Protein AF-0000000083150453 (afdb_homodimer)

Structure (mmCIF, N/CA/C/O backbone):
data_AF-0000000083150453-model_v1
#
loop_
_entity.id
_entity.type
_entity.pdbx_description
1 polymer 'Phage baseplate assembly protein V'
#
loop_
_atom_site.group_PDB
_atom_site.id
_atom_site.type_symbol
_atom_site.label_atom_id
_atom_site.label_alt_id
_atom_site.label_comp_id
_atom_site.label_asym_id
_atom_site.label_entity_id
_atom_site.label_seq_id
_atom_site.pdbx_PDB_ins_code
_atom_site.Cartn_x
_atom_site.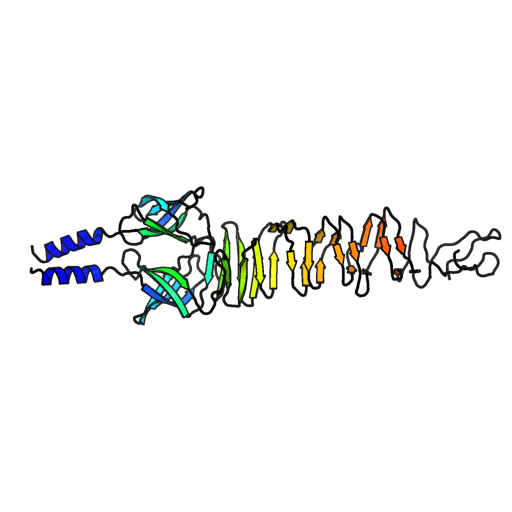Cartn_y
_atom_site.Cartn_z
_atom_site.occupancy
_atom_site.B_iso_or_equiv
_atom_site.auth_seq_id
_atom_site.auth_comp_id
_atom_site.auth_asym_id
_atom_site.auth_atom_id
_atom_site.pdbx_PDB_model_num
ATOM 1 N N . MET A 1 1 ? -0.482 62.062 33.062 1 69.31 1 MET A N 1
ATOM 2 C CA . MET A 1 1 ? -0.164 61.375 31.812 1 69.31 1 MET A CA 1
ATOM 3 C C . MET A 1 1 ? -1.249 61.625 30.766 1 69.31 1 MET A C 1
ATOM 5 O O . MET A 1 1 ? -2.439 61.531 31.062 1 69.31 1 MET A O 1
ATOM 9 N N . ASP A 1 2 ? -1.013 62.281 29.578 1 85.25 2 ASP A N 1
ATOM 10 C CA . ASP A 1 2 ? -2.021 62.562 28.547 1 85.25 2 ASP A CA 1
ATOM 11 C C . ASP A 1 2 ? -2.299 61.312 27.719 1 85.25 2 ASP A C 1
ATOM 13 O O . ASP A 1 2 ? -1.709 60.25 27.969 1 85.25 2 ASP A O 1
ATOM 17 N N . ALA A 1 3 ? -3.342 61.469 27.047 1 85.44 3 ALA A N 1
ATOM 18 C CA . ALA A 1 3 ? -3.846 60.344 26.281 1 85.44 3 ALA A CA 1
ATOM 19 C C . ALA A 1 3 ? -2.754 59.75 25.391 1 85.44 3 ALA A C 1
ATOM 21 O O . ALA A 1 3 ? -2.645 58.531 25.266 1 85.44 3 ALA A O 1
ATOM 22 N N . LYS A 1 4 ? -1.884 60.594 24.766 1 89.94 4 LYS A N 1
ATOM 23 C CA . LYS A 1 4 ? -0.818 60.156 23.875 1 89.94 4 LYS A CA 1
ATOM 24 C C . LYS A 1 4 ? 0.23 59.344 24.625 1 89.94 4 LYS A C 1
ATOM 26 O O . LYS A 1 4 ? 0.733 58.344 24.109 1 89.94 4 LYS A O 1
ATOM 31 N N . GLN A 1 5 ? 0.544 59.75 25.781 1 88.5 5 GLN A N 1
ATOM 32 C CA . GLN A 1 5 ? 1.517 59.062 26.609 1 88.5 5 GLN A CA 1
ATOM 33 C C . GLN A 1 5 ? 0.978 57.688 27.047 1 88.5 5 GLN A C 1
ATOM 35 O O . GLN A 1 5 ? 1.71 56.688 27.062 1 88.5 5 GLN A O 1
ATOM 40 N N . VAL A 1 6 ? -0.309 57.688 27.438 1 88.88 6 VAL A N 1
ATOM 41 C CA . VAL A 1 6 ? -0.94 56.438 27.859 1 88.88 6 VAL A CA 1
ATOM 42 C C . VAL A 1 6 ? -0.957 55.438 26.688 1 88.88 6 VAL A C 1
ATOM 44 O O . VAL A 1 6 ? -0.563 54.281 26.844 1 88.88 6 VAL A O 1
ATOM 47 N N . ASP A 1 7 ? -1.362 55.906 25.5 1 89 7 ASP A N 1
ATOM 48 C CA . ASP A 1 7 ? -1.404 55.062 24.312 1 89 7 ASP A CA 1
ATOM 49 C C . ASP A 1 7 ? -0.018 54.531 23.984 1 89 7 ASP A C 1
ATOM 51 O O . ASP A 1 7 ? 0.12 53.344 23.609 1 89 7 ASP A O 1
ATOM 55 N N . GLY A 1 8 ? 0.992 55.344 24.125 1 89.12 8 GLY A N 1
ATOM 56 C CA . GLY A 1 8 ? 2.359 54.906 23.875 1 89.12 8 GLY A CA 1
ATOM 57 C C . GLY A 1 8 ? 2.809 53.812 24.812 1 89.12 8 GLY A C 1
ATOM 58 O O . GLY A 1 8 ? 3.457 52.844 24.375 1 89.12 8 GLY A O 1
ATOM 59 N N . ARG A 1 9 ? 2.432 53.875 26.078 1 86.94 9 ARG A N 1
ATOM 60 C CA . ARG A 1 9 ? 2.783 52.844 27.047 1 86.94 9 ARG A CA 1
ATOM 61 C C . ARG A 1 9 ? 2.055 51.531 26.75 1 86.94 9 ARG A C 1
ATOM 63 O O . ARG A 1 9 ? 2.629 50.469 26.891 1 86.94 9 ARG A O 1
ATOM 70 N N . ILE A 1 10 ? 0.809 51.625 26.375 1 86.69 10 ILE A N 1
ATOM 71 C CA . ILE A 1 10 ? 0.03 50.438 26.047 1 86.69 10 ILE A CA 1
ATOM 72 C C . ILE A 1 10 ? 0.626 49.75 24.828 1 86.69 10 ILE A C 1
ATOM 74 O O . ILE A 1 10 ? 0.816 48.531 24.812 1 86.69 10 ILE A O 1
ATOM 78 N N . LYS A 1 11 ? 0.971 50.562 23.797 1 84.81 11 LYS A N 1
ATOM 79 C CA . LYS A 1 11 ? 1.566 50 22.594 1 84.81 11 LYS A CA 1
ATOM 80 C C . LYS A 1 11 ? 2.869 49.281 22.906 1 84.81 11 LYS A C 1
ATOM 82 O O . LYS A 1 11 ? 3.137 48.219 22.344 1 84.81 11 LYS A O 1
ATOM 87 N N . ARG A 1 12 ? 3.57 49.844 23.75 1 83.38 12 ARG A N 1
ATOM 88 C CA . ARG A 1 12 ? 4.84 49.25 24.141 1 83.38 12 ARG A CA 1
ATOM 89 C C . ARG A 1 12 ? 4.613 47.906 24.859 1 83.38 12 ARG A C 1
ATOM 91 O O . ARG A 1 12 ? 5.324 46.938 24.609 1 83.38 12 ARG A O 1
ATOM 98 N N . MET A 1 13 ? 3.584 47.844 25.734 1 82 13 MET A N 1
ATOM 99 C CA . MET A 1 13 ? 3.303 46.594 26.484 1 82 13 MET A CA 1
ATOM 100 C C . MET A 1 13 ? 2.77 45.531 25.547 1 82 13 MET A C 1
ATOM 102 O O . MET A 1 13 ? 3.156 44.344 25.656 1 82 13 MET A O 1
ATOM 106 N N . LEU A 1 14 ? 1.92 45.969 24.625 1 79.25 14 LEU A N 1
ATOM 107 C CA . LEU A 1 14 ? 1.338 45 23.703 1 79.25 14 LEU A CA 1
ATOM 108 C C . LEU A 1 14 ? 2.377 44.531 22.703 1 79.25 14 LEU A C 1
ATOM 110 O O . LEU A 1 14 ? 2.322 43.375 22.234 1 79.25 14 LEU A O 1
ATOM 114 N N . GLY A 1 15 ? 3.271 45.469 22.391 1 75.25 15 GLY A N 1
ATOM 115 C CA . GLY A 1 15 ? 4.367 45.094 21.516 1 75.25 15 GLY A CA 1
ATOM 116 C C . GLY A 1 15 ? 5.262 44 22.078 1 75.25 15 GLY A C 1
ATOM 117 O O . GLY A 1 15 ? 6 43.344 21.344 1 75.25 15 GLY A O 1
ATOM 118 N N . GLY A 1 16 ? 5.113 43.812 23.406 1 73.75 16 GLY A N 1
ATOM 119 C CA . GLY A 1 16 ? 5.895 42.781 24.078 1 73.75 16 GLY A CA 1
ATOM 120 C C . GLY A 1 16 ? 5.297 41.375 23.938 1 73.75 16 GLY A C 1
ATOM 121 O O . GLY A 1 16 ? 5.965 40.375 24.219 1 73.75 16 GLY A O 1
ATOM 122 N N . ILE A 1 17 ? 4.016 41.375 23.453 1 78.06 17 ILE A N 1
ATOM 123 C CA . ILE A 1 17 ? 3.391 40.062 23.234 1 78.06 17 ILE A CA 1
ATOM 124 C C . ILE A 1 17 ? 3.674 39.594 21.812 1 78.06 17 ILE A C 1
ATOM 126 O O . ILE A 1 17 ? 3.137 40.156 20.859 1 78.06 17 ILE A O 1
ATOM 130 N N . ARG A 1 18 ? 4.547 38.656 21.75 1 78.56 18 ARG A N 1
ATOM 131 C CA . ARG A 1 18 ? 4.922 38.156 20.438 1 78.56 18 ARG A CA 1
ATOM 132 C C . ARG A 1 18 ? 3.807 37.312 19.828 1 78.56 18 ARG A C 1
ATOM 134 O O . ARG A 1 18 ? 3.254 36.406 20.5 1 78.56 18 ARG A O 1
ATOM 141 N N . GLN A 1 19 ? 3.471 37.625 18.641 1 84.19 19 GLN A N 1
ATOM 142 C CA . GLN A 1 19 ? 2.434 36.906 17.906 1 84.19 19 GLN A CA 1
ATOM 143 C C . GLN A 1 19 ? 3.033 35.781 17.062 1 84.19 19 GLN A C 1
ATOM 145 O O . GLN A 1 19 ? 4.246 35.719 16.844 1 84.19 19 GLN A O 1
ATOM 150 N N . ALA A 1 20 ? 2.139 34.875 16.672 1 88.38 20 ALA A N 1
ATOM 151 C CA . ALA A 1 20 ? 2.566 33.844 15.742 1 88.38 20 ALA A CA 1
ATOM 152 C C . ALA A 1 20 ? 3.176 34.438 14.484 1 88.38 20 ALA A C 1
ATOM 154 O O . ALA A 1 20 ? 2.732 35.5 14.016 1 88.38 20 ALA A O 1
ATOM 155 N N . PHE A 1 21 ? 4.219 33.812 14.008 1 87 21 PHE A N 1
ATOM 156 C CA . PHE A 1 21 ? 4.883 34.344 12.828 1 87 21 PHE A CA 1
ATOM 157 C C . PHE A 1 21 ? 5.363 33.219 11.914 1 87 21 PHE A C 1
ATOM 159 O O . PHE A 1 21 ? 5.434 32.062 12.328 1 87 21 PHE A O 1
ATOM 166 N N . ARG A 1 22 ? 5.711 33.625 10.727 1 89.44 22 ARG A N 1
ATOM 167 C CA . ARG A 1 22 ? 6.234 32.719 9.727 1 89.44 22 ARG A CA 1
ATOM 168 C C . ARG A 1 22 ? 7.758 32.688 9.734 1 89.44 22 ARG A C 1
ATOM 170 O O . ARG A 1 22 ? 8.391 33.75 9.938 1 89.44 22 ARG A O 1
ATOM 177 N N . GLY A 1 23 ? 8.273 31.562 9.555 1 91.38 23 GLY A N 1
ATOM 178 C CA . GLY A 1 23 ? 9.711 31.406 9.359 1 91.38 23 GLY A CA 1
ATOM 179 C C . GLY A 1 23 ? 10.062 30.328 8.359 1 91.38 23 GLY A C 1
ATOM 180 O O . GLY A 1 23 ? 9.188 29.812 7.66 1 91.38 23 GLY A O 1
ATOM 181 N N . LYS A 1 24 ? 11.375 30.172 8.25 1 94.81 24 LYS A N 1
ATOM 182 C CA . LYS A 1 24 ? 11.906 29.094 7.418 1 94.81 24 LYS A CA 1
ATOM 183 C C . LYS A 1 24 ? 12.797 28.156 8.234 1 94.81 24 LYS A C 1
ATOM 185 O O . LYS A 1 24 ? 13.578 28.609 9.07 1 94.81 24 LYS A O 1
ATOM 190 N N . ILE A 1 25 ? 12.594 26.906 7.922 1 95.88 25 ILE A N 1
ATOM 191 C CA . ILE A 1 25 ? 13.445 25.922 8.578 1 95.88 25 ILE A CA 1
ATOM 192 C C . ILE A 1 25 ? 14.859 25.984 8 1 95.88 25 ILE A C 1
ATOM 194 O O . ILE A 1 25 ? 15.055 25.828 6.793 1 95.88 25 ILE A O 1
ATOM 198 N N . ALA A 1 26 ? 15.797 26.219 8.82 1 95.12 26 ALA A N 1
ATOM 199 C CA . ALA A 1 26 ? 17.188 26.188 8.391 1 95.12 26 ALA A CA 1
ATOM 200 C C . ALA A 1 26 ? 17.797 24.797 8.562 1 95.12 26 ALA A C 1
ATOM 202 O O . ALA A 1 26 ? 18.484 24.297 7.676 1 95.12 26 ALA A O 1
ATOM 203 N N . ARG A 1 27 ? 17.531 24.266 9.727 1 94.44 27 ARG A N 1
ATOM 204 C CA . ARG A 1 27 ? 18.031 22.938 10.047 1 94.44 27 ARG A CA 1
ATOM 205 C C . ARG A 1 27 ? 17.109 22.25 11.062 1 94.44 27 ARG A C 1
ATOM 207 O O . ARG A 1 27 ? 16.5 22.906 11.898 1 94.44 27 ARG A O 1
ATOM 214 N N . THR A 1 28 ? 17.016 20.953 10.914 1 94.44 28 THR A N 1
ATOM 215 C CA . THR A 1 28 ? 16.234 20.156 11.852 1 94.44 28 THR A CA 1
ATOM 216 C C . THR A 1 28 ? 17.109 19.109 12.539 1 94.44 28 THR A C 1
ATOM 218 O O . THR A 1 28 ? 17.922 18.469 11.891 1 94.44 28 THR A O 1
ATOM 221 N N . ASP A 1 29 ? 17.031 19.078 13.797 1 95.25 29 ASP A N 1
ATOM 222 C CA . ASP A 1 29 ? 17.609 18 14.578 1 95.25 29 ASP A CA 1
ATOM 223 C C . ASP A 1 29 ? 16.562 16.938 14.93 1 95.25 29 ASP A C 1
ATOM 225 O O . ASP A 1 29 ? 15.727 17.156 15.812 1 95.25 29 ASP A O 1
ATOM 229 N N . ALA A 1 30 ? 16.703 15.828 14.328 1 94.31 30 ALA A N 1
ATOM 230 C CA . ALA A 1 30 ? 15.68 14.797 14.477 1 94.31 30 ALA A CA 1
ATOM 231 C C . ALA A 1 30 ? 16.156 13.68 15.406 1 94.31 30 ALA A C 1
ATOM 233 O O . ALA A 1 30 ? 15.57 12.594 15.43 1 94.31 30 ALA A O 1
ATOM 234 N N . ALA A 1 31 ? 17.156 13.875 16.094 1 95.19 31 ALA A N 1
ATOM 235 C CA . ALA A 1 31 ? 17.75 12.812 16.906 1 95.19 31 ALA A CA 1
ATOM 236 C C . ALA A 1 31 ? 16.984 12.617 18.203 1 95.19 31 ALA A C 1
ATOM 238 O O . ALA A 1 31 ? 16.906 11.5 18.719 1 95.19 31 ALA A O 1
ATOM 239 N N . ALA A 1 32 ? 16.312 13.578 18.719 1 91.88 32 ALA A N 1
ATOM 240 C CA . ALA A 1 32 ? 15.656 13.523 20.016 1 91.88 32 ALA A CA 1
ATOM 241 C C . ALA A 1 32 ? 14.195 13.117 19.875 1 91.88 32 ALA A C 1
ATOM 243 O O . ALA A 1 32 ? 13.648 13.109 18.781 1 91.88 32 ALA A O 1
ATOM 244 N N . GLY A 1 33 ? 13.594 12.773 21 1 92.81 33 GLY A N 1
ATOM 245 C CA . GLY A 1 33 ? 12.188 12.422 21.047 1 92.81 33 GLY A CA 1
ATOM 246 C C . GLY A 1 33 ? 11.281 13.531 20.547 1 92.81 33 GLY A C 1
ATOM 247 O O . GLY A 1 33 ? 10.227 13.266 19.953 1 92.81 33 GLY A O 1
ATOM 248 N N . VAL A 1 34 ? 11.648 14.672 20.875 1 93.69 34 VAL A N 1
ATOM 249 C CA . VAL A 1 34 ? 11.008 15.836 20.281 1 93.69 34 VAL A CA 1
ATOM 250 C C . VAL A 1 34 ? 11.977 16.531 19.328 1 93.69 34 VAL A C 1
ATOM 252 O O . VAL A 1 34 ? 13.047 16.969 19.734 1 93.69 34 VAL A O 1
ATOM 255 N N . GLN A 1 35 ? 11.539 16.625 18.094 1 94.56 35 GLN A N 1
ATOM 256 C CA . GLN A 1 35 ? 12.375 17.25 17.078 1 94.56 35 GLN A CA 1
ATOM 257 C C . GLN A 1 35 ? 12.547 18.75 17.359 1 94.56 35 GLN A C 1
ATOM 259 O O . GLN A 1 35 ? 11.602 19.406 17.797 1 94.56 35 GLN A O 1
ATOM 264 N N . ARG A 1 36 ? 13.797 19.203 17.078 1 95.31 36 ARG A N 1
ATOM 265 C CA . ARG A 1 36 ? 14.062 20.625 17.219 1 95.31 36 ARG A CA 1
ATOM 266 C C . ARG A 1 36 ? 14.516 21.219 15.883 1 95.31 36 ARG A C 1
ATOM 268 O O . ARG A 1 36 ? 15.148 20.547 15.078 1 95.31 36 ARG A O 1
ATOM 275 N N . ALA A 1 37 ? 14.164 22.484 15.656 1 94.31 37 ALA A N 1
ATOM 276 C CA . ALA A 1 37 ? 14.5 23.125 14.391 1 94.31 37 ALA A CA 1
ATOM 277 C C . ALA A 1 37 ? 15.102 24.516 14.617 1 94.31 37 ALA A C 1
ATOM 279 O O . ALA A 1 37 ? 14.688 25.234 15.523 1 94.31 37 ALA A O 1
ATOM 280 N N . GLN A 1 38 ? 16.141 24.766 13.859 1 94.25 38 GLN A N 1
ATOM 281 C CA . GLN A 1 38 ? 16.609 26.141 13.711 1 94.25 38 GLN A CA 1
ATOM 282 C C . GLN A 1 38 ? 15.773 26.906 12.688 1 94.25 38 GLN A C 1
ATOM 284 O O . GLN A 1 38 ? 15.594 26.438 11.555 1 94.25 38 GLN A O 1
ATOM 289 N N . ILE A 1 39 ? 15.266 28.062 13.117 1 93.38 39 ILE A N 1
ATOM 290 C CA . ILE A 1 39 ? 14.32 28.797 12.281 1 93.38 39 ILE A CA 1
ATOM 291 C C . ILE A 1 39 ? 14.922 30.156 11.906 1 93.38 39 ILE A C 1
ATOM 293 O O . ILE A 1 39 ? 15.516 30.844 12.742 1 93.38 39 ILE A O 1
ATOM 297 N N . GLU A 1 40 ? 14.797 30.438 10.617 1 91.06 40 GLU A N 1
ATOM 298 C CA . GLU A 1 40 ? 15.07 31.797 10.156 1 91.06 40 GLU A CA 1
ATOM 299 C C . GLU A 1 40 ? 13.781 32.594 10.008 1 91.06 40 GLU A C 1
ATOM 301 O O . GLU A 1 40 ? 12.914 32.25 9.211 1 91.06 40 GLU A O 1
ATOM 306 N N . GLY A 1 41 ? 13.711 33.594 10.836 1 80.06 41 GLY A N 1
ATOM 307 C CA . GLY A 1 41 ? 12.523 34.438 10.789 1 80.06 41 GLY A CA 1
ATOM 308 C C . GLY A 1 41 ? 12.562 35.469 9.672 1 80.06 41 GLY A C 1
ATOM 309 O O . GLY A 1 41 ? 13.57 35.594 8.969 1 80.06 41 GLY A O 1
ATOM 310 N N . LEU A 1 42 ? 11.445 36.125 9.422 1 69.75 42 LEU A N 1
ATOM 311 C CA . LEU A 1 42 ? 11.305 37.094 8.344 1 69.75 42 LEU A CA 1
ATOM 312 C C . LEU A 1 42 ? 12.219 38.312 8.562 1 69.75 42 LEU A C 1
ATOM 314 O O . LEU A 1 42 ? 12.688 38.938 7.605 1 69.75 42 LEU A O 1
ATOM 318 N N . ASP A 1 43 ? 12.469 38.625 9.781 1 68.69 43 ASP A N 1
ATOM 319 C CA . ASP A 1 43 ? 13.297 39.781 10.023 1 68.69 43 ASP A CA 1
ATOM 320 C C . ASP A 1 43 ? 14.773 39.406 10.117 1 68.69 43 ASP A C 1
ATOM 322 O O . ASP A 1 43 ? 15.602 40.219 10.555 1 68.69 43 ASP A O 1
ATOM 326 N N . GLY A 1 44 ? 15.008 38.219 9.703 1 73.25 44 GLY A N 1
ATOM 327 C CA . GLY A 1 44 ? 16.391 37.781 9.727 1 73.25 44 GLY A CA 1
ATOM 328 C C . GLY A 1 44 ? 16.797 37.188 11.062 1 73.25 44 GLY A C 1
ATOM 329 O O . GLY A 1 44 ? 17.953 36.781 11.227 1 73.25 44 GLY A O 1
ATOM 330 N N . GLU A 1 45 ? 15.836 37.25 11.945 1 78.06 45 GLU A N 1
ATOM 331 C CA . GLU A 1 45 ? 16.141 36.625 13.234 1 78.06 45 GLU A CA 1
ATOM 332 C C . GLU A 1 45 ? 16.25 35.125 13.117 1 78.06 45 GLU A C 1
ATOM 334 O O . GLU A 1 45 ? 15.461 34.5 12.398 1 78.06 45 GLU A O 1
ATOM 339 N N . THR A 1 46 ? 17.375 34.688 13.711 1 84.56 46 THR A N 1
ATOM 340 C CA . THR A 1 46 ? 17.516 33.25 13.797 1 84.56 46 THR A CA 1
ATOM 341 C C . THR A 1 46 ? 17.156 32.75 15.195 1 84.56 46 THR A C 1
ATOM 343 O O . THR A 1 46 ? 17.656 33.25 16.188 1 84.56 46 THR A O 1
ATOM 346 N N . VAL A 1 47 ? 16.172 31.922 15.242 1 82.44 47 VAL A N 1
ATOM 347 C CA . VAL A 1 47 ? 15.812 31.297 16.5 1 82.44 47 VAL A CA 1
ATOM 348 C C . VAL A 1 47 ? 16.312 29.844 16.531 1 82.44 47 VAL A C 1
ATOM 350 O O . VAL A 1 47 ? 16.031 29.062 15.625 1 82.44 47 VAL A O 1
ATOM 353 N N . GLN A 1 48 ? 17 29.703 17.734 1 83.56 48 GLN A N 1
ATOM 354 C CA . GLN A 1 48 ? 17.656 28.391 17.781 1 83.56 48 GLN A CA 1
ATOM 355 C C . GLN A 1 48 ? 16.797 27.359 18.484 1 83.56 48 GLN A C 1
ATOM 357 O O . GLN A 1 48 ? 16.141 27.688 19.484 1 83.56 48 GLN A O 1
ATOM 362 N N . ALA A 1 49 ? 16.656 26.141 17.906 1 87.31 49 ALA A N 1
ATOM 363 C CA . ALA A 1 49 ? 16.281 24.891 18.547 1 87.31 49 ALA A CA 1
ATOM 364 C C . ALA A 1 49 ? 14.852 24.938 19.078 1 87.31 49 ALA A C 1
ATOM 366 O O . ALA A 1 49 ? 14.586 24.578 20.219 1 87.31 49 ALA A O 1
ATOM 367 N N . LEU A 1 50 ? 13.922 25.438 18.281 1 92.44 50 LEU A N 1
ATOM 368 C CA . LEU A 1 50 ? 12.516 25.359 18.688 1 92.44 50 LEU A CA 1
ATOM 369 C C . LEU A 1 50 ? 11.984 23.938 18.547 1 92.44 50 LEU A C 1
ATOM 371 O O . LEU A 1 50 ? 12.328 23.234 17.594 1 92.44 50 LEU A O 1
ATOM 375 N N . GLU A 1 51 ? 11.18 23.609 19.562 1 93.94 51 GLU A N 1
ATOM 376 C CA . GLU A 1 51 ? 10.531 22.312 19.469 1 93.94 51 GLU A CA 1
ATOM 377 C C . GLU A 1 51 ? 9.531 22.281 18.312 1 93.94 51 GLU A C 1
ATOM 379 O O . GLU A 1 51 ? 8.781 23.234 18.109 1 93.94 51 GLU A O 1
ATOM 384 N N . HIS A 1 52 ? 9.641 21.281 17.547 1 94.5 52 HIS A N 1
ATOM 385 C CA . HIS A 1 52 ? 8.633 20.984 16.516 1 94.5 52 HIS A CA 1
ATOM 386 C C . HIS A 1 52 ? 7.516 20.125 17.078 1 94.5 52 HIS A C 1
ATOM 388 O O . HIS A 1 52 ? 7.691 18.906 17.25 1 94.5 52 HIS A O 1
ATOM 394 N N . ALA A 1 53 ? 6.359 20.734 17.344 1 92.88 53 ALA A N 1
ATOM 395 C CA . ALA A 1 53 ? 5.223 20.047 17.953 1 92.88 53 ALA A CA 1
ATOM 396 C C . ALA A 1 53 ? 4.41 19.297 16.891 1 92.88 53 ALA A C 1
ATOM 398 O O . ALA A 1 53 ? 3.51 19.875 16.281 1 92.88 53 ALA A O 1
ATOM 399 N N . GLU A 1 54 ? 4.703 18.062 16.781 1 92.56 54 GLU A N 1
ATOM 400 C CA . GLU A 1 54 ? 3.996 17.219 15.82 1 92.56 54 GLU A CA 1
ATOM 401 C C . GLU A 1 54 ? 2.9 16.406 16.484 1 92.56 54 GLU A C 1
ATOM 403 O O . GLU A 1 54 ? 2.996 16.078 17.672 1 92.56 54 GLU A O 1
ATOM 408 N N . GLN A 1 55 ? 1.865 16.109 15.758 1 91.75 55 GLN A N 1
ATOM 409 C CA . GLN A 1 55 ? 0.76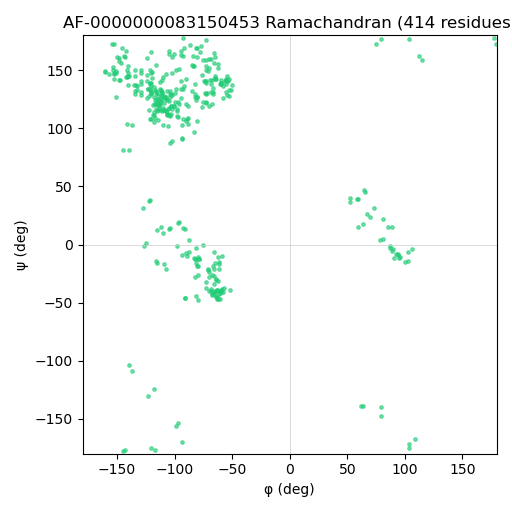9 15.312 16.297 1 91.75 55 GLN A CA 1
ATOM 410 C C . GLN A 1 55 ? 1.21 13.875 16.547 1 91.75 55 GLN A C 1
ATOM 412 O O . GLN A 1 55 ? 1.959 13.305 15.75 1 91.75 55 GLN A O 1
ATOM 417 N N . PHE A 1 56 ? 0.729 13.375 17.734 1 93.56 56 PHE A N 1
ATOM 418 C CA . PHE A 1 56 ? 0.948 11.953 17.953 1 93.56 56 PHE A CA 1
ATOM 419 C C . PHE A 1 56 ? 0.477 11.133 16.766 1 93.56 56 PHE A C 1
ATOM 421 O O . PHE A 1 56 ? -0.61 11.367 16.234 1 93.56 56 PHE A O 1
ATOM 428 N N . GLY A 1 57 ? 1.387 10.188 16.344 1 95 57 GLY A N 1
ATOM 429 C CA . GLY A 1 57 ? 1.027 9.297 15.25 1 95 57 GLY A CA 1
ATOM 430 C C . GLY A 1 57 ? 1.659 9.688 13.93 1 95 57 GLY A C 1
ATOM 431 O O . GLY A 1 57 ? 1.642 8.914 12.969 1 95 57 GLY A O 1
ATOM 432 N N . PHE A 1 58 ? 2.172 10.859 13.883 1 95.94 58 PHE A N 1
ATOM 433 C CA . PHE A 1 58 ? 2.811 11.305 12.648 1 95.94 58 PHE A CA 1
ATOM 434 C C . PHE A 1 58 ? 4.07 12.102 12.953 1 95.94 58 PHE A C 1
ATOM 436 O O . PHE A 1 58 ? 4.082 12.938 13.859 1 95.94 58 PHE A O 1
ATOM 443 N N . THR A 1 59 ? 5.133 11.836 12.195 1 96.75 59 THR A N 1
ATOM 444 C CA . THR A 1 59 ? 6.363 12.617 12.266 1 96.75 59 THR A CA 1
ATOM 445 C C . THR A 1 59 ? 7.043 12.688 10.906 1 96.75 59 THR A C 1
ATOM 447 O O . THR A 1 59 ? 6.957 11.75 10.109 1 96.75 59 THR A O 1
ATOM 450 N N . ALA A 1 60 ? 7.613 13.922 10.617 1 96.62 60 ALA A N 1
ATOM 451 C CA . ALA A 1 60 ? 8.383 14.125 9.391 1 96.62 60 ALA A CA 1
ATOM 452 C C . ALA A 1 60 ? 9.602 15.008 9.656 1 96.62 60 ALA A C 1
ATOM 454 O O . ALA A 1 60 ? 9.641 15.75 10.633 1 96.62 60 ALA A O 1
ATOM 455 N N . HIS A 1 61 ? 10.633 14.844 8.852 1 97.62 61 HIS A N 1
ATOM 456 C CA . HIS A 1 61 ? 11.82 15.695 8.859 1 97.62 61 HIS A CA 1
ATOM 457 C C . HIS A 1 61 ? 11.812 16.672 7.68 1 97.62 61 HIS A C 1
ATOM 459 O O . HIS A 1 61 ? 12.344 16.359 6.613 1 97.62 61 HIS A O 1
ATOM 465 N N . PRO A 1 62 ? 11.203 17.812 7.848 1 96.81 62 PRO A N 1
ATOM 466 C CA . PRO A 1 62 ? 11.078 18.75 6.73 1 96.81 62 PRO A CA 1
ATOM 467 C C . PRO A 1 62 ? 12.438 19.188 6.18 1 96.81 62 PRO A C 1
ATOM 469 O O . PRO A 1 62 ? 13.375 19.422 6.949 1 96.81 62 PRO A O 1
ATOM 472 N N . PRO A 1 63 ? 12.57 19.281 4.871 1 96.88 63 PRO A N 1
ATOM 473 C CA . PRO A 1 63 ? 13.812 19.781 4.277 1 96.88 63 PRO A CA 1
ATOM 474 C C . PRO A 1 63 ? 14.117 21.219 4.672 1 96.88 63 PRO A C 1
ATOM 476 O O . PRO A 1 63 ? 13.195 21.984 4.969 1 96.88 63 PRO A O 1
ATOM 479 N N . ALA A 1 64 ? 15.352 21.547 4.617 1 96.19 64 ALA A N 1
ATOM 480 C CA . ALA A 1 64 ? 15.75 22.938 4.785 1 96.19 64 ALA A CA 1
ATOM 481 C C . ALA A 1 64 ? 15.039 23.828 3.775 1 96.19 64 ALA A C 1
ATOM 483 O O . ALA A 1 64 ? 14.836 23.438 2.621 1 96.19 64 ALA A O 1
ATOM 484 N N . GLY A 1 65 ? 14.664 24.969 4.246 1 95.25 65 GLY A N 1
ATOM 485 C CA . GLY A 1 65 ? 13.961 25.906 3.383 1 95.25 65 GLY A CA 1
ATOM 486 C C . GLY A 1 65 ? 12.453 25.797 3.49 1 95.25 65 GLY A C 1
ATOM 487 O O . GLY A 1 65 ? 11.727 26.625 2.936 1 95.25 65 GLY A O 1
ATOM 488 N N . SER A 1 66 ? 12 24.797 4.195 1 96.62 66 SER A N 1
ATOM 489 C CA . SER A 1 66 ? 10.555 24.656 4.391 1 96.62 66 SER A CA 1
ATOM 490 C C . SER A 1 66 ? 10 25.828 5.195 1 96.62 66 SER A C 1
ATOM 492 O O . SER A 1 66 ? 10.633 26.297 6.141 1 96.62 66 SER A O 1
ATOM 494 N N . ASP A 1 67 ? 8.812 26.234 4.816 1 95 67 ASP A N 1
ATOM 495 C CA . ASP A 1 67 ? 8.094 27.219 5.617 1 95 67 ASP A CA 1
ATOM 496 C C . ASP A 1 67 ? 7.609 26.609 6.93 1 95 67 ASP A C 1
ATOM 498 O O . ASP A 1 67 ? 7.387 25.391 7.016 1 95 67 ASP A O 1
ATOM 502 N N . CYS A 1 68 ? 7.555 27.5 7.957 1 94.88 68 CYS A N 1
ATOM 503 C CA . CYS A 1 68 ? 7 27.031 9.219 1 94.88 68 CYS A CA 1
ATOM 504 C C . CYS A 1 68 ? 6.25 28.141 9.938 1 94.88 68 CYS A C 1
ATOM 506 O O . CYS A 1 68 ? 6.426 29.312 9.625 1 94.88 68 CYS A O 1
ATOM 508 N N . ILE A 1 69 ? 5.305 27.688 10.805 1 92.94 69 ILE A N 1
ATOM 509 C CA . ILE A 1 69 ? 4.574 28.594 11.688 1 92.94 69 ILE A CA 1
ATOM 510 C C . ILE A 1 69 ? 5.055 28.422 13.125 1 92.94 69 ILE A C 1
ATOM 512 O O . ILE A 1 69 ? 5.043 27.297 13.664 1 92.94 69 ILE A O 1
ATOM 516 N N . VAL A 1 70 ? 5.465 29.594 13.688 1 91.25 70 VAL A N 1
ATOM 517 C CA . VAL A 1 70 ? 5.957 29.578 15.062 1 91.25 70 VAL A CA 1
ATOM 518 C C . VAL A 1 70 ? 4.938 30.234 15.984 1 91.25 70 VAL A C 1
ATOM 520 O O . VAL A 1 70 ? 4.457 31.344 15.695 1 91.25 70 VAL A O 1
ATOM 523 N N . LEU A 1 71 ? 4.586 29.516 17 1 89.62 71 LEU A N 1
ATOM 524 C CA . LEU A 1 71 ? 3.727 30.047 18.062 1 89.62 71 LEU A CA 1
ATOM 525 C C . LEU A 1 71 ? 4.539 30.375 19.312 1 89.62 71 LEU A C 1
ATOM 527 O O . LEU A 1 71 ? 5.094 29.484 19.938 1 89.62 71 LEU A O 1
ATOM 531 N N . PRO A 1 72 ? 4.633 31.688 19.547 1 86.44 72 PRO A N 1
ATOM 532 C CA . PRO A 1 72 ? 5.297 32.031 20.797 1 86.44 72 PRO A CA 1
ATOM 533 C C . PRO A 1 72 ? 4.496 31.625 22.031 1 86.44 72 PRO A C 1
ATOM 535 O O . PRO A 1 72 ? 3.314 31.953 22.141 1 86.44 72 PRO A O 1
ATOM 538 N N . LEU A 1 73 ? 5.086 30.812 22.844 1 82.12 73 LEU A N 1
ATOM 539 C CA . LEU A 1 73 ? 4.418 30.422 24.094 1 82.12 73 LEU A CA 1
ATOM 540 C C . LEU A 1 73 ? 4.664 31.453 25.188 1 82.12 73 LEU A C 1
ATOM 542 O O . LEU A 1 73 ? 5.797 31.891 25.391 1 82.12 73 LEU A O 1
ATOM 546 N N . GLY A 1 74 ? 3.646 31.875 25.875 1 75.81 74 GLY A N 1
ATOM 547 C CA . GLY A 1 74 ? 3.756 32.906 26.906 1 75.81 74 GLY A CA 1
ATOM 548 C C . GLY A 1 74 ? 4.184 34.25 26.375 1 75.81 74 GLY A C 1
ATOM 549 O O . GLY A 1 74 ? 4.699 35.094 27.109 1 75.81 74 GLY A O 1
ATOM 550 N N . GLY A 1 75 ? 4.035 34.406 25.031 1 69.75 75 GLY A N 1
ATOM 551 C CA . GLY A 1 75 ? 4.348 35.688 24.406 1 69.75 75 GLY A CA 1
ATOM 552 C C . GLY A 1 75 ? 5.836 35.906 24.219 1 69.75 75 GLY A C 1
ATOM 553 O O . GLY A 1 75 ? 6.27 37.031 23.922 1 69.75 75 GLY A O 1
ATOM 554 N N . GLN A 1 76 ? 6.629 34.875 24.562 1 68.69 76 GLN A N 1
ATOM 555 C CA . GLN A 1 76 ? 8.078 35 24.422 1 68.69 76 GLN A CA 1
ATOM 556 C C . GLN A 1 76 ? 8.586 34.094 23.297 1 68.69 76 GLN A C 1
ATOM 558 O O . GLN A 1 76 ? 8.234 32.906 23.234 1 68.69 76 GLN A O 1
ATOM 563 N N . THR A 1 77 ? 9.383 34.75 22.438 1 61.81 77 THR A N 1
ATOM 564 C CA . THR A 1 77 ? 9.883 34.031 21.25 1 61.81 77 THR A CA 1
ATOM 565 C C . THR A 1 77 ? 10.773 32.875 21.656 1 61.81 77 THR A C 1
ATOM 567 O O . THR A 1 77 ? 10.742 31.812 21.031 1 61.81 77 THR A O 1
ATOM 570 N N . SER A 1 78 ? 11.562 33.188 22.703 1 66.75 78 SER A N 1
ATOM 571 C CA . SER A 1 78 ? 12.578 32.219 23.047 1 66.75 78 SER A CA 1
ATOM 572 C C . SER A 1 78 ? 11.945 30.891 23.469 1 66.75 78 SER A C 1
ATOM 574 O O . SER A 1 78 ? 12.602 29.844 23.438 1 66.75 78 SER A O 1
ATOM 576 N N . HIS A 1 79 ? 10.648 31 23.641 1 78.25 79 HIS A N 1
ATOM 577 C CA . HIS A 1 79 ? 9.953 29.781 24.047 1 78.25 79 HIS A CA 1
ATOM 578 C C . HIS A 1 79 ? 8.859 29.406 23.047 1 78.25 79 HIS A C 1
ATOM 580 O O . HIS A 1 79 ? 7.816 28.875 23.422 1 78.25 79 HIS A O 1
ATOM 586 N N . GLY A 1 80 ? 9.156 29.625 21.781 1 87.44 80 GLY A N 1
ATOM 587 C CA . GLY A 1 80 ? 8.156 29.312 20.781 1 87.44 80 GLY A CA 1
ATOM 588 C C . GLY A 1 80 ? 8.156 27.859 20.359 1 87.44 80 GLY A C 1
ATOM 589 O O . GLY A 1 80 ? 9.07 27.109 20.703 1 87.44 80 GLY A O 1
ATOM 590 N N . ILE A 1 81 ? 7.117 27.406 19.766 1 92.5 81 ILE A N 1
ATOM 591 C CA . ILE A 1 81 ? 6.996 26.062 19.203 1 92.5 81 ILE A CA 1
ATOM 592 C C . ILE A 1 81 ? 6.617 26.156 17.734 1 92.5 81 ILE A C 1
ATOM 594 O O . ILE A 1 81 ? 5.855 27.031 17.328 1 92.5 81 ILE A O 1
ATOM 598 N N . VAL A 1 82 ? 7.246 25.25 16.953 1 93.81 82 VAL A N 1
ATOM 599 C CA . VAL A 1 82 ? 6.836 25.109 15.562 1 93.81 82 VAL A CA 1
ATOM 600 C C . VAL A 1 82 ? 5.59 24.219 15.484 1 93.81 82 VAL A C 1
ATOM 602 O O . VAL A 1 82 ? 5.621 23.062 15.891 1 93.81 82 VAL A O 1
ATOM 605 N N . VAL A 1 83 ? 4.523 24.719 14.875 1 93 83 VAL A N 1
ATOM 606 C CA . VAL A 1 83 ? 3.27 23.984 14.914 1 93 83 VAL A CA 1
ATOM 607 C C . VAL A 1 83 ? 2.982 23.375 13.539 1 93 83 VAL A C 1
ATOM 609 O O . VAL A 1 83 ? 2.188 22.438 13.422 1 93 83 VAL A O 1
ATOM 612 N N . ASN A 1 84 ? 3.586 23.922 12.547 1 94.19 84 ASN A N 1
ATOM 613 C CA . ASN A 1 84 ? 3.416 23.375 11.195 1 94.19 84 ASN A CA 1
ATOM 614 C C . ASN A 1 84 ? 4.652 23.625 10.336 1 94.19 84 ASN A C 1
ATOM 616 O O . ASN A 1 84 ? 5.348 24.625 10.516 1 94.19 84 ASN A O 1
ATOM 620 N N . THR A 1 85 ? 4.902 22.719 9.469 1 94.81 85 THR A N 1
ATOM 621 C CA . THR A 1 85 ? 5.93 22.844 8.445 1 94.81 85 THR A CA 1
ATOM 622 C C . THR A 1 85 ? 5.355 22.531 7.062 1 94.81 85 THR A C 1
ATOM 624 O O . THR A 1 85 ? 4.621 21.562 6.895 1 94.81 85 THR A O 1
ATOM 627 N N . CYS A 1 86 ? 5.602 23.453 6.16 1 94.06 86 CYS A N 1
ATOM 628 C CA . CYS A 1 86 ? 5.051 23.328 4.812 1 94.06 86 CYS A CA 1
ATOM 629 C C . CYS A 1 86 ? 6.137 23.5 3.762 1 94.06 86 CYS A C 1
ATOM 631 O O . CYS A 1 86 ? 7 24.375 3.898 1 94.06 86 CYS A O 1
ATOM 633 N N . ASN A 1 87 ? 6.102 22.703 2.777 1 96.38 87 ASN A N 1
ATOM 634 C CA . ASN A 1 87 ? 6.988 22.875 1.631 1 96.38 87 ASN A CA 1
ATOM 635 C C . ASN A 1 87 ? 6.246 22.656 0.313 1 96.38 87 ASN A C 1
ATOM 637 O O . ASN A 1 87 ? 5.988 21.516 -0.081 1 96.38 87 ASN A O 1
ATOM 641 N N . GLY A 1 88 ? 5.957 23.766 -0.292 1 95.81 88 GLY A N 1
ATOM 642 C CA . GLY A 1 88 ? 5.121 23.75 -1.482 1 95.81 88 GLY A CA 1
ATOM 643 C C . GLY A 1 88 ? 5.781 23.062 -2.664 1 95.81 88 GLY A C 1
ATOM 644 O O . GLY A 1 88 ? 5.105 22.688 -3.623 1 95.81 88 GLY A O 1
ATOM 645 N N . ALA A 1 89 ? 7.078 22.891 -2.67 1 96.25 89 ALA A N 1
ATOM 646 C CA . ALA A 1 89 ? 7.801 22.25 -3.764 1 96.25 89 ALA A CA 1
ATOM 647 C C . ALA A 1 89 ? 7.523 20.75 -3.797 1 96.25 89 ALA A C 1
ATOM 649 O O . ALA A 1 89 ? 7.68 20.109 -4.836 1 96.25 89 ALA A O 1
ATOM 650 N N . TYR A 1 90 ? 7.09 20.219 -2.639 1 97 90 TYR A N 1
ATOM 651 C CA . TYR A 1 90 ? 6.992 18.766 -2.549 1 97 90 TYR A CA 1
ATOM 652 C C . TYR A 1 90 ? 5.547 18.328 -2.34 1 97 90 TYR A C 1
ATOM 654 O O . TYR A 1 90 ? 5.219 17.156 -2.5 1 97 90 TYR A O 1
ATOM 662 N N . ARG A 1 91 ? 4.66 19.234 -1.992 1 96.75 91 ARG A N 1
ATOM 663 C CA . ARG A 1 91 ? 3.279 18.875 -1.692 1 96.75 91 ARG A CA 1
ATOM 664 C C . ARG A 1 91 ? 2.613 18.219 -2.9 1 96.75 91 ARG A C 1
ATOM 666 O O . ARG A 1 91 ? 2.789 18.672 -4.031 1 96.75 91 ARG A O 1
ATOM 673 N N . ILE A 1 92 ? 1.817 17.25 -2.648 1 97.19 92 ILE A N 1
ATOM 674 C CA . ILE A 1 92 ? 0.982 16.672 -3.697 1 97.19 92 ILE A CA 1
ATOM 675 C C . ILE A 1 92 ? -0.187 17.594 -3.998 1 97.19 92 ILE A C 1
ATOM 677 O O . ILE A 1 92 ? -1.043 17.828 -3.141 1 97.19 92 ILE A O 1
ATOM 681 N N . THR A 1 93 ? -0.241 18.062 -5.227 1 97 93 THR A N 1
ATOM 682 C CA . THR A 1 93 ? -1.254 19.047 -5.594 1 97 93 THR A CA 1
ATOM 683 C C . THR A 1 93 ? -2.414 18.375 -6.328 1 97 93 THR A C 1
ATOM 685 O O . THR A 1 93 ? -2.336 17.203 -6.684 1 97 93 THR A O 1
ATOM 688 N N . ASN A 1 94 ? -3.455 19.094 -6.391 1 97.56 94 ASN A N 1
ATOM 689 C CA . ASN A 1 94 ? -4.629 18.75 -7.184 1 97.56 94 ASN A CA 1
ATOM 690 C C . ASN A 1 94 ? -5.336 17.5 -6.633 1 97.56 94 ASN A C 1
ATOM 692 O O . ASN A 1 94 ? -5.895 16.719 -7.391 1 97.56 94 ASN A O 1
ATOM 696 N N . LEU A 1 95 ? -5.164 17.266 -5.336 1 98 95 LEU A N 1
ATOM 697 C CA . LEU A 1 95 ? -6.059 16.312 -4.699 1 98 95 LEU A CA 1
ATOM 698 C C . LEU A 1 95 ? -7.516 16.75 -4.855 1 98 95 LEU A C 1
ATOM 700 O O . LEU A 1 95 ? -7.836 17.922 -4.719 1 98 95 LEU A O 1
ATOM 704 N N . GLN A 1 96 ? -8.328 15.836 -5.168 1 98.06 96 GLN A N 1
ATOM 705 C CA . GLN A 1 96 ? -9.758 16.141 -5.184 1 98.06 96 GLN A CA 1
ATOM 706 C C . GLN A 1 96 ? -10.305 16.281 -3.764 1 98.06 96 GLN A C 1
ATOM 708 O O . GLN A 1 96 ? -9.688 15.805 -2.805 1 98.06 96 GLN A O 1
ATOM 713 N N . GLU A 1 97 ? -11.43 16.969 -3.674 1 97.94 97 GLU A N 1
ATOM 714 C CA . GLU A 1 97 ? -12.055 17.156 -2.369 1 97.94 97 GLU A CA 1
ATOM 715 C C . GLU A 1 97 ? -12.266 15.828 -1.654 1 97.94 97 GLU A C 1
ATOM 717 O O . GLU A 1 97 ? -12.812 14.883 -2.23 1 97.94 97 GLU A O 1
ATOM 722 N N . GLY A 1 98 ? -11.773 15.734 -0.373 1 98.19 98 GLY A N 1
ATOM 723 C CA . GLY A 1 98 ? -11.953 14.531 0.432 1 98.19 98 GLY A CA 1
ATOM 724 C C . GLY A 1 98 ? -10.773 13.578 0.349 1 98.19 98 GLY A C 1
ATOM 725 O O . GLY A 1 98 ? -10.703 12.602 1.101 1 98.19 98 GLY A O 1
ATOM 726 N N . GLU A 1 99 ? -9.867 13.797 -0.562 1 98.62 99 GLU A N 1
ATOM 727 C CA . GLU A 1 99 ? -8.711 12.914 -0.701 1 98.62 99 GLU A CA 1
ATOM 728 C C . GLU A 1 99 ? -7.605 13.289 0.285 1 98.62 99 GLU A C 1
ATOM 730 O O . GLU A 1 99 ? -7.547 14.43 0.754 1 98.62 99 GLU A O 1
ATOM 735 N N . THR A 1 100 ? -6.77 12.328 0.651 1 98.38 100 THR A N 1
ATOM 736 C CA . THR A 1 100 ? -5.656 12.453 1.585 1 98.38 100 THR A CA 1
ATOM 737 C C . THR A 1 100 ? -4.402 11.781 1.028 1 98.38 100 THR A C 1
ATOM 739 O O . THR A 1 100 ? -4.496 10.766 0.336 1 98.38 100 THR A O 1
ATOM 742 N N . ALA A 1 101 ? -3.238 12.391 1.348 1 98.62 101 ALA A N 1
ATOM 743 C CA . ALA A 1 101 ? -1.995 11.773 0.89 1 98.62 101 ALA A CA 1
ATOM 744 C C . ALA A 1 101 ? -0.903 11.891 1.95 1 98.62 101 ALA A C 1
ATOM 746 O O . ALA A 1 101 ? -0.84 12.875 2.682 1 98.62 101 ALA A O 1
ATOM 747 N N . VAL A 1 102 ? -0.098 10.883 2.049 1 98.62 102 VAL A N 1
ATOM 748 C CA . VAL A 1 102 ? 1.181 10.875 2.752 1 98.62 102 VAL A CA 1
ATOM 749 C C . VAL A 1 102 ? 2.322 10.758 1.746 1 98.62 102 VAL A C 1
ATOM 751 O O . VAL A 1 102 ? 2.258 9.953 0.815 1 98.62 102 VAL A O 1
ATOM 754 N N . TYR A 1 103 ? 3.359 11.617 1.863 1 98.5 103 TYR A N 1
ATOM 755 C CA . TYR A 1 103 ? 4.379 11.688 0.824 1 98.5 103 TYR A CA 1
ATOM 756 C C . TYR A 1 103 ? 5.73 12.086 1.412 1 98.5 103 TYR A C 1
ATOM 758 O O . TYR A 1 103 ? 5.809 12.523 2.562 1 98.5 103 TYR A O 1
ATOM 766 N N . ASN A 1 104 ? 6.82 11.844 0.698 1 98.44 104 ASN A N 1
ATOM 767 C CA . ASN A 1 104 ? 8.133 12.383 1.062 1 98.44 104 ASN A CA 1
ATOM 768 C C . ASN A 1 104 ? 8.703 13.266 -0.039 1 98.44 104 ASN A C 1
ATOM 770 O O . ASN A 1 104 ? 8.008 13.578 -1.012 1 98.44 104 ASN A O 1
ATOM 774 N N . ALA A 1 105 ? 9.875 13.688 0.172 1 98.06 105 ALA A N 1
ATOM 775 C CA . ALA A 1 105 ? 10.453 14.688 -0.727 1 98.06 105 ALA A CA 1
ATOM 776 C C . ALA A 1 105 ? 10.961 14.039 -2.01 1 98.06 105 ALA A C 1
ATOM 778 O O . ALA A 1 105 ? 11.266 14.727 -2.982 1 98.06 105 ALA A O 1
ATOM 779 N N . ASP A 1 106 ? 11.031 12.688 -2.053 1 98.06 106 ASP A N 1
ATOM 780 C CA . ASP A 1 106 ? 11.586 11.992 -3.207 1 98.06 106 ASP A CA 1
ATOM 781 C C . ASP A 1 106 ? 10.477 11.508 -4.141 1 98.06 106 ASP A C 1
ATOM 783 O O . ASP A 1 106 ? 10.75 10.828 -5.133 1 98.06 106 ASP A O 1
ATOM 787 N N . GLY A 1 107 ? 9.211 11.773 -3.734 1 97.69 107 GLY A N 1
ATOM 788 C CA . GLY A 1 107 ? 8.109 11.469 -4.637 1 97.69 107 GLY A CA 1
ATOM 789 C C . GLY A 1 107 ? 7.367 10.203 -4.266 1 97.69 107 GLY A C 1
ATOM 790 O O . GLY A 1 107 ? 6.371 9.852 -4.902 1 97.69 107 GLY A O 1
ATOM 791 N N . ALA A 1 108 ? 7.875 9.445 -3.242 1 98.75 108 ALA A N 1
ATOM 792 C CA . ALA A 1 108 ? 7.082 8.328 -2.742 1 98.75 108 ALA A CA 1
ATOM 793 C C . ALA A 1 108 ? 5.789 8.82 -2.094 1 98.75 108 ALA A C 1
ATOM 795 O O . ALA A 1 108 ? 5.789 9.828 -1.382 1 98.75 108 ALA A O 1
ATOM 796 N N . LYS A 1 109 ? 4.668 8.07 -2.291 1 98.88 109 LYS A N 1
ATOM 797 C CA . LYS A 1 109 ? 3.402 8.578 -1.765 1 98.88 109 LYS A CA 1
ATOM 798 C C . LYS A 1 109 ? 2.373 7.457 -1.635 1 98.88 109 LYS A C 1
ATOM 800 O O . LYS A 1 109 ? 2.436 6.461 -2.361 1 98.88 109 LYS A O 1
ATOM 805 N N . ILE A 1 110 ? 1.554 7.57 -0.723 1 98.94 110 ILE A N 1
ATOM 806 C CA . ILE A 1 110 ? 0.288 6.859 -0.563 1 98.94 110 ILE A CA 1
ATOM 807 C C . ILE A 1 110 ? -0.873 7.848 -0.677 1 98.94 110 ILE A C 1
ATOM 809 O O . ILE A 1 110 ? -0.935 8.828 0.065 1 98.94 110 ILE A O 1
ATOM 813 N N . VAL A 1 111 ? -1.727 7.633 -1.626 1 98.94 111 VAL A N 1
ATOM 814 C CA . VAL A 1 111 ? -2.852 8.539 -1.835 1 98.94 111 VAL A CA 1
ATOM 815 C C . VAL A 1 111 ? -4.164 7.777 -1.648 1 98.94 111 VAL A C 1
ATOM 817 O O . VAL A 1 111 ? -4.383 6.738 -2.271 1 98.94 111 VAL A O 1
ATOM 820 N N . LEU A 1 112 ? -4.988 8.18 -0.727 1 98.94 112 LEU A N 1
ATOM 821 C CA . LEU A 1 112 ? -6.359 7.715 -0.573 1 98.94 112 LEU A CA 1
ATOM 822 C C . LEU A 1 112 ? -7.316 8.562 -1.407 1 98.94 112 LEU A C 1
ATOM 824 O O . LEU A 1 112 ? -7.598 9.711 -1.064 1 98.94 112 LEU A O 1
ATOM 828 N N . LYS A 1 113 ? -7.797 7.984 -2.408 1 98.69 113 LYS A N 1
ATOM 829 C CA . LYS A 1 113 ? -8.523 8.695 -3.459 1 98.69 113 LYS A CA 1
ATOM 830 C C . LYS A 1 113 ? -10.031 8.453 -3.346 1 98.69 113 LYS A C 1
ATOM 832 O O . LYS A 1 113 ? -10.469 7.547 -2.631 1 98.69 113 LYS A O 1
ATOM 837 N N . LYS A 1 114 ? -10.703 9.297 -4.086 1 98.25 114 LYS A N 1
ATOM 838 C CA . LYS A 1 114 ? -12.133 9.094 -4.262 1 98.25 114 LYS A CA 1
ATOM 839 C C . LYS A 1 114 ? -12.43 7.688 -4.789 1 98.25 114 LYS A C 1
ATOM 841 O O . LYS A 1 114 ? -11.641 7.133 -5.562 1 98.25 114 LYS A O 1
ATOM 846 N N . GLY A 1 115 ? -13.586 7.082 -4.336 1 98.38 115 GLY A N 1
ATOM 847 C CA . GLY A 1 115 ? -13.969 5.754 -4.777 1 98.38 115 GLY A CA 1
ATOM 848 C C . GLY A 1 115 ? -13.328 4.645 -3.959 1 98.38 115 GLY A C 1
ATOM 849 O O . GLY A 1 115 ? -13.258 3.498 -4.406 1 98.38 115 GLY A O 1
ATOM 850 N N . ARG A 1 116 ? -12.789 4.973 -2.812 1 98.56 116 ARG A N 1
ATOM 851 C CA . ARG A 1 116 ? -12.125 4.039 -1.907 1 98.56 116 ARG A CA 1
ATOM 852 C C . ARG A 1 116 ? -10.953 3.352 -2.598 1 98.56 116 ARG A C 1
ATOM 854 O O . ARG A 1 116 ? -10.766 2.141 -2.453 1 98.56 116 ARG A O 1
ATOM 861 N N . ILE A 1 117 ? -10.25 4.121 -3.387 1 98.88 117 ILE A N 1
ATOM 862 C CA . ILE A 1 117 ? -9.039 3.641 -4.047 1 98.88 117 ILE A CA 1
ATOM 863 C C . ILE A 1 117 ? -7.812 4.098 -3.268 1 98.88 117 ILE A C 1
ATOM 865 O O . ILE A 1 117 ? -7.746 5.242 -2.814 1 98.88 117 ILE A O 1
ATOM 869 N N . ILE A 1 118 ? -6.867 3.262 -3.014 1 98.94 118 ILE A N 1
ATOM 870 C CA . ILE A 1 118 ? -5.582 3.621 -2.426 1 98.94 118 ILE A CA 1
ATOM 871 C C . ILE A 1 118 ? -4.457 3.316 -3.414 1 98.94 118 ILE A C 1
ATOM 873 O O . ILE A 1 118 ? -4.355 2.195 -3.92 1 98.94 118 ILE A O 1
ATOM 877 N N . ASP A 1 119 ? -3.656 4.316 -3.732 1 98.88 119 ASP A N 1
ATOM 878 C CA . ASP A 1 119 ? -2.479 4.184 -4.586 1 98.88 119 ASP A CA 1
ATOM 879 C C . ASP A 1 119 ? -1.193 4.258 -3.762 1 98.88 119 ASP A C 1
ATOM 881 O O . ASP A 1 119 ? -0.974 5.223 -3.027 1 98.88 119 ASP A O 1
ATOM 885 N N . ILE A 1 120 ? -0.406 3.264 -3.906 1 98.88 120 ILE A N 1
ATOM 886 C CA . ILE A 1 120 ? 0.958 3.281 -3.391 1 98.88 120 ILE A CA 1
ATOM 887 C C . ILE A 1 120 ? 1.946 3.4 -4.547 1 98.88 120 ILE A C 1
ATOM 889 O O . ILE A 1 120 ? 1.986 2.539 -5.43 1 98.88 120 ILE A O 1
ATOM 893 N N . ASP A 1 121 ? 2.678 4.465 -4.641 1 98.88 121 ASP A N 1
ATOM 894 C CA . ASP A 1 121 ? 3.648 4.766 -5.688 1 98.88 121 ASP A CA 1
ATOM 895 C C . ASP A 1 121 ? 5.043 4.973 -5.102 1 98.88 121 ASP A C 1
ATOM 897 O O . ASP A 1 121 ? 5.293 5.965 -4.414 1 98.88 121 ASP A O 1
ATOM 901 N N . CYS A 1 122 ? 5.961 4.027 -5.309 1 98.88 122 CYS A N 1
ATOM 902 C CA . CYS A 1 122 ? 7.328 4.051 -4.793 1 98.88 122 CYS A CA 1
ATOM 903 C C . CYS A 1 122 ? 8.266 3.252 -5.691 1 98.88 122 CYS A C 1
ATOM 905 O O . CYS A 1 122 ? 7.836 2.693 -6.703 1 98.88 122 CYS A O 1
ATOM 907 N N . GLN A 1 123 ? 9.578 3.354 -5.387 1 98.81 123 GLN A N 1
ATOM 908 C CA . GLN A 1 123 ? 10.539 2.557 -6.145 1 98.81 123 GLN A CA 1
ATOM 909 C C . GLN A 1 123 ? 10.57 1.114 -5.648 1 98.81 123 GLN A C 1
ATOM 911 O O . GLN A 1 123 ? 10.539 0.177 -6.449 1 98.81 123 GLN A O 1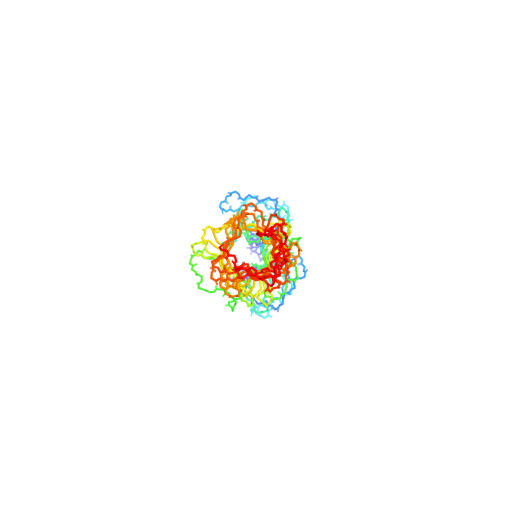
ATOM 916 N N . VAL A 1 124 ? 10.648 0.899 -4.34 1 98.88 124 VAL A N 1
ATOM 917 C CA . VAL A 1 124 ? 10.656 -0.409 -3.695 1 98.88 124 VAL A CA 1
ATOM 918 C C . VAL A 1 124 ? 9.68 -0.416 -2.523 1 98.88 124 VAL A C 1
ATOM 920 O O . VAL A 1 124 ? 9.641 0.531 -1.732 1 98.88 124 VAL A O 1
ATOM 923 N N . LEU A 1 125 ? 8.82 -1.465 -2.418 1 98.88 125 LEU A N 1
ATOM 924 C CA . LEU A 1 125 ? 7.941 -1.665 -1.269 1 98.88 125 LEU A CA 1
ATOM 925 C C . LEU A 1 125 ? 8.375 -2.883 -0.46 1 98.88 125 LEU A C 1
ATOM 927 O O . LEU A 1 125 ? 8.406 -4 -0.981 1 98.88 125 LEU A O 1
ATOM 931 N N . ASN A 1 126 ? 8.812 -2.672 0.772 1 98.88 126 ASN A N 1
ATOM 932 C CA . ASN A 1 126 ? 9.164 -3.75 1.692 1 98.88 126 ASN A CA 1
ATOM 933 C C . ASN A 1 126 ? 8.086 -3.951 2.754 1 98.88 126 ASN A C 1
ATOM 935 O O . ASN A 1 126 ? 7.688 -3 3.43 1 98.88 126 ASN A O 1
ATOM 939 N N . ILE A 1 127 ? 7.598 -5.172 2.896 1 98.75 127 ILE A N 1
ATOM 940 C CA . ILE A 1 127 ? 6.637 -5.551 3.93 1 98.75 127 ILE A CA 1
ATOM 941 C C . ILE A 1 127 ? 7.25 -6.613 4.836 1 98.75 127 ILE A C 1
ATOM 943 O O . ILE A 1 127 ? 7.609 -7.699 4.379 1 98.75 127 ILE A O 1
ATOM 947 N N . LYS A 1 128 ? 7.449 -6.262 6.047 1 98.81 128 LYS A N 1
ATOM 948 C CA . LYS A 1 128 ? 7.84 -7.227 7.074 1 98.81 128 LYS A CA 1
ATOM 949 C C . LYS A 1 128 ? 6.68 -7.52 8.023 1 98.81 128 LYS A C 1
ATOM 951 O O . LYS A 1 128 ? 6.227 -6.633 8.75 1 98.81 128 LYS A O 1
ATOM 956 N N . ALA A 1 129 ? 6.176 -8.727 7.938 1 98.69 129 ALA A N 1
ATOM 957 C CA . ALA A 1 129 ? 5.008 -9.133 8.711 1 98.69 129 ALA A CA 1
ATOM 958 C C . ALA A 1 129 ? 5.164 -10.555 9.242 1 98.69 129 ALA A C 1
ATOM 960 O O . ALA A 1 129 ? 4.57 -11.492 8.711 1 98.69 129 ALA A O 1
ATOM 961 N N . PRO A 1 130 ? 5.867 -10.648 10.312 1 98.56 130 PRO A N 1
ATOM 962 C CA . PRO A 1 130 ? 6.137 -11.984 10.844 1 98.56 130 PRO A CA 1
ATOM 963 C C . PRO A 1 130 ? 4.863 -12.727 11.242 1 98.56 130 PRO A C 1
ATOM 965 O O . PRO A 1 130 ? 4.887 -13.945 11.438 1 98.56 130 PRO A O 1
ATOM 968 N N . GLY A 1 131 ? 3.705 -12.016 11.375 1 98.38 131 GLY A N 1
ATOM 969 C CA . GLY A 1 131 ? 2.432 -12.648 11.672 1 98.38 131 GLY A CA 1
ATOM 970 C C . GLY A 1 131 ? 1.674 -13.078 10.43 1 98.38 131 GLY A C 1
ATOM 971 O O . GLY A 1 131 ? 0.639 -13.742 10.523 1 98.38 131 GLY A O 1
ATOM 972 N N . GLY A 1 132 ? 2.121 -12.664 9.234 1 98.69 132 GLY A N 1
ATOM 973 C CA . GLY A 1 132 ? 1.492 -13.039 7.98 1 98.69 132 GLY A CA 1
ATOM 974 C C . GLY A 1 132 ? 0.824 -11.875 7.273 1 98.69 132 GLY A C 1
ATOM 975 O O . GLY A 1 132 ? 0.623 -10.812 7.867 1 98.69 132 GLY A O 1
ATOM 976 N N . VAL A 1 133 ? 0.558 -11.984 6.062 1 98.81 133 VAL A N 1
ATOM 977 C CA . VAL A 1 133 ? -0.2 -11.055 5.234 1 98.81 133 VAL A CA 1
ATOM 978 C C . VAL A 1 133 ? -1.493 -11.719 4.762 1 98.81 133 VAL A C 1
ATOM 980 O O . VAL A 1 133 ? -1.461 -12.781 4.145 1 98.81 133 VAL A O 1
ATOM 983 N N . ASN A 1 134 ? -2.607 -11.172 5.066 1 98.81 134 ASN A N 1
ATOM 984 C CA . ASN A 1 134 ? -3.922 -11.664 4.668 1 98.81 134 ASN A CA 1
ATOM 985 C C . ASN A 1 134 ? -4.609 -10.711 3.699 1 98.81 134 ASN A C 1
ATOM 987 O O . ASN A 1 134 ? -4.82 -9.539 4.023 1 98.81 134 ASN A O 1
ATOM 991 N N . ILE A 1 135 ? -4.898 -11.219 2.555 1 98.69 135 ILE A N 1
ATOM 992 C CA . ILE A 1 135 ? -5.527 -10.406 1.521 1 98.69 135 ILE A CA 1
ATOM 993 C C . ILE A 1 135 ? -6.934 -10.922 1.237 1 98.69 135 ILE A C 1
ATOM 995 O O . ILE A 1 135 ? -7.102 -12.016 0.68 1 98.69 135 ILE A O 1
ATOM 999 N N . ASP A 1 136 ? -7.941 -10.188 1.682 1 98.75 136 ASP A N 1
ATOM 1000 C CA . ASP A 1 136 ? -9.336 -10.469 1.356 1 98.75 136 ASP A CA 1
ATOM 1001 C C . ASP A 1 136 ? -9.781 -9.672 0.128 1 98.75 136 ASP A C 1
ATOM 1003 O O . ASP A 1 136 ? -10.172 -8.508 0.24 1 98.75 136 ASP A O 1
ATOM 1007 N N . ALA A 1 137 ? -9.625 -10.25 -0.993 1 98.44 137 ALA A N 1
ATOM 1008 C CA . ALA A 1 137 ? -9.922 -9.633 -2.285 1 98.44 137 ALA A CA 1
ATOM 1009 C C . ALA A 1 137 ? -10.266 -10.695 -3.326 1 98.44 137 ALA A C 1
ATOM 1011 O O . ALA A 1 137 ? -9.789 -11.828 -3.25 1 98.44 137 ALA A O 1
ATOM 1012 N N . PRO A 1 138 ? -11.055 -10.352 -4.312 1 98.25 138 PRO A N 1
ATOM 1013 C CA . PRO A 1 138 ? -11.406 -11.336 -5.344 1 98.25 138 PRO A CA 1
ATOM 1014 C C . PRO A 1 138 ? -10.227 -11.68 -6.258 1 98.25 138 PRO A C 1
ATOM 1016 O O . PRO A 1 138 ? -10.25 -12.703 -6.941 1 98.25 138 PRO A O 1
ATOM 1019 N N . ASN A 1 139 ? -9.234 -10.719 -6.258 1 97.69 139 ASN A N 1
ATOM 1020 C CA . ASN A 1 139 ? -8.078 -10.969 -7.121 1 97.69 139 ASN A CA 1
ATOM 1021 C C . ASN A 1 139 ? -6.852 -10.203 -6.648 1 97.69 139 ASN A C 1
ATOM 1023 O O . ASN A 1 139 ? -6.973 -9.125 -6.066 1 97.69 139 ASN A O 1
ATOM 1027 N N . VAL A 1 140 ? -5.688 -10.727 -6.812 1 98.19 140 VAL A N 1
ATOM 1028 C CA . VAL A 1 140 ? -4.371 -10.094 -6.785 1 98.19 140 VAL A CA 1
ATOM 1029 C C . VAL A 1 140 ? -3.697 -10.25 -8.148 1 98.19 140 VAL A C 1
ATOM 1031 O O . VAL A 1 140 ? -3.35 -11.359 -8.555 1 98.19 140 VAL A O 1
ATOM 1034 N N . ASP A 1 141 ? -3.562 -9.117 -8.82 1 98.44 141 ASP A N 1
ATOM 1035 C CA . ASP A 1 141 ? -3.012 -9.117 -10.18 1 98.44 141 ASP A CA 1
ATOM 1036 C C . ASP A 1 141 ? -1.616 -8.5 -10.203 1 98.44 141 ASP A C 1
ATOM 1038 O O . ASP A 1 141 ? -1.447 -7.316 -9.883 1 98.44 141 ASP A O 1
ATOM 1042 N N . CYS A 1 142 ? -0.681 -9.312 -10.547 1 98 142 CYS A N 1
ATOM 1043 C CA . CYS A 1 142 ? 0.695 -8.852 -10.688 1 98 142 CYS A CA 1
ATOM 1044 C C . CYS A 1 142 ? 1.071 -8.695 -12.156 1 98 142 CYS A C 1
ATOM 1046 O O . CYS A 1 142 ? 0.862 -9.609 -12.961 1 98 142 CYS A O 1
ATOM 1048 N N . THR A 1 143 ? 1.66 -7.562 -12.5 1 97.75 143 THR A N 1
ATOM 1049 C CA . THR A 1 143 ? 1.905 -7.238 -13.906 1 97.75 143 THR A CA 1
ATOM 1050 C C . THR A 1 143 ? 3.123 -7.992 -14.43 1 97.75 143 THR A C 1
ATOM 1052 O O . THR A 1 143 ? 3.365 -8.031 -15.633 1 97.75 143 THR A O 1
ATOM 1055 N N . ALA A 1 144 ? 3.898 -8.578 -13.539 1 97.06 144 ALA A N 1
ATOM 1056 C CA . ALA A 1 144 ? 5.059 -9.344 -13.992 1 97.06 144 ALA A CA 1
ATOM 1057 C C . ALA A 1 144 ? 5.191 -10.648 -13.219 1 97.06 144 ALA A C 1
ATOM 1059 O O . ALA A 1 144 ? 4.32 -11.516 -13.297 1 97.06 144 ALA A O 1
ATOM 1060 N N . GLU A 1 145 ? 6.242 -10.797 -12.289 1 97.31 145 GLU A N 1
ATOM 1061 C CA . GLU A 1 145 ? 6.547 -12.102 -11.711 1 97.31 145 GLU A CA 1
ATOM 1062 C C . GLU A 1 145 ? 6.121 -12.164 -10.242 1 97.31 145 GLU A C 1
ATOM 1064 O O . GLU A 1 145 ? 6.184 -11.164 -9.531 1 97.31 145 GLU A O 1
ATOM 1069 N N . VAL A 1 146 ? 5.703 -13.328 -9.812 1 98 146 VAL A N 1
ATOM 1070 C CA . VAL A 1 146 ? 5.543 -13.672 -8.406 1 98 146 VAL A CA 1
ATOM 1071 C C . VAL A 1 146 ? 6.484 -14.82 -8.039 1 98 146 VAL A C 1
ATOM 1073 O O . VAL A 1 146 ? 6.457 -15.875 -8.672 1 98 146 VAL A O 1
ATOM 1076 N N . THR A 1 147 ? 7.324 -14.5 -7.09 1 98.38 147 THR A N 1
ATOM 1077 C CA . THR A 1 147 ? 8.258 -15.516 -6.621 1 98.38 147 THR A CA 1
ATOM 1078 C C . THR A 1 147 ? 8.094 -15.75 -5.121 1 98.38 147 THR A C 1
ATOM 1080 O O . THR A 1 147 ? 8.094 -14.797 -4.336 1 98.38 147 THR A O 1
ATOM 1083 N N . ALA A 1 148 ? 7.91 -17.047 -4.727 1 98.19 148 ALA A N 1
ATOM 1084 C CA . ALA A 1 148 ? 7.945 -17.438 -3.322 1 98.19 148 ALA A CA 1
ATOM 1085 C C . ALA A 1 148 ? 9.18 -18.281 -3.02 1 98.19 148 ALA A C 1
ATOM 1087 O O . ALA A 1 148 ? 9.461 -19.266 -3.715 1 98.19 148 ALA A O 1
ATOM 1088 N N . ALA A 1 149 ? 9.883 -17.797 -1.976 1 97.94 149 ALA A N 1
ATOM 1089 C CA . ALA A 1 149 ? 11.008 -18.609 -1.527 1 97.94 149 ALA A CA 1
ATOM 1090 C C . ALA A 1 149 ? 10.523 -19.938 -0.958 1 97.94 149 ALA A C 1
ATOM 1092 O O . ALA A 1 149 ? 11.211 -20.953 -1.069 1 97.94 149 ALA A O 1
ATOM 1093 N N . GLY A 1 150 ? 9.328 -19.938 -0.453 1 97.5 150 GLY A N 1
ATOM 1094 C CA . GLY A 1 150 ? 8.703 -21.141 0.065 1 97.5 150 GLY A CA 1
ATOM 1095 C C . GLY A 1 150 ? 7.746 -21.797 -0.919 1 97.5 150 GLY A C 1
ATOM 1096 O O . GLY A 1 150 ? 7.941 -21.703 -2.133 1 97.5 150 GLY A O 1
ATOM 1097 N N . GLN A 1 151 ? 6.773 -22.594 -0.411 1 97.75 151 GLN A N 1
ATOM 1098 C CA . GLN A 1 151 ? 5.816 -23.344 -1.215 1 97.75 151 GLN A CA 1
ATOM 1099 C C . GLN A 1 151 ? 4.652 -22.453 -1.655 1 97.75 151 GLN A C 1
ATOM 1101 O O . GLN A 1 151 ? 4.156 -21.641 -0.876 1 97.75 151 GLN A O 1
ATOM 1106 N N . ILE A 1 152 ? 4.227 -22.562 -2.865 1 97.75 152 ILE A N 1
ATOM 1107 C CA . ILE A 1 152 ? 2.982 -21.984 -3.355 1 97.75 152 ILE A CA 1
ATOM 1108 C C . ILE A 1 152 ? 1.863 -23.016 -3.273 1 97.75 152 ILE A C 1
ATOM 1110 O O . ILE A 1 152 ? 2.006 -24.141 -3.775 1 97.75 152 ILE A O 1
ATOM 1114 N N . ASN A 1 153 ? 0.797 -22.625 -2.619 1 97.62 153 ASN A N 1
ATOM 1115 C CA . ASN A 1 153 ? -0.353 -23.5 -2.465 1 97.62 153 ASN A CA 1
ATOM 1116 C C . ASN A 1 153 ? -1.559 -23 -3.252 1 97.62 153 ASN A C 1
ATOM 1118 O O . ASN A 1 153 ? -1.974 -21.844 -3.09 1 97.62 153 ASN A O 1
ATOM 1122 N N . GLY A 1 154 ? -2.07 -23.828 -4.129 1 97.06 154 GLY A N 1
ATOM 1123 C CA . GLY A 1 154 ? -3.32 -23.547 -4.82 1 97.06 154 GLY A CA 1
ATOM 1124 C C . GLY A 1 154 ? -4.457 -24.453 -4.375 1 97.06 154 GLY A C 1
ATOM 1125 O O .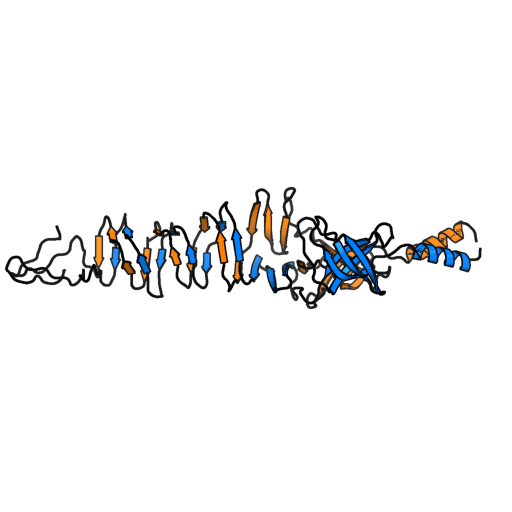 GLY A 1 154 ? -4.625 -25.547 -4.898 1 97.06 154 GLY A O 1
ATOM 1126 N N . ASN A 1 155 ? -5.309 -23.859 -3.547 1 96.81 155 ASN A N 1
ATOM 1127 C CA . ASN A 1 155 ? -6.355 -24.672 -2.936 1 96.81 155 ASN A CA 1
ATOM 1128 C C . ASN A 1 155 ? -7.621 -24.688 -3.789 1 96.81 155 ASN A C 1
ATOM 1130 O O . ASN A 1 155 ? -8.547 -25.469 -3.521 1 96.81 155 ASN A O 1
ATOM 1134 N N . GLY A 1 156 ? -7.598 -23.859 -4.812 1 95.69 156 GLY A N 1
ATOM 1135 C CA . GLY A 1 156 ? -8.68 -23.844 -5.781 1 95.69 156 GLY A CA 1
ATOM 1136 C C . GLY A 1 156 ? -8.25 -24.266 -7.172 1 95.69 156 GLY A C 1
ATOM 1137 O O . GLY A 1 156 ? -8.969 -24.047 -8.148 1 95.69 156 GLY A O 1
ATOM 1138 N N . GLY A 1 157 ? -7.062 -24.828 -7.285 1 96.62 157 GLY A N 1
ATOM 1139 C CA . GLY A 1 157 ? -6.516 -25.219 -8.57 1 96.62 157 GLY A CA 1
ATOM 1140 C C . GLY A 1 157 ? -5.457 -24.281 -9.094 1 96.62 157 GLY A C 1
ATOM 1141 O O . GLY A 1 157 ? -5.012 -23.375 -8.375 1 96.62 157 GLY A O 1
ATOM 1142 N N . MET A 1 158 ? -4.973 -24.531 -10.328 1 96.25 158 MET A N 1
ATOM 1143 C CA . MET A 1 158 ? -3.961 -23.703 -10.984 1 96.25 158 MET A CA 1
ATOM 1144 C C . MET A 1 158 ? -4.117 -23.75 -12.5 1 96.25 158 MET A C 1
ATOM 1146 O O . MET A 1 158 ? -4.332 -24.828 -13.07 1 96.25 158 MET A O 1
ATOM 1150 N N . ALA A 1 159 ? -4.195 -22.578 -13.023 1 95.94 159 ALA A N 1
ATOM 1151 C CA . ALA A 1 159 ? -4.215 -22.453 -14.477 1 95.94 159 ALA A CA 1
ATOM 1152 C C . ALA A 1 159 ? -2.969 -21.734 -14.984 1 95.94 159 ALA A C 1
ATOM 1154 O O . ALA A 1 159 ? -2.67 -20.625 -14.547 1 95.94 159 ALA A O 1
ATOM 1155 N N . ILE A 1 160 ? -2.203 -22.422 -15.844 1 95.88 160 ILE A N 1
ATOM 1156 C CA . ILE A 1 160 ? -0.974 -21.859 -16.391 1 95.88 160 ILE A CA 1
ATOM 1157 C C . ILE A 1 160 ? -1.095 -21.734 -17.906 1 95.88 160 ILE A C 1
ATOM 1159 O O . ILE A 1 160 ? -1.48 -22.688 -18.594 1 95.88 160 ILE A O 1
ATOM 1163 N N . LYS A 1 161 ? -0.845 -20.578 -18.328 1 95.12 161 LYS A N 1
ATOM 1164 C CA . LYS A 1 161 ? -0.821 -20.375 -19.781 1 95.12 161 LYS A CA 1
ATOM 1165 C C . LYS A 1 161 ? 0.25 -19.359 -20.172 1 95.12 161 LYS A C 1
ATOM 1167 O O . LYS A 1 161 ? 0.744 -18.609 -19.328 1 95.12 161 LYS A O 1
ATOM 1172 N N . GLY A 1 162 ? 0.544 -19.438 -21.438 1 89.06 162 GLY A N 1
ATOM 1173 C CA . GLY A 1 162 ? 1.465 -18.453 -21.984 1 89.06 162 GLY A CA 1
ATOM 1174 C C . GLY A 1 162 ? 2.918 -18.766 -21.672 1 89.06 162 GLY A C 1
ATOM 1175 O O . GLY A 1 162 ? 3.225 -19.781 -21.062 1 89.06 162 GLY A O 1
ATOM 1176 N N . GLY A 1 163 ? 3.77 -17.906 -22.234 1 88.81 163 GLY A N 1
ATOM 1177 C CA . GLY A 1 163 ? 5.195 -18.094 -22.031 1 88.81 163 GLY A CA 1
ATOM 1178 C C . GLY A 1 163 ? 5.719 -19.406 -22.578 1 88.81 163 GLY A C 1
ATOM 1179 O O . GLY A 1 163 ? 5.328 -19.828 -23.672 1 88.81 163 GLY A O 1
ATOM 1180 N N . ASN A 1 164 ? 6.656 -20.047 -21.75 1 87.69 164 ASN A N 1
ATOM 1181 C CA . ASN A 1 164 ? 7.273 -21.312 -22.156 1 87.69 164 ASN A CA 1
ATOM 1182 C C . ASN A 1 164 ? 6.559 -22.516 -21.531 1 87.69 164 ASN A C 1
ATOM 1184 O O . ASN A 1 164 ? 7.117 -23.609 -21.469 1 87.69 164 ASN A O 1
ATOM 1188 N N . GLY A 1 165 ? 5.234 -22.172 -21.062 1 93.75 165 GLY A N 1
ATOM 1189 C CA . GLY A 1 165 ? 4.535 -23.234 -20.344 1 93.75 165 GLY A CA 1
ATOM 1190 C C . GLY A 1 165 ? 4.988 -23.375 -18.906 1 93.75 165 GLY A C 1
ATOM 1191 O O . GLY A 1 165 ? 5.254 -22.375 -18.234 1 93.75 165 GLY A O 1
ATOM 1192 N N . ALA A 1 166 ? 4.953 -24.625 -18.391 1 95.94 166 ALA A N 1
ATOM 1193 C CA . ALA A 1 166 ? 5.34 -24.906 -17 1 95.94 166 ALA A CA 1
ATOM 1194 C C . ALA A 1 166 ? 6.613 -25.734 -16.953 1 95.94 166 ALA A C 1
ATOM 1196 O O . ALA A 1 166 ? 6.789 -26.672 -17.75 1 95.94 166 ALA A O 1
ATOM 1197 N N . THR A 1 167 ? 7.496 -25.328 -16.125 1 96.31 167 THR A N 1
ATOM 1198 C CA . THR A 1 167 ? 8.734 -26.078 -15.93 1 96.31 167 THR A CA 1
ATOM 1199 C C . THR A 1 167 ? 8.875 -26.516 -14.477 1 96.31 167 THR A C 1
ATOM 1201 O O . THR A 1 167 ? 8.656 -25.719 -13.555 1 96.31 167 THR A O 1
ATOM 1204 N N . PHE A 1 168 ? 9.195 -27.781 -14.219 1 95.94 168 PHE A N 1
ATOM 1205 C CA . PHE A 1 168 ? 9.406 -28.344 -12.891 1 95.94 168 PHE A CA 1
ATOM 1206 C C . PHE A 1 168 ? 10.82 -28.906 -12.75 1 95.94 168 PHE A C 1
ATOM 1208 O O . PHE A 1 168 ? 11.312 -29.562 -13.656 1 95.94 168 PHE A O 1
ATOM 1215 N N . SER A 1 169 ? 11.445 -28.531 -11.719 1 96.31 169 SER A N 1
ATOM 1216 C CA . SER A 1 169 ? 12.648 -29.234 -11.289 1 96.31 169 SER A CA 1
ATOM 1217 C C . SER A 1 169 ? 12.375 -30.109 -10.07 1 96.31 169 SER A C 1
ATOM 1219 O O . SER A 1 169 ? 11.969 -29.609 -9.023 1 96.31 169 SER A O 1
ATOM 1221 N N . GLY A 1 170 ? 12.562 -31.406 -10.289 1 96 170 GLY A N 1
ATOM 1222 C CA . GLY A 1 170 ? 12.25 -32.375 -9.242 1 96 170 GLY A CA 1
ATOM 1223 C C . GLY A 1 170 ? 11.023 -33.188 -9.555 1 96 170 GLY A C 1
ATOM 1224 O O . GLY A 1 170 ? 10.562 -33.219 -10.695 1 96 170 GLY A O 1
ATOM 1225 N N . ASP A 1 171 ? 10.484 -33.938 -8.555 1 96.56 171 ASP A N 1
ATOM 1226 C CA . ASP A 1 171 ? 9.375 -34.875 -8.719 1 96.56 171 ASP A CA 1
ATOM 1227 C C . ASP A 1 171 ? 8.055 -34.125 -8.867 1 96.56 171 ASP A C 1
ATOM 1229 O O . ASP A 1 171 ? 7.859 -33.062 -8.25 1 96.56 171 ASP A O 1
ATOM 1233 N N . VAL A 1 172 ? 7.164 -34.531 -9.703 1 96.62 172 VAL A N 1
ATOM 1234 C CA . VAL A 1 172 ? 5.758 -34.156 -9.758 1 96.62 172 VAL A CA 1
ATOM 1235 C C . VAL A 1 172 ? 4.891 -35.344 -9.32 1 96.62 172 VAL A C 1
ATOM 1237 O O . VAL A 1 172 ? 4.922 -36.406 -9.945 1 96.62 172 VAL A O 1
ATOM 1240 N N . ARG A 1 173 ? 4.223 -35.156 -8.266 1 97.5 173 ARG A N 1
ATOM 1241 C CA . ARG A 1 173 ? 3.352 -36.188 -7.723 1 97.5 173 ARG A CA 1
ATOM 1242 C C . ARG A 1 173 ? 1.886 -35.781 -7.812 1 97.5 173 ARG A C 1
ATOM 1244 O O . ARG A 1 173 ? 1.503 -34.719 -7.316 1 97.5 173 ARG A O 1
ATOM 1251 N N . GLN A 1 174 ? 1.162 -36.688 -8.438 1 96.62 174 GLN A N 1
ATOM 1252 C CA . GLN A 1 174 ? -0.269 -36.438 -8.594 1 96.62 174 GLN A CA 1
ATOM 1253 C C . GLN A 1 174 ? -1.085 -37.562 -7.934 1 96.62 174 GLN A C 1
ATOM 1255 O O . GLN A 1 174 ? -0.777 -38.719 -8.102 1 96.62 174 GLN A O 1
ATOM 1260 N N . THR A 1 175 ? -2.035 -37.156 -7.219 1 96.25 175 THR A N 1
ATOM 1261 C CA . THR A 1 175 ? -2.973 -38.094 -6.645 1 96.25 175 THR A CA 1
ATOM 1262 C C . THR A 1 175 ? -4.414 -37.688 -6.938 1 96.25 175 THR A C 1
ATOM 1264 O O . THR A 1 175 ? -4.711 -36.5 -7.07 1 96.25 175 THR A O 1
ATOM 1267 N N . GLY A 1 176 ? -5.246 -38.625 -7.086 1 93.31 176 GLY A N 1
ATOM 1268 C CA . GLY A 1 176 ? -6.676 -38.375 -7.164 1 93.31 176 GLY A CA 1
ATOM 1269 C C . GLY A 1 176 ? -7.125 -37.938 -8.547 1 93.31 176 GLY A C 1
ATOM 1270 O O . GLY A 1 176 ? -8.148 -37.25 -8.68 1 93.31 176 GLY A O 1
ATOM 1271 N N . GLY A 1 177 ? -6.312 -38.281 -9.57 1 93.31 177 GLY A N 1
ATOM 1272 C CA . GLY A 1 177 ? -6.727 -37.906 -10.914 1 93.31 177 GLY A CA 1
ATOM 1273 C C . GLY A 1 177 ? -5.727 -38.312 -11.984 1 93.31 177 GLY A C 1
ATOM 1274 O O . GLY A 1 177 ? -4.621 -38.75 -11.664 1 93.31 177 GLY A O 1
ATOM 1275 N N . ASP A 1 178 ? -6.152 -38.125 -13.273 1 96.06 178 ASP A N 1
ATOM 1276 C CA . ASP A 1 178 ? -5.328 -38.5 -14.422 1 96.06 178 ASP A CA 1
ATOM 1277 C C . ASP A 1 178 ? -4.551 -37.312 -14.945 1 96.06 178 ASP A C 1
ATOM 1279 O O . ASP A 1 178 ? -4.941 -36.156 -14.711 1 96.06 178 ASP A O 1
ATOM 1283 N N . TYR A 1 179 ? -3.412 -37.562 -15.516 1 96.94 179 TYR A N 1
ATOM 1284 C CA . TYR A 1 179 ? -2.803 -36.562 -16.406 1 96.94 179 TYR A CA 1
ATOM 1285 C C . TYR A 1 179 ? -3.273 -36.781 -17.844 1 96.94 179 TYR A C 1
ATOM 1287 O O . TYR A 1 179 ? -3.193 -37.875 -18.375 1 96.94 179 TYR A O 1
ATOM 1295 N N . THR A 1 180 ? -3.9 -35.75 -18.375 1 97.31 180 THR A N 1
ATOM 1296 C CA . THR A 1 180 ? -4.383 -35.812 -19.75 1 97.31 180 THR A CA 1
ATOM 1297 C C . THR A 1 180 ? -3.77 -34.719 -20.609 1 97.31 180 THR A C 1
ATOM 1299 O O . THR A 1 180 ? -3.664 -33.562 -20.188 1 97.31 180 THR A O 1
ATOM 1302 N N . THR A 1 181 ? -3.338 -35.031 -21.859 1 97.31 181 THR A N 1
ATOM 1303 C CA . THR A 1 181 ? -2.857 -34.062 -22.844 1 97.31 181 THR A CA 1
ATOM 1304 C C . THR A 1 181 ? -3.369 -34.406 -24.234 1 97.31 181 THR A C 1
ATOM 1306 O O . THR A 1 181 ? -3.572 -35.562 -24.562 1 97.31 181 THR A O 1
ATOM 1309 N N . ASP A 1 182 ? -3.631 -33.375 -24.953 1 96.81 182 ASP A N 1
ATOM 1310 C CA . ASP A 1 182 ? -4.121 -33.562 -26.312 1 96.81 182 ASP A CA 1
ATOM 1311 C C . ASP A 1 182 ? -2.967 -33.844 -27.281 1 96.81 182 ASP A C 1
ATOM 1313 O O . ASP A 1 182 ? -3.184 -34.031 -28.484 1 96.81 182 ASP A O 1
ATOM 1317 N N . GLN A 1 183 ? -1.762 -33.812 -26.734 1 96.56 183 GLN A N 1
ATOM 1318 C CA . GLN A 1 183 ? -0.599 -34.094 -27.562 1 96.56 183 GLN A CA 1
ATOM 1319 C C . GLN A 1 183 ? 0.141 -35.344 -27.047 1 96.56 183 GLN A C 1
ATOM 1321 O O . GLN A 1 183 ? -0.436 -36.406 -26.953 1 96.56 183 GLN A O 1
ATOM 1326 N N . ASP A 1 184 ? 1.468 -35.25 -26.734 1 97.62 184 ASP A N 1
ATOM 1327 C CA . ASP A 1 184 ? 2.252 -36.406 -26.391 1 97.62 184 ASP A CA 1
ATOM 1328 C C . ASP A 1 184 ? 2.867 -36.281 -25 1 97.62 184 ASP A C 1
ATOM 1330 O O . ASP A 1 184 ? 2.918 -35.188 -24.438 1 97.62 184 ASP A O 1
ATOM 1334 N N . VAL A 1 185 ? 3.062 -37.375 -24.359 1 97.69 185 VAL A N 1
ATOM 1335 C CA . VAL A 1 185 ? 3.953 -37.469 -23.203 1 97.69 185 VAL A CA 1
ATOM 1336 C C . VAL A 1 185 ? 5.262 -38.125 -23.625 1 97.69 185 VAL A C 1
ATOM 1338 O O . VAL A 1 185 ? 5.25 -39.25 -24.156 1 97.69 185 VAL A O 1
ATOM 1341 N N . VAL A 1 186 ? 6.363 -37.406 -23.484 1 97.44 186 VAL A N 1
ATOM 1342 C CA . VAL A 1 186 ? 7.68 -37.938 -23.844 1 97.44 186 VAL A CA 1
ATOM 1343 C C . VAL A 1 186 ? 8.539 -38.062 -22.594 1 97.44 186 VAL A C 1
ATOM 1345 O O . VAL A 1 186 ? 8.805 -37.062 -21.906 1 97.44 186 VAL A O 1
ATOM 1348 N N . ALA A 1 187 ? 8.898 -39.281 -22.234 1 96 187 ALA A N 1
ATOM 1349 C CA . ALA A 1 187 ? 9.773 -39.562 -21.094 1 96 187 ALA A CA 1
ATOM 1350 C C . ALA A 1 187 ? 11.117 -40.125 -21.562 1 96 187 ALA A C 1
ATOM 1352 O O . ALA A 1 187 ? 11.172 -41.188 -22.172 1 96 187 ALA A O 1
ATOM 1353 N N . SER A 1 188 ? 12.18 -39.344 -21.297 1 96 188 SER A N 1
ATOM 1354 C CA . SER A 1 188 ? 13.531 -39.719 -21.672 1 96 188 SER A CA 1
ATOM 1355 C C . SER A 1 188 ? 13.609 -40.094 -23.156 1 96 188 SER A C 1
ATOM 1357 O O . SER A 1 188 ? 14.141 -41.125 -23.516 1 96 188 SER A O 1
ATOM 1359 N N . GLY A 1 189 ? 12.914 -39.344 -23.953 1 95.19 189 GLY A N 1
ATOM 1360 C CA . GLY A 1 189 ? 12.977 -39.5 -25.391 1 95.19 189 GLY A CA 1
ATOM 1361 C C . GLY A 1 189 ? 11.977 -40.5 -25.922 1 95.19 189 GLY A C 1
ATOM 1362 O O . GLY A 1 189 ? 11.852 -40.688 -27.141 1 95.19 189 GLY A O 1
ATOM 1363 N N . LYS A 1 190 ? 11.219 -41.219 -25.078 1 95.88 190 LYS A N 1
ATOM 1364 C CA . LYS A 1 190 ? 10.234 -42.219 -25.516 1 95.88 190 LYS A CA 1
ATOM 1365 C C . LYS A 1 190 ? 8.828 -41.625 -25.547 1 95.88 190 LYS A C 1
ATOM 1367 O O . LYS A 1 190 ? 8.352 -41.094 -24.547 1 95.88 190 LYS A O 1
ATOM 1372 N N . SER A 1 191 ? 8.227 -41.688 -26.719 1 97.56 191 SER A N 1
ATOM 1373 C CA . SER A 1 191 ? 6.891 -41.125 -26.938 1 97.56 191 SER A CA 1
ATOM 1374 C C . SER A 1 191 ? 5.816 -42.125 -26.469 1 97.56 191 SER A C 1
ATOM 1376 O O . SER A 1 191 ? 5.828 -43.281 -26.844 1 97.56 191 SER A O 1
ATOM 1378 N N . LEU A 1 192 ? 4.906 -41.562 -25.656 1 96.94 192 LEU A N 1
ATOM 1379 C CA . LEU A 1 192 ? 3.793 -42.406 -25.234 1 96.94 192 LEU A CA 1
ATOM 1380 C C . LEU A 1 192 ? 2.922 -42.781 -26.438 1 96.94 192 LEU A C 1
ATOM 1382 O O . LEU A 1 192 ? 2.539 -43.969 -26.578 1 96.94 192 LEU A O 1
ATOM 1386 N N . THR A 1 193 ? 2.629 -41.875 -27.312 1 95.38 193 THR A N 1
ATOM 1387 C CA . THR A 1 193 ? 1.689 -42.094 -28.406 1 95.38 193 THR A CA 1
ATOM 1388 C C . THR A 1 193 ? 2.357 -42.844 -29.547 1 95.38 193 THR A C 1
ATOM 1390 O O . THR A 1 193 ? 1.68 -43.438 -30.375 1 95.38 193 THR A O 1
ATOM 1393 N N . GLY A 1 194 ? 3.693 -42.812 -29.516 1 95.62 194 GLY A N 1
ATOM 1394 C CA . GLY A 1 194 ? 4.324 -43.281 -30.734 1 95.62 194 GLY A CA 1
ATOM 1395 C C . GLY A 1 194 ? 5.348 -44.375 -30.5 1 95.62 194 GLY A C 1
ATOM 1396 O O . GLY A 1 194 ? 5.918 -44.906 -31.453 1 95.62 194 GLY A O 1
ATOM 1397 N N . HIS A 1 195 ? 5.598 -44.781 -29.312 1 95.88 195 HIS A N 1
ATOM 1398 C CA . HIS A 1 195 ? 6.66 -45.75 -29.031 1 95.88 195 HIS A CA 1
ATOM 1399 C C . HIS A 1 195 ? 6.301 -47.125 -29.547 1 95.88 195 HIS A C 1
ATOM 1401 O O . HIS A 1 195 ? 5.125 -47.438 -29.781 1 95.88 195 HIS A O 1
ATOM 1407 N N . LYS A 1 196 ? 7.418 -47.969 -29.906 1 94.19 196 LYS A N 1
ATOM 1408 C CA . LYS A 1 196 ? 7.301 -49.375 -30.328 1 94.19 196 LYS A CA 1
ATOM 1409 C C . LYS A 1 196 ? 8.141 -50.281 -29.453 1 94.19 196 LYS A C 1
ATOM 1411 O O . LYS A 1 196 ? 8.906 -49.812 -28.609 1 94.19 196 LYS A O 1
ATOM 1416 N N . HIS A 1 197 ? 7.781 -51.594 -29.484 1 93.19 197 HIS A N 1
ATOM 1417 C CA . HIS A 1 197 ? 8.531 -52.594 -28.719 1 93.19 197 HIS A CA 1
ATOM 1418 C C . HIS A 1 197 ? 9.133 -53.656 -29.656 1 93.19 197 HIS A C 1
ATOM 1420 O O . HIS A 1 197 ? 8.586 -53.938 -30.719 1 93.19 197 HIS A O 1
ATOM 1426 N N . PRO A 1 198 ? 10.367 -54.094 -29.281 1 90.06 198 PRO A N 1
ATOM 1427 C CA . PRO A 1 198 ? 10.711 -55.375 -29.906 1 90.06 198 PRO A CA 1
ATOM 1428 C C . PRO A 1 198 ? 9.648 -56.438 -29.703 1 90.06 198 PRO A C 1
ATOM 1430 O O . PRO A 1 198 ? 9.156 -56.625 -28.578 1 90.06 198 PRO A O 1
ATOM 1433 N N . GLY A 1 199 ? 9.297 -57.125 -30.844 1 86.12 199 GLY A N 1
ATOM 1434 C CA . GLY A 1 199 ? 8.289 -58.188 -30.734 1 86.12 199 GLY A CA 1
ATOM 1435 C C . GLY A 1 199 ? 8.859 -59.5 -30.297 1 86.12 199 GLY A C 1
ATOM 1436 O O . GLY A 1 199 ? 10.07 -59.719 -30.328 1 86.12 199 GLY A O 1
ATOM 1437 N N . ASP A 1 200 ? 7.988 -60.281 -29.672 1 84.88 200 ASP A N 1
ATOM 1438 C CA . ASP A 1 200 ? 8.398 -61.562 -29.188 1 84.88 200 ASP A CA 1
ATOM 1439 C C . ASP A 1 200 ? 8.758 -62.5 -30.328 1 84.88 200 ASP A C 1
ATOM 1441 O O . ASP A 1 200 ? 9.297 -63.594 -30.109 1 84.88 200 ASP A O 1
ATOM 1445 N N . SER A 1 201 ? 8.547 -62.125 -31.578 1 87.38 201 SER A N 1
ATOM 1446 C CA . SER A 1 201 ? 8.844 -62.938 -32.75 1 87.38 201 SER A CA 1
ATOM 1447 C C . SER A 1 201 ? 9.992 -62.344 -33.562 1 87.38 201 SER A C 1
ATOM 1449 O O . SER A 1 201 ? 10.203 -62.719 -34.719 1 87.38 201 SER A O 1
ATOM 1451 N N . GLY A 1 202 ? 10.672 -61.469 -32.969 1 87.81 202 GLY A N 1
ATOM 1452 C CA . GLY A 1 202 ? 11.852 -60.906 -33.625 1 87.81 202 GLY A CA 1
ATOM 1453 C C . GLY A 1 202 ? 11.562 -59.656 -34.406 1 87.81 202 GLY A C 1
ATOM 1454 O O . GLY A 1 202 ? 12.492 -58.969 -34.875 1 87.81 202 GLY A O 1
ATOM 1455 N N . GLY A 1 203 ? 10.242 -59.281 -34.562 1 91.5 203 GLY A N 1
ATOM 1456 C CA . GLY A 1 203 ? 9.859 -58.062 -35.25 1 91.5 203 GLY A CA 1
ATOM 1457 C C . GLY A 1 203 ? 9.672 -56.906 -34.281 1 91.5 203 GLY A C 1
ATOM 1458 O O . GLY A 1 203 ? 10.32 -56.844 -33.219 1 91.5 203 GLY A O 1
ATOM 1459 N N . THR A 1 204 ? 9.117 -55.812 -34.844 1 92.31 204 THR A N 1
ATOM 1460 C CA . THR A 1 204 ? 8.797 -54.625 -34.094 1 92.31 204 THR A CA 1
ATOM 1461 C C . THR A 1 204 ? 7.289 -54.438 -34 1 92.31 204 THR A C 1
ATOM 1463 O O . THR A 1 204 ? 6.578 -54.625 -35 1 92.31 204 THR A O 1
ATOM 1466 N N . THR A 1 205 ? 6.777 -54.156 -32.75 1 91.56 205 THR A N 1
ATOM 1467 C CA . THR A 1 205 ? 5.352 -53.875 -32.594 1 91.56 205 THR A CA 1
ATOM 1468 C C . THR A 1 205 ? 4.977 -52.594 -33.312 1 91.56 205 THR A C 1
ATOM 1470 O O . THR A 1 205 ? 5.848 -51.812 -33.719 1 91.56 205 THR A O 1
ATOM 1473 N N . GLY A 1 206 ? 3.68 -52.375 -33.594 1 91.62 206 GLY A N 1
ATOM 1474 C CA . GLY A 1 206 ? 3.193 -51.062 -34 1 91.62 206 GLY A CA 1
ATOM 1475 C C . GLY A 1 206 ? 3.143 -50.062 -32.875 1 91.62 206 GLY A C 1
ATOM 1476 O O . GLY A 1 206 ? 3.428 -50.406 -31.719 1 91.62 206 GLY A O 1
ATOM 1477 N N . ALA A 1 207 ? 2.777 -48.781 -33.188 1 93.12 207 ALA A N 1
ATOM 1478 C CA . ALA A 1 207 ? 2.557 -47.75 -32.188 1 93.12 207 ALA A CA 1
ATOM 1479 C C . ALA A 1 207 ? 1.313 -48.062 -31.359 1 93.12 207 ALA A C 1
ATOM 1481 O O . ALA A 1 207 ? 0.477 -48.875 -31.766 1 93.12 207 ALA A O 1
ATOM 1482 N N . PRO A 1 208 ? 1.205 -47.438 -30.125 1 92.12 208 PRO A N 1
ATOM 1483 C CA . PRO A 1 208 ? 0.03 -47.656 -29.281 1 92.12 208 PRO A CA 1
ATOM 1484 C C . PRO A 1 208 ? -1.283 -47.375 -30.016 1 92.12 208 PRO A C 1
ATOM 1486 O O . PRO A 1 208 ? -1.364 -46.469 -30.828 1 92.12 208 PRO A O 1
ATOM 1489 N N . LEU A 1 209 ? -2.26 -48.25 -29.719 1 90.06 209 LEU A N 1
ATOM 1490 C CA . LEU A 1 209 ? -3.609 -48.094 -30.25 1 90.06 209 LEU A CA 1
ATOM 1491 C C . LEU A 1 209 ? -4.438 -47.188 -29.344 1 90.06 209 LEU A C 1
ATOM 1493 O O . LEU A 1 209 ? -4.262 -47.188 -28.125 1 90.06 209 LEU A O 1
ATOM 1497 N N . MET B 1 1 ? -6.469 61.875 32.844 1 75.06 1 MET B N 1
ATOM 1498 C CA . MET B 1 1 ? -7.094 60.625 32.375 1 75.06 1 MET B CA 1
ATOM 1499 C C . MET B 1 1 ? -7.363 59.688 33.562 1 75.06 1 MET B C 1
ATOM 1501 O O . MET B 1 1 ? -6.492 59.5 34.406 1 7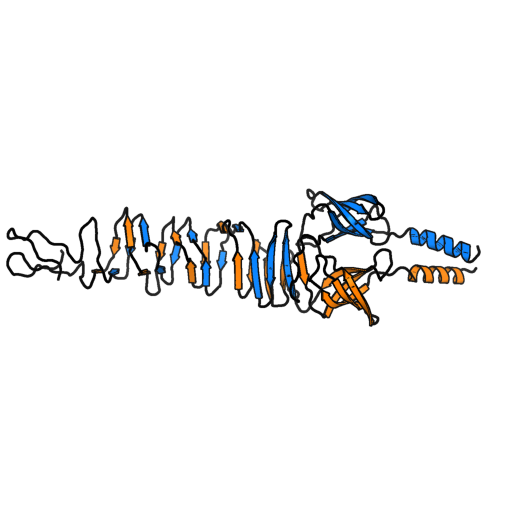5.06 1 MET B O 1
ATOM 1505 N N . ASP B 1 2 ? -8.578 59.312 33.812 1 84.88 2 ASP B N 1
ATOM 1506 C CA . ASP B 1 2 ? -8.891 58.438 34.938 1 84.88 2 ASP B CA 1
ATOM 1507 C C . ASP B 1 2 ? -8.75 56.969 34.562 1 84.88 2 ASP B C 1
ATOM 1509 O O . ASP B 1 2 ? -8.438 56.656 33.438 1 84.88 2 ASP B O 1
ATOM 1513 N N . ALA B 1 3 ? -8.867 56.281 35.625 1 86.44 3 ALA B N 1
ATOM 1514 C CA . ALA B 1 3 ? -8.633 54.875 35.5 1 86.44 3 ALA B CA 1
ATOM 1515 C C . ALA B 1 3 ? -9.57 54.25 34.438 1 86.44 3 ALA B C 1
ATOM 1517 O O . ALA B 1 3 ? -9.164 53.375 33.656 1 86.44 3 ALA B O 1
ATOM 1518 N N . LYS B 1 4 ? -10.742 54.75 34.438 1 90.44 4 LYS B N 1
ATOM 1519 C CA . LYS B 1 4 ? -11.742 54.219 33.531 1 90.44 4 LYS B CA 1
ATOM 1520 C C . LYS B 1 4 ? -11.375 54.531 32.062 1 90.44 4 LYS B C 1
ATOM 1522 O O . LYS B 1 4 ? -11.555 53.719 31.188 1 90.44 4 LYS B O 1
ATOM 1527 N N . GLN B 1 5 ? -10.914 55.75 31.828 1 89.19 5 GLN B N 1
ATOM 1528 C CA . GLN B 1 5 ? -10.469 56.156 30.5 1 89.19 5 GLN B CA 1
ATOM 1529 C C . GLN B 1 5 ? -9.266 55.344 30.047 1 89.19 5 GLN B C 1
ATOM 1531 O O . GLN B 1 5 ? -9.18 54.938 28.891 1 89.19 5 GLN B O 1
ATOM 1536 N N . VAL B 1 6 ? -8.344 55.094 30.984 1 89.12 6 VAL B N 1
ATOM 1537 C CA . VAL B 1 6 ? -7.168 54.281 30.672 1 89.12 6 VAL B CA 1
ATOM 1538 C C . VAL B 1 6 ? -7.59 52.875 30.312 1 89.12 6 VAL B C 1
ATOM 1540 O O . VAL B 1 6 ? -7.121 52.312 29.328 1 89.12 6 VAL B O 1
ATOM 1543 N N . ASP B 1 7 ? -8.477 52.281 31.109 1 90.12 7 ASP B N 1
ATOM 1544 C CA . ASP B 1 7 ? -8.969 50.938 30.844 1 90.12 7 ASP B CA 1
ATOM 1545 C C . ASP B 1 7 ? -9.625 50.844 29.469 1 90.12 7 ASP B C 1
ATOM 1547 O O . ASP B 1 7 ? -9.469 49.844 28.766 1 90.12 7 ASP B O 1
ATOM 1551 N N . GLY B 1 8 ? -10.383 51.875 29.141 1 89.69 8 GLY B N 1
ATOM 1552 C CA . GLY B 1 8 ? -11.008 51.906 27.828 1 89.69 8 GLY B CA 1
ATOM 1553 C C . GLY B 1 8 ? -10.008 51.875 26.688 1 89.69 8 GLY B C 1
ATOM 1554 O O . GLY B 1 8 ? -10.219 51.188 25.688 1 89.69 8 GLY B O 1
ATOM 1555 N N . ARG B 1 9 ? -8.922 52.594 26.812 1 89 9 ARG B N 1
ATOM 1556 C CA . ARG B 1 9 ? -7.875 52.625 25.797 1 89 9 ARG B CA 1
ATOM 1557 C C . ARG B 1 9 ? -7.152 51.281 25.719 1 89 9 ARG B C 1
ATOM 1559 O O . ARG B 1 9 ? -6.801 50.812 24.625 1 89 9 ARG B O 1
ATOM 1566 N N . ILE B 1 10 ? -6.922 50.625 26.828 1 87.56 10 ILE B N 1
ATOM 1567 C CA . ILE B 1 10 ? -6.301 49.312 26.859 1 87.56 10 ILE B CA 1
ATOM 1568 C C . ILE B 1 10 ? -7.191 48.281 26.141 1 87.56 10 ILE B C 1
ATOM 1570 O O . ILE B 1 10 ? -6.719 47.531 25.281 1 87.56 10 ILE B O 1
ATOM 1574 N N . LYS B 1 11 ? -8.445 48.344 26.438 1 87.56 11 LYS B N 1
ATOM 1575 C CA . LYS B 1 11 ? -9.398 47.438 25.828 1 87.56 11 LYS B CA 1
ATOM 1576 C C . LYS B 1 11 ? -9.438 47.594 24.312 1 87.56 11 LYS B C 1
ATOM 1578 O O . LYS B 1 11 ? -9.5 46.625 23.562 1 87.56 11 LYS B O 1
ATOM 1583 N N . ARG B 1 12 ? -9.391 48.812 23.906 1 85.25 12 ARG B N 1
ATOM 1584 C CA . ARG B 1 12 ? -9.43 49.094 22.484 1 85.25 12 ARG B CA 1
ATOM 1585 C C . ARG B 1 12 ? -8.195 48.562 21.766 1 85.25 12 ARG B C 1
ATOM 1587 O O . ARG B 1 12 ? -8.305 47.969 20.703 1 85.25 12 ARG B O 1
ATOM 1594 N N . MET B 1 13 ? -7.023 48.719 22.344 1 82.31 13 MET B N 1
ATOM 1595 C CA . MET B 1 13 ? -5.785 48.281 21.703 1 82.31 13 MET B CA 1
ATOM 1596 C C . MET B 1 13 ? -5.672 46.75 21.719 1 82.31 13 MET B C 1
ATOM 1598 O O . MET B 1 13 ? -5.195 46.156 20.766 1 82.31 13 MET B O 1
ATOM 1602 N N . LEU B 1 14 ? -6.113 46.156 22.797 1 81.06 14 LEU B N 1
ATOM 1603 C CA . LEU B 1 14 ? -6.125 44.688 22.859 1 81.06 14 LEU B CA 1
ATOM 1604 C C . LEU B 1 14 ? -7.109 44.125 21.844 1 81.06 14 LEU B C 1
ATOM 1606 O O . LEU B 1 14 ? -6.871 43.031 21.297 1 81.06 14 LEU B O 1
ATOM 1610 N N . GLY B 1 15 ? -8.141 44.875 21.672 1 76.31 15 GLY B N 1
ATOM 1611 C CA . GLY B 1 15 ? -9.133 44.469 20.688 1 76.31 15 GLY B CA 1
ATOM 1612 C C . GLY B 1 15 ? -8.609 44.469 19.266 1 76.31 15 GLY B C 1
ATOM 1613 O O . GLY B 1 15 ? -9.188 43.812 18.391 1 76.31 15 GLY B O 1
ATOM 1614 N N . GLY B 1 16 ? -7.457 45.156 19.094 1 75.56 16 GLY B N 1
ATOM 1615 C CA . GLY B 1 16 ? -6.84 45.219 17.781 1 75.56 16 GLY B CA 1
ATOM 1616 C C . GLY B 1 16 ? -5.984 44 17.469 1 75.56 16 GLY B C 1
ATOM 1617 O O . GLY B 1 16 ? -5.617 43.781 16.312 1 75.56 16 GLY B O 1
ATOM 1618 N N . ILE B 1 17 ? -5.734 43.188 18.5 1 79.06 17 ILE B N 1
ATOM 1619 C CA . ILE B 1 17 ? -4.973 41.969 18.297 1 79.06 17 ILE B CA 1
ATOM 1620 C C . ILE B 1 17 ? -5.93 40.812 18.031 1 79.06 17 ILE B C 1
ATOM 1622 O O . ILE B 1 17 ? -6.641 40.375 18.922 1 79.06 17 ILE B O 1
ATOM 1626 N N . ARG B 1 18 ? -5.93 40.406 16.812 1 78.25 18 ARG B N 1
ATOM 1627 C CA . ARG B 1 18 ? -6.84 39.344 16.438 1 78.25 18 ARG B CA 1
ATOM 1628 C C . ARG B 1 18 ? -6.355 38 16.984 1 78.25 18 ARG B C 1
ATOM 1630 O O . ARG B 1 18 ? -5.184 37.656 16.828 1 78.25 18 ARG B O 1
ATOM 1637 N N . GLN B 1 19 ? -7.25 37.312 17.625 1 83.12 19 GLN B N 1
ATOM 1638 C CA . GLN B 1 19 ? -6.945 36 18.188 1 83.12 19 GLN B CA 1
ATOM 1639 C C . GLN B 1 19 ? -7.336 34.875 17.234 1 83.12 19 GLN B C 1
ATOM 1641 O O . GLN B 1 19 ? -8.055 35.125 16.25 1 83.12 19 GLN B O 1
ATOM 1646 N N . ALA B 1 20 ? -6.777 33.781 17.547 1 88.06 20 ALA B N 1
ATOM 1647 C CA . ALA B 1 20 ? -7.18 32.594 16.797 1 88.06 20 ALA B CA 1
ATOM 1648 C C . ALA B 1 20 ? -8.688 32.375 16.859 1 88.06 20 ALA B C 1
ATOM 1650 O O . ALA B 1 20 ? -9.312 32.656 17.891 1 88.06 20 ALA B O 1
ATOM 1651 N N . PHE B 1 21 ? -9.289 31.922 15.758 1 88.31 21 PHE B N 1
ATOM 1652 C CA . PHE B 1 21 ? -10.734 31.719 15.75 1 88.31 21 PHE B CA 1
ATOM 1653 C C . PHE B 1 21 ? -11.109 30.484 14.938 1 88.31 21 PHE B C 1
ATOM 1655 O O . PHE B 1 21 ? -10.297 29.969 14.172 1 88.31 21 PHE B O 1
ATOM 1662 N N . ARG B 1 22 ? -12.297 30.031 15.188 1 91.44 22 ARG B N 1
ATOM 1663 C CA . ARG B 1 22 ? -12.859 28.906 14.453 1 91.44 22 ARG B CA 1
ATOM 1664 C C . ARG B 1 22 ? -13.617 29.375 13.219 1 91.44 22 ARG B C 1
ATOM 1666 O O . ARG B 1 22 ? -14.25 30.438 13.234 1 91.44 22 ARG B O 1
ATOM 1673 N N . GLY B 1 23 ? -13.508 28.625 12.148 1 93.5 23 GLY B N 1
ATOM 1674 C CA . GLY B 1 23 ? -14.297 28.844 10.953 1 93.5 23 GLY B CA 1
ATOM 1675 C C . GLY B 1 23 ? -14.68 27.562 10.25 1 93.5 23 GLY B C 1
ATOM 1676 O O . GLY B 1 23 ? -14.516 26.469 10.805 1 93.5 23 GLY B O 1
ATOM 1677 N N . LYS B 1 24 ? -15.359 27.797 9.117 1 95.75 24 LYS B N 1
ATOM 1678 C CA . LYS B 1 24 ? -15.711 26.672 8.25 1 95.75 24 LYS B CA 1
ATOM 1679 C C . LYS B 1 24 ? -15.109 26.844 6.859 1 95.75 24 LYS B C 1
ATOM 1681 O O . LYS B 1 24 ? -15.102 27.953 6.312 1 95.75 24 LYS B O 1
ATOM 1686 N N . ILE B 1 25 ? -14.625 25.703 6.363 1 96.5 25 ILE B N 1
ATOM 1687 C CA . ILE B 1 25 ? -14.094 25.719 5.004 1 96.5 25 ILE B CA 1
ATOM 1688 C C . ILE B 1 25 ? -15.25 25.828 4.004 1 96.5 25 ILE B C 1
ATOM 1690 O O . ILE B 1 25 ? -16.141 24.984 3.986 1 96.5 25 ILE B O 1
ATOM 1694 N N . ALA B 1 26 ? -15.188 26.844 3.211 1 95.62 26 ALA B N 1
ATOM 1695 C CA . ALA B 1 26 ? -16.172 26.969 2.135 1 95.62 26 ALA B CA 1
ATOM 1696 C C . ALA B 1 26 ? -15.672 26.312 0.854 1 95.62 26 ALA B C 1
ATOM 1698 O O . ALA B 1 26 ? -16.422 25.609 0.174 1 95.62 26 ALA B O 1
ATOM 1699 N N . ARG B 1 27 ? -14.492 26.609 0.582 1 95.12 27 ARG B N 1
ATOM 1700 C CA . ARG B 1 27 ? -13.852 26.047 -0.604 1 95.12 27 ARG B CA 1
ATOM 1701 C C . ARG B 1 27 ? -12.344 25.953 -0.423 1 95.12 27 ARG B C 1
ATOM 1703 O O . ARG B 1 27 ? -11.742 26.797 0.266 1 95.12 27 ARG B O 1
ATOM 1710 N N . THR B 1 28 ? -11.789 24.938 -1.04 1 95.69 28 THR B N 1
ATOM 1711 C CA . THR B 1 28 ? -10.336 24.766 -1.022 1 95.69 28 THR B CA 1
ATOM 1712 C C . THR B 1 28 ? -9.781 24.766 -2.441 1 95.69 28 THR B C 1
ATOM 1714 O O . THR B 1 28 ? -10.344 24.125 -3.336 1 95.69 28 THR B O 1
ATOM 1717 N N . ASP B 1 29 ? -8.781 25.531 -2.65 1 96.25 29 ASP B N 1
ATOM 1718 C CA . ASP B 1 29 ? -7.98 25.453 -3.869 1 96.25 29 ASP B CA 1
ATOM 1719 C C . ASP B 1 29 ? -6.715 24.625 -3.648 1 96.25 29 ASP B C 1
ATOM 1721 O O . ASP B 1 29 ? -5.777 25.078 -2.99 1 96.25 29 ASP B O 1
ATOM 1725 N N . ALA B 1 30 ? -6.684 23.484 -4.258 1 95.88 30 ALA B N 1
ATOM 1726 C CA . ALA B 1 30 ? -5.602 22.531 -4.004 1 95.88 30 ALA B CA 1
ATOM 1727 C C . ALA B 1 30 ? -4.602 22.531 -5.156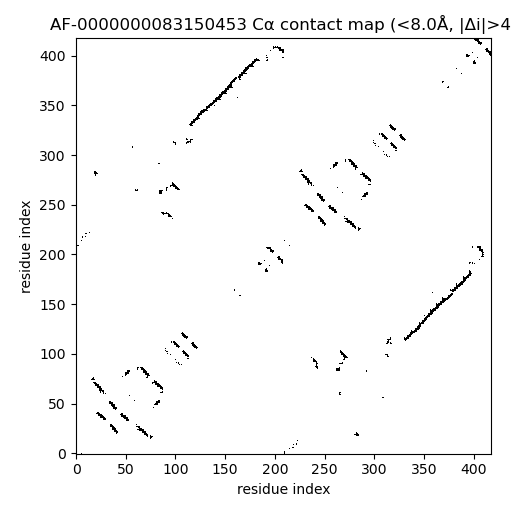 1 95.88 30 ALA B C 1
ATOM 1729 O O . ALA B 1 30 ? -3.752 21.641 -5.238 1 95.88 30 ALA B O 1
ATOM 1730 N N . ALA B 1 31 ? -4.605 23.438 -6.008 1 95.62 31 ALA B N 1
ATOM 1731 C CA . ALA B 1 31 ? -3.803 23.406 -7.23 1 95.62 31 ALA B CA 1
ATOM 1732 C C . ALA B 1 31 ? -2.377 23.875 -6.957 1 95.62 31 ALA B C 1
ATOM 1734 O O . ALA B 1 31 ? -1.438 23.453 -7.633 1 95.62 31 ALA B O 1
ATOM 1735 N N . ALA B 1 32 ? -2.195 24.703 -5.977 1 92.94 32 ALA B N 1
ATOM 1736 C CA . ALA B 1 32 ? -0.894 25.312 -5.723 1 92.94 32 ALA B CA 1
ATOM 1737 C C . ALA B 1 32 ? -0.078 24.484 -4.738 1 92.94 32 ALA B C 1
ATOM 1739 O O . ALA B 1 32 ? -0.606 23.562 -4.102 1 92.94 32 ALA B O 1
ATOM 1740 N N . GLY B 1 33 ? 1.148 24.844 -4.637 1 93.81 33 GLY B N 1
ATOM 1741 C CA . GLY B 1 33 ? 2.047 24.203 -3.688 1 93.81 33 GLY B CA 1
ATOM 1742 C C . GLY B 1 33 ? 1.615 24.375 -2.244 1 93.81 33 GLY B C 1
ATOM 1743 O O . GLY B 1 33 ? 1.945 23.562 -1.387 1 93.81 33 GLY B O 1
ATOM 1744 N N . VAL B 1 34 ? 1.032 25.422 -2.002 1 93.94 34 VAL B N 1
ATOM 1745 C CA . VAL B 1 34 ? 0.35 25.641 -0.73 1 93.94 34 VAL B CA 1
ATOM 1746 C C . VAL B 1 34 ? -1.15 25.797 -0.968 1 93.94 34 VAL B C 1
ATOM 1748 O O . VAL B 1 34 ? -1.578 26.672 -1.721 1 93.94 34 VAL B O 1
ATOM 1751 N N . GLN B 1 35 ? -1.877 24.969 -0.275 1 95.19 35 GLN B N 1
ATOM 1752 C CA . GLN B 1 35 ? -3.328 24.984 -0.428 1 95.19 35 GLN B CA 1
ATOM 1753 C C . GLN B 1 35 ? -3.918 26.266 0.161 1 95.19 35 GLN B C 1
ATOM 1755 O O . GLN B 1 35 ? -3.438 26.766 1.18 1 95.19 35 GLN B O 1
ATOM 1760 N N . ARG B 1 36 ? -4.922 26.766 -0.554 1 96.06 36 ARG B N 1
ATOM 1761 C CA . ARG B 1 36 ? -5.645 27.922 -0.038 1 96.06 36 ARG B CA 1
ATOM 1762 C C . ARG B 1 36 ? -7.121 27.594 0.168 1 96.06 36 ARG B C 1
ATOM 1764 O O . ARG B 1 36 ? -7.688 26.781 -0.558 1 96.06 36 ARG B O 1
ATOM 1771 N N . ALA B 1 37 ? -7.707 28.266 1.186 1 95.44 37 ALA B N 1
ATOM 1772 C CA . ALA B 1 37 ? -9.102 27.984 1.504 1 95.44 37 ALA B CA 1
ATOM 1773 C C . ALA B 1 37 ? -9.891 29.266 1.739 1 95.44 37 ALA B C 1
ATOM 1775 O O . ALA B 1 37 ? -9.367 30.219 2.301 1 95.44 37 ALA B O 1
ATOM 1776 N N . GLN B 1 38 ? -11.047 29.266 1.198 1 95 38 GLN B N 1
ATOM 1777 C CA . GLN B 1 38 ? -12.039 30.25 1.609 1 95 38 GLN B CA 1
ATOM 1778 C C . GLN B 1 38 ? -12.727 29.828 2.906 1 95 38 GLN B C 1
ATOM 1780 O O . GLN B 1 38 ? -13.242 28.719 3.01 1 95 38 GLN B O 1
ATOM 1785 N N . ILE B 1 39 ? -12.703 30.75 3.885 1 94.25 39 ILE B N 1
ATOM 1786 C CA . ILE B 1 39 ? -13.195 30.422 5.219 1 94.25 39 ILE B CA 1
ATOM 1787 C C . ILE B 1 39 ? -14.406 31.281 5.551 1 94.25 39 ILE B C 1
ATOM 1789 O O . ILE B 1 39 ? -14.406 32.5 5.289 1 94.25 39 ILE B O 1
ATOM 1793 N N . GLU B 1 40 ? -15.398 30.625 6.031 1 92.25 40 GLU B N 1
ATOM 1794 C CA . GLU B 1 40 ? -16.516 31.344 6.641 1 92.25 40 GLU B CA 1
ATOM 1795 C C . GLU B 1 40 ? -16.375 31.391 8.156 1 92.25 40 GLU B C 1
ATOM 1797 O O . GLU B 1 40 ? -16.375 30.359 8.828 1 92.25 40 GLU B O 1
ATOM 1802 N N . GLY B 1 41 ? -16.234 32.656 8.617 1 82.69 41 GLY B N 1
ATOM 1803 C CA . GLY B 1 41 ? -16.078 32.844 10.047 1 82.69 41 GLY B CA 1
ATOM 1804 C C . GLY B 1 41 ? -17.391 32.812 10.805 1 82.69 41 GLY B C 1
ATOM 1805 O O . GLY B 1 41 ? -18.469 32.781 10.188 1 82.69 41 GLY B O 1
ATOM 1806 N N . LEU B 1 42 ? -17.312 32.75 12.133 1 72.62 42 LEU B N 1
ATOM 1807 C CA . LEU B 1 42 ? -18.484 32.656 12.992 1 72.62 42 LEU B CA 1
ATOM 1808 C C . LEU B 1 42 ? -19.328 33.906 12.875 1 72.62 42 LEU B C 1
ATOM 1810 O O . LEU B 1 42 ? -20.562 33.844 13.016 1 72.62 42 LEU B O 1
ATOM 1814 N N . ASP B 1 43 ? -18.719 35 12.602 1 71.19 43 ASP B N 1
ATOM 1815 C CA . ASP B 1 43 ? -19.516 36.219 12.547 1 71.19 43 ASP B CA 1
ATOM 1816 C C . ASP B 1 43 ? -19.984 36.5 11.125 1 71.19 43 ASP B C 1
ATOM 1818 O O . ASP B 1 43 ? -20.438 37.625 10.82 1 71.19 43 ASP B O 1
ATOM 1822 N N . GLY B 1 44 ? -19.844 35.5 10.344 1 75.12 44 GLY B N 1
ATOM 1823 C CA . GLY B 1 44 ? -20.312 35.656 8.977 1 75.12 44 GLY B CA 1
ATOM 1824 C C . GLY B 1 44 ? -19.266 36.25 8.055 1 75.12 44 GLY B C 1
ATOM 1825 O O . GLY B 1 44 ? -19.531 36.438 6.863 1 75.12 44 GLY B O 1
ATOM 1826 N N . GLU B 1 45 ? -18.141 36.531 8.664 1 79.94 45 GLU B N 1
ATOM 1827 C CA . GLU B 1 45 ? -17.062 37.062 7.832 1 79.94 45 GLU B CA 1
ATOM 1828 C C . GLU B 1 45 ? -16.484 35.969 6.93 1 79.94 45 GLU B C 1
ATOM 1830 O O . GLU B 1 45 ? -16.328 34.844 7.355 1 79.94 45 GLU B O 1
ATOM 1835 N N . THR B 1 46 ? -16.422 36.406 5.637 1 85.75 46 THR B N 1
ATOM 1836 C CA . THR B 1 46 ? -15.758 35.5 4.695 1 85.75 46 THR B CA 1
ATOM 1837 C C . THR B 1 46 ? -14.328 35.969 4.445 1 85.75 46 THR B C 1
ATOM 1839 O O . THR B 1 46 ? -14.086 37.125 4.141 1 85.75 46 THR B O 1
ATOM 1842 N N . VAL B 1 47 ? -13.414 35.125 4.789 1 82.44 47 VAL B N 1
ATOM 1843 C CA . VAL B 1 47 ? -12.016 35.406 4.492 1 82.44 47 VAL B CA 1
ATOM 1844 C C . VAL B 1 47 ? -11.57 34.594 3.279 1 82.44 47 VAL B C 1
ATOM 1846 O O . VAL B 1 47 ? -11.719 33.375 3.256 1 82.44 47 VAL B O 1
ATOM 1849 N N . GLN B 1 48 ? -10.984 35.5 2.406 1 83.81 48 GLN B N 1
ATOM 1850 C CA . GLN B 1 48 ? -10.672 34.844 1.138 1 83.81 48 GLN B CA 1
ATOM 1851 C C . GLN B 1 48 ? -9.242 34.312 1.132 1 83.81 48 GLN B C 1
ATOM 1853 O O . GLN B 1 48 ? -8.328 34.938 1.655 1 83.81 48 GLN B O 1
ATOM 1858 N N . ALA B 1 49 ? -9.047 33.062 0.688 1 88.44 49 ALA B N 1
ATOM 1859 C CA . ALA B 1 49 ? -7.805 32.469 0.177 1 88.44 49 ALA B CA 1
ATOM 1860 C C . ALA B 1 49 ? -6.738 32.406 1.268 1 88.44 49 ALA B C 1
ATOM 1862 O O . ALA B 1 49 ? -5.598 32.812 1.052 1 88.44 49 ALA B O 1
ATOM 1863 N N . LEU B 1 50 ? -7.121 31.938 2.449 1 92.81 50 LEU B N 1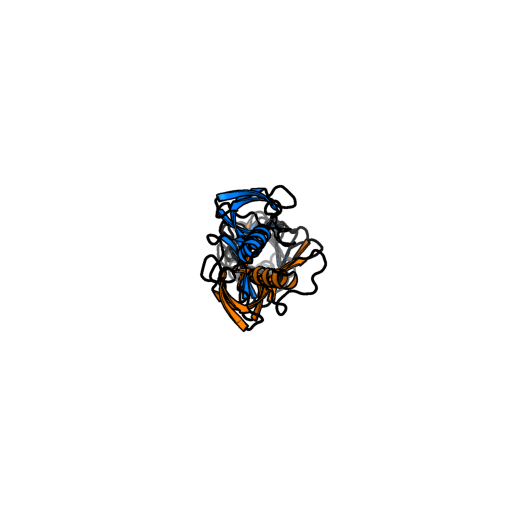
ATOM 1864 C CA . LEU B 1 50 ? -6.098 31.703 3.463 1 92.81 50 LEU B CA 1
ATOM 1865 C C . LEU B 1 50 ? -5.262 30.484 3.121 1 92.81 50 LEU B C 1
ATOM 1867 O O . LEU B 1 50 ? -5.797 29.484 2.633 1 92.81 50 LEU B O 1
ATOM 1871 N N . GLU B 1 51 ? -3.969 30.656 3.393 1 94.44 51 GLU B N 1
ATOM 1872 C CA . GLU B 1 51 ? -3.111 29.484 3.225 1 94.44 51 GLU B CA 1
ATOM 1873 C C . GLU B 1 51 ? -3.447 28.406 4.246 1 94.44 51 GLU B C 1
ATOM 1875 O O . GLU B 1 51 ? -3.707 28.703 5.414 1 94.44 51 GLU B O 1
ATOM 1880 N N . HIS B 1 52 ? -3.537 27.234 3.791 1 95.38 52 HIS B N 1
ATOM 1881 C CA . HIS B 1 52 ? -3.672 26.062 4.648 1 95.38 52 HIS B CA 1
ATOM 1882 C C . HIS B 1 52 ? -2.312 25.438 4.941 1 95.38 52 HIS B C 1
ATOM 1884 O O . HIS B 1 52 ? -1.735 24.766 4.078 1 95.38 52 HIS B O 1
ATOM 1890 N N . ALA B 1 53 ? -1.831 25.688 6.125 1 93.81 53 ALA B N 1
ATOM 1891 C CA . ALA B 1 53 ? -0.534 25.156 6.531 1 93.81 53 ALA B CA 1
ATOM 1892 C C . ALA B 1 53 ? -0.655 23.688 6.969 1 93.81 53 ALA B C 1
ATOM 1894 O O . ALA B 1 53 ? -1.206 23.406 8.031 1 93.81 53 ALA B O 1
ATOM 1895 N N . GLU B 1 54 ? -0.182 22.891 6.133 1 94.69 54 GLU B N 1
ATOM 1896 C CA . GLU B 1 54 ? -0.191 21.453 6.426 1 94.69 54 GLU B CA 1
ATOM 1897 C C . GLU B 1 54 ? 1.22 20.938 6.688 1 94.69 54 GLU B C 1
ATOM 1899 O O . GLU B 1 54 ? 2.176 21.375 6.043 1 94.69 54 GLU B O 1
ATOM 1904 N N . GLN B 1 55 ? 1.29 20.031 7.586 1 95.06 55 GLN B N 1
ATOM 1905 C CA . GLN B 1 55 ? 2.588 19.469 7.941 1 95.06 55 GLN B CA 1
ATOM 1906 C C . GLN B 1 55 ? 3.242 18.797 6.738 1 95.06 55 GLN B C 1
ATOM 1908 O O . GLN B 1 55 ? 2.576 18.094 5.973 1 95.06 55 GLN B O 1
ATOM 1913 N N . PHE B 1 56 ? 4.582 19.047 6.633 1 96.75 56 PHE B N 1
ATOM 1914 C CA . PHE B 1 56 ? 5.336 18.359 5.594 1 96.75 56 PHE B CA 1
ATOM 1915 C C . PHE B 1 56 ? 5.152 16.844 5.707 1 96.75 56 PHE B C 1
ATOM 1917 O O . PHE B 1 56 ? 5.242 16.297 6.801 1 96.75 56 PHE B O 1
ATOM 1924 N N . GLY B 1 57 ? 4.844 16.281 4.5 1 97.5 57 GLY B N 1
ATOM 1925 C CA . GLY B 1 57 ? 4.668 14.836 4.461 1 97.5 57 GLY B CA 1
ATOM 1926 C C . GLY B 1 57 ? 3.213 14.414 4.465 1 97.5 57 GLY B C 1
ATOM 1927 O O . GLY B 1 57 ? 2.902 13.234 4.258 1 97.5 57 GLY B O 1
ATOM 1928 N N . PHE B 1 58 ? 2.346 15.32 4.805 1 97.62 58 PHE B N 1
ATOM 1929 C CA . PHE B 1 58 ? 0.914 15.047 4.832 1 97.62 58 PHE B CA 1
ATOM 1930 C C . PHE B 1 58 ? 0.139 16.156 4.129 1 97.62 58 PHE B C 1
ATOM 1932 O O . PHE B 1 58 ? 0.448 17.344 4.293 1 97.62 58 PHE B O 1
ATOM 1939 N N . THR B 1 59 ? -0.866 15.789 3.279 1 97.69 59 THR B N 1
ATOM 1940 C CA . THR B 1 59 ? -1.763 16.766 2.686 1 97.69 59 THR B CA 1
ATOM 1941 C C . THR B 1 59 ? -3.148 16.172 2.457 1 97.69 59 THR B C 1
ATOM 1943 O O . THR B 1 59 ? -3.273 14.992 2.145 1 97.69 59 THR B O 1
ATOM 1946 N N . ALA B 1 60 ? -4.145 16.984 2.686 1 97.69 60 ALA B N 1
ATOM 1947 C CA . ALA B 1 60 ? -5.527 16.594 2.439 1 97.69 60 ALA B CA 1
ATOM 1948 C C . ALA B 1 60 ? -6.344 17.75 1.865 1 97.69 60 ALA B C 1
ATOM 1950 O O . ALA B 1 60 ? -6.012 18.906 2.08 1 97.69 60 ALA B O 1
ATOM 1951 N N . HIS B 1 61 ? -7.34 17.422 1.078 1 98.31 61 HIS B N 1
ATOM 1952 C CA . HIS B 1 61 ? -8.312 18.391 0.586 1 98.31 61 HIS B CA 1
ATOM 1953 C C . HIS B 1 61 ? -9.625 18.297 1.359 1 98.31 61 HIS B C 1
ATOM 1955 O O . HIS B 1 61 ? -10.523 17.547 0.978 1 98.31 61 HIS B O 1
ATOM 1961 N N . PRO B 1 62 ? -9.695 19.047 2.441 1 97.56 62 PRO B N 1
ATOM 1962 C CA . PRO B 1 62 ? -10.891 18.938 3.283 1 97.56 62 PRO B CA 1
ATOM 1963 C C . PRO B 1 62 ? -12.172 19.281 2.535 1 97.56 62 PRO B C 1
ATOM 1965 O O . PRO B 1 62 ? -12.211 20.266 1.777 1 97.56 62 PRO B O 1
ATOM 1968 N N . PRO B 1 63 ? -13.195 18.516 2.77 1 97.31 63 PRO B N 1
ATOM 1969 C CA . PRO B 1 63 ? -14.492 18.828 2.164 1 97.31 63 PRO B CA 1
ATOM 1970 C C . PRO B 1 63 ? -15.047 20.172 2.629 1 97.31 63 PRO B C 1
ATOM 1972 O O . PRO B 1 63 ? -14.758 20.609 3.746 1 97.31 63 PRO B O 1
ATOM 1975 N N . ALA B 1 64 ? -15.812 20.75 1.767 1 96.88 64 ALA B N 1
ATOM 1976 C CA . ALA B 1 64 ? -16.547 21.953 2.168 1 96.88 64 ALA B CA 1
ATOM 1977 C C . ALA B 1 64 ? -17.391 21.672 3.42 1 96.88 64 ALA B C 1
ATOM 1979 O O . ALA B 1 64 ? -17.953 20.594 3.578 1 96.88 64 ALA B O 1
ATOM 1980 N N . GLY B 1 65 ? -17.422 22.641 4.25 1 95.81 65 GLY B N 1
ATOM 1981 C CA . GLY B 1 65 ? -18.156 22.484 5.492 1 95.81 65 GLY B CA 1
ATOM 1982 C C . GLY B 1 65 ? -17.281 22.016 6.648 1 95.81 65 GLY B C 1
ATOM 1983 O O . GLY B 1 65 ? -17.734 22 7.797 1 95.81 65 GLY B O 1
ATOM 1984 N N . SER B 1 66 ? -16.078 21.641 6.379 1 97.56 66 SER B N 1
ATOM 1985 C CA . SER B 1 66 ? -15.18 21.219 7.438 1 97.56 66 SER B CA 1
ATOM 1986 C C . SER B 1 66 ? -14.867 22.359 8.391 1 97.56 66 SER B C 1
ATOM 1988 O O . SER B 1 66 ? -14.711 23.516 7.965 1 97.56 66 SER B O 1
ATOM 1990 N N . ASP B 1 67 ? -14.719 22.031 9.656 1 96.5 67 ASP B N 1
ATOM 1991 C CA . ASP B 1 67 ? -14.25 23 10.648 1 96.5 67 ASP B CA 1
ATOM 1992 C C . ASP B 1 67 ? -12.766 23.297 10.469 1 96.5 67 ASP B C 1
ATOM 1994 O O . ASP B 1 67 ? -12.016 22.453 9.961 1 96.5 67 ASP B O 1
ATOM 1998 N N . CYS B 1 68 ? -12.406 24.531 10.836 1 96.06 68 CYS B N 1
ATOM 1999 C CA . CYS B 1 68 ? -10.984 24.859 10.789 1 96.06 68 CYS B CA 1
ATOM 2000 C C . CYS B 1 68 ? -10.617 25.875 11.867 1 96.06 68 CYS B C 1
ATOM 2002 O O . CYS B 1 68 ? -11.5 26.5 12.461 1 96.06 68 CYS B O 1
ATOM 2004 N N . ILE B 1 69 ? -9.328 25.922 12.227 1 93.88 69 ILE B N 1
ATOM 2005 C CA . ILE B 1 69 ? -8.742 26.906 13.125 1 93.88 69 ILE B CA 1
ATOM 2006 C C . ILE B 1 69 ? -7.848 27.859 12.336 1 93.88 69 ILE B C 1
ATOM 2008 O O . ILE B 1 69 ? -6.965 27.422 11.602 1 93.88 69 ILE B O 1
ATOM 2012 N N . VAL B 1 70 ? -8.164 29.141 12.516 1 92.44 70 VAL B N 1
ATOM 2013 C CA . VAL B 1 70 ? -7.379 30.172 11.844 1 92.44 70 VAL B CA 1
ATOM 2014 C C . VAL B 1 70 ? -6.508 30.891 12.859 1 92.44 70 VAL B C 1
ATOM 2016 O O . VAL B 1 70 ? -7 31.359 13.898 1 92.44 70 VAL B O 1
ATOM 2019 N N . LEU B 1 71 ? -5.25 30.938 12.562 1 91.31 71 LEU B N 1
ATOM 2020 C CA . LEU B 1 71 ? -4.281 31.672 13.359 1 91.31 71 LEU B CA 1
ATOM 2021 C C . LEU B 1 71 ? -3.883 32.969 12.656 1 91.31 71 LEU B C 1
ATOM 2023 O O . LEU B 1 71 ? -3.254 32.938 11.602 1 91.31 71 LEU B O 1
ATOM 2027 N N . PRO B 1 72 ? -4.305 34.094 13.242 1 87.31 72 PRO B N 1
ATOM 2028 C CA . PRO B 1 72 ? -3.82 35.375 12.664 1 87.31 72 PRO B CA 1
ATOM 2029 C C . PRO B 1 72 ? -2.318 35.562 12.852 1 87.31 72 PRO B C 1
ATOM 2031 O O . PRO B 1 72 ? -1.785 35.281 13.93 1 87.31 72 PRO B O 1
ATOM 2034 N N . LEU B 1 73 ? -1.61 35.875 11.797 1 84.25 73 LEU B N 1
ATOM 2035 C CA . LEU B 1 73 ? -0.181 36.156 11.867 1 84.25 73 LEU B CA 1
ATOM 2036 C C . LEU B 1 73 ? 0.068 37.656 12.07 1 84.25 73 LEU B C 1
ATOM 2038 O O . LEU B 1 73 ? -0.582 38.5 11.438 1 84.25 73 LEU B O 1
ATOM 2042 N N . GLY B 1 74 ? 0.971 38 12.93 1 75 74 GLY B N 1
ATOM 2043 C CA . GLY B 1 74 ? 1.263 39.406 13.219 1 75 74 GLY B CA 1
ATOM 2044 C C . GLY B 1 74 ? 0.062 40.156 13.742 1 75 74 GLY B C 1
ATOM 2045 O O . GLY B 1 74 ? 0.007 41.406 13.641 1 75 74 GLY B O 1
ATOM 2046 N N . GLY B 1 75 ? -0.908 39.438 14.133 1 65.94 75 GLY B N 1
ATOM 2047 C CA . GLY B 1 75 ? -2.096 40.031 14.711 1 65.94 75 GLY B CA 1
ATOM 2048 C C . GLY B 1 75 ? -3.072 40.562 13.672 1 65.94 75 GLY B C 1
ATOM 2049 O O . GLY B 1 75 ? -4.039 41.219 14.008 1 65.94 75 GLY B O 1
ATOM 2050 N N . GLN B 1 76 ? -2.736 40.312 12.43 1 66.56 76 GLN B N 1
ATOM 2051 C CA . GLN B 1 76 ? -3.617 40.75 11.367 1 66.56 76 GLN B CA 1
ATOM 2052 C C . GLN B 1 76 ? -4.316 39.594 10.68 1 66.56 76 GLN B C 1
ATOM 2054 O O . GLN B 1 76 ? -3.67 38.625 10.289 1 66.56 76 GLN B O 1
ATOM 2059 N N . THR B 1 77 ? -5.684 39.75 10.609 1 56.81 77 THR B N 1
ATOM 2060 C CA . THR B 1 77 ? -6.516 38.688 10.07 1 56.81 77 THR B CA 1
ATOM 2061 C C . THR B 1 77 ? -6.16 38.406 8.609 1 56.81 77 THR B C 1
ATOM 2063 O O . THR B 1 77 ? -6.145 37.25 8.18 1 56.81 77 THR B O 1
ATOM 2066 N N . SER B 1 78 ? -5.965 39.5 7.934 1 64.12 78 SER B N 1
ATOM 2067 C CA . SER B 1 78 ? -5.777 39.344 6.496 1 64.12 78 SER B CA 1
ATOM 2068 C C . SER B 1 78 ? -4.57 38.438 6.191 1 64.12 78 SER B C 1
ATOM 2070 O O . SER B 1 78 ? -4.449 37.906 5.09 1 64.12 78 SER B O 1
ATOM 2072 N N . HIS B 1 79 ? -3.902 38.219 7.293 1 78.56 79 HIS B N 1
ATOM 2073 C CA . HIS B 1 79 ? -2.725 37.375 7.098 1 78.56 79 HIS B CA 1
ATOM 2074 C C . HIS B 1 79 ? -2.805 36.125 7.945 1 78.56 79 HIS B C 1
ATOM 2076 O O . HIS B 1 79 ? -1.79 35.656 8.461 1 78.56 79 HIS B O 1
ATOM 2082 N N . GLY B 1 80 ? -4.074 35.594 8.031 1 87.69 80 GLY B N 1
ATOM 2083 C CA . GLY B 1 80 ? -4.242 34.406 8.836 1 87.69 80 GLY B CA 1
ATOM 2084 C C . GLY B 1 80 ? -3.828 33.125 8.109 1 87.69 80 GLY B C 1
ATOM 2085 O O . GLY B 1 80 ? -3.639 33.156 6.891 1 87.69 80 GLY B O 1
ATOM 2086 N N . ILE B 1 81 ? -3.594 32.125 8.867 1 93 81 ILE B N 1
ATOM 2087 C CA . ILE B 1 81 ? -3.221 30.797 8.352 1 93 81 ILE B CA 1
ATOM 2088 C C . ILE B 1 81 ? -4.109 29.734 8.977 1 93 81 ILE B C 1
ATOM 2090 O O . ILE B 1 81 ? -4.414 29.781 10.172 1 93 81 ILE B O 1
ATOM 2094 N N . VAL B 1 82 ? -4.641 28.875 8.062 1 94.5 82 VAL B N 1
ATOM 2095 C CA . VAL B 1 82 ? -5.367 27.719 8.586 1 94.5 82 VAL B CA 1
ATOM 2096 C C . VAL B 1 82 ? -4.379 26.688 9.109 1 94.5 82 VAL B C 1
ATOM 2098 O O . VAL B 1 82 ? -3.551 26.172 8.359 1 94.5 82 VAL B O 1
ATOM 2101 N N . VAL B 1 83 ? -4.492 26.312 10.398 1 93.62 83 VAL B N 1
ATOM 2102 C CA . VAL B 1 83 ? -3.477 25.438 10.984 1 93.62 83 VAL B CA 1
ATOM 2103 C C . VAL B 1 83 ? -4.062 24.047 11.219 1 93.62 83 VAL B C 1
ATOM 2105 O O . VAL B 1 83 ? -3.322 23.078 11.438 1 93.62 83 VAL B O 1
ATOM 2108 N N . ASN B 1 84 ? -5.383 23.984 11.188 1 93.62 84 ASN B N 1
ATOM 2109 C CA . ASN B 1 84 ? -6.035 22.703 11.398 1 93.62 84 ASN B CA 1
ATOM 2110 C C . ASN B 1 84 ? -7.395 22.641 10.711 1 93.62 84 ASN B C 1
ATOM 2112 O O . ASN B 1 84 ? -8.102 23.641 10.633 1 93.62 84 ASN B O 1
ATOM 2116 N N . THR B 1 85 ? -7.656 21.531 10.211 1 95.69 85 THR B N 1
ATOM 2117 C CA . THR B 1 85 ? -8.992 21.234 9.695 1 95.69 85 THR B CA 1
ATOM 2118 C C . THR B 1 85 ? -9.508 19.922 10.281 1 95.69 85 THR B C 1
ATOM 2120 O O . THR B 1 85 ? -8.734 18.984 10.516 1 95.69 85 THR B O 1
ATOM 2123 N N . CYS B 1 86 ? -10.805 19.969 10.57 1 94.94 86 CYS B N 1
ATOM 2124 C CA . CYS B 1 86 ? -11.438 18.781 11.141 1 94.94 86 CYS B CA 1
ATOM 2125 C C . CYS B 1 86 ? -12.852 18.594 10.578 1 94.94 86 CYS B C 1
ATOM 2127 O O . CYS B 1 86 ? -13.555 19.578 10.328 1 94.94 86 CYS B O 1
ATOM 2129 N N . ASN B 1 87 ? -13.203 17.391 10.391 1 97.31 87 ASN B N 1
ATOM 2130 C CA . ASN B 1 87 ? -14.555 17.047 9.969 1 97.31 87 ASN B CA 1
ATOM 2131 C C . ASN B 1 87 ? -15.047 15.781 10.672 1 97.31 87 ASN B C 1
ATOM 2133 O O . ASN B 1 87 ? -14.648 14.672 10.32 1 97.31 87 ASN B O 1
ATOM 2137 N N . GLY B 1 88 ? -15.891 16 11.633 1 96.19 88 GLY B N 1
ATOM 2138 C CA . GLY B 1 88 ? -16.359 14.93 12.484 1 96.19 88 GLY B CA 1
ATOM 2139 C C . GLY B 1 88 ? -17.188 13.898 11.742 1 96.19 88 GLY B C 1
ATOM 2140 O O . GLY B 1 88 ? -17.344 12.766 12.211 1 96.19 88 GLY B O 1
ATOM 2141 N N . ALA B 1 89 ? -17.75 14.211 10.602 1 96.81 89 ALA B N 1
ATOM 2142 C CA . ALA B 1 89 ? -18.594 13.297 9.836 1 96.81 89 ALA B CA 1
ATOM 2143 C C . ALA B 1 89 ? -17.766 12.164 9.227 1 96.81 89 ALA B C 1
ATOM 2145 O O . ALA B 1 89 ? -18.281 11.094 8.93 1 96.81 89 ALA B O 1
ATOM 2146 N N . TYR B 1 90 ? -16.438 12.398 9.039 1 97 90 TYR B N 1
ATOM 2147 C CA . TYR B 1 90 ? -15.625 11.438 8.297 1 97 90 TYR B CA 1
ATOM 2148 C C . TYR B 1 90 ? -14.57 10.805 9.195 1 97 90 TYR B C 1
ATOM 2150 O O . TYR B 1 90 ? -13.969 9.789 8.836 1 97 90 TYR B O 1
ATOM 2158 N N . ARG B 1 91 ? -14.281 11.383 10.383 1 96.81 91 ARG B N 1
ATOM 2159 C CA . ARG B 1 91 ? -13.211 10.906 11.25 1 96.81 91 ARG B CA 1
ATOM 2160 C C . ARG B 1 91 ? -13.445 9.461 11.664 1 96.81 91 ARG B C 1
ATOM 2162 O O . ARG B 1 91 ? -14.578 9.078 11.984 1 96.81 91 ARG B O 1
ATOM 2169 N N . ILE B 1 92 ? -12.438 8.617 11.703 1 97.19 92 ILE B N 1
ATOM 2170 C CA . ILE B 1 92 ? -12.508 7.258 12.219 1 97.19 92 ILE B CA 1
ATOM 2171 C C . ILE B 1 92 ? -12.672 7.293 13.734 1 97.19 92 ILE B C 1
ATOM 2173 O O . ILE B 1 92 ? -11.805 7.797 14.453 1 97.19 92 ILE B O 1
ATOM 2177 N N . THR B 1 93 ? -13.766 6.738 14.219 1 97.25 93 THR B N 1
ATOM 2178 C CA . THR B 1 93 ? -14.055 6.777 15.648 1 97.25 93 THR B CA 1
ATOM 2179 C C . THR B 1 93 ? -13.727 5.441 16.312 1 97.25 93 THR B C 1
ATOM 2181 O O . THR B 1 93 ? -13.438 4.461 15.625 1 97.25 93 THR B O 1
ATOM 2184 N N . ASN B 1 94 ? -13.602 5.496 17.547 1 97.69 94 ASN B N 1
ATOM 2185 C CA . ASN B 1 94 ? -13.461 4.32 18.406 1 97.69 94 ASN B CA 1
ATOM 2186 C C . ASN B 1 94 ? -12.109 3.639 18.203 1 97.69 94 ASN B C 1
ATOM 2188 O O . ASN B 1 94 ? -12.008 2.414 18.297 1 97.69 94 ASN B O 1
ATOM 2192 N N . LEU B 1 95 ? -11.117 4.316 17.734 1 98.19 95 LEU B N 1
ATOM 2193 C CA . LEU B 1 95 ? -9.75 3.832 17.844 1 98.19 95 LEU B CA 1
ATOM 2194 C C . LEU B 1 95 ? -9.391 3.537 19.297 1 98.19 95 LEU B C 1
ATOM 2196 O O . LEU B 1 95 ? -9.766 4.289 20.203 1 98.19 95 LEU B O 1
ATOM 2200 N N . GLN B 1 96 ? -8.75 2.529 19.531 1 98.31 96 GLN B N 1
ATOM 2201 C CA . GLN B 1 96 ? -8.234 2.273 20.859 1 98.31 96 GLN B CA 1
ATOM 2202 C C . GLN B 1 96 ? -7.02 3.146 21.172 1 98.31 96 GLN B C 1
ATOM 2204 O O . GLN B 1 96 ? -6.379 3.658 20.25 1 98.31 96 GLN B O 1
ATOM 2209 N N . GLU B 1 97 ? -6.723 3.322 22.5 1 98.31 97 GLU B N 1
ATOM 2210 C CA . GLU B 1 97 ? -5.559 4.109 22.891 1 98.31 97 GLU B CA 1
ATOM 2211 C C . GLU B 1 97 ? -4.289 3.596 22.219 1 98.31 97 GLU B C 1
ATOM 2213 O O . GLU B 1 97 ? -4.012 2.395 22.25 1 98.31 97 GLU B O 1
ATOM 2218 N N . GLY B 1 98 ? -3.537 4.535 21.562 1 98.12 98 GLY B N 1
ATOM 2219 C CA . GLY B 1 98 ? -2.281 4.168 20.938 1 98.12 98 GLY B CA 1
ATOM 2220 C C . GLY B 1 98 ? -2.426 3.867 19.453 1 98.12 98 GLY B C 1
ATOM 2221 O O . GLY B 1 98 ? -1.429 3.738 18.734 1 98.12 98 GLY B O 1
ATOM 2222 N N . GLU B 1 99 ? -3.701 3.748 18.922 1 98.5 99 GLU B N 1
ATOM 2223 C CA . GLU B 1 99 ? -3.934 3.457 17.516 1 98.5 99 GLU B CA 1
ATOM 2224 C C . GLU B 1 99 ? -3.916 4.734 16.688 1 98.5 99 GLU B C 1
ATOM 2226 O O . GLU B 1 99 ? -4.137 5.828 17.203 1 98.5 99 GLU B O 1
ATOM 2231 N N . THR B 1 100 ? -3.596 4.602 15.43 1 98.38 100 THR B N 1
ATOM 2232 C CA . THR B 1 100 ? -3.598 5.695 14.469 1 98.38 100 THR B CA 1
ATOM 2233 C C . THR B 1 100 ? -4.277 5.273 13.172 1 98.38 100 THR B C 1
ATOM 2235 O O . THR B 1 100 ? -4.254 4.094 12.805 1 98.38 100 THR B O 1
ATOM 2238 N N . ALA B 1 101 ? -4.887 6.301 12.508 1 98.56 101 ALA B N 1
ATOM 2239 C CA . ALA B 1 101 ? -5.492 6.012 11.211 1 98.56 101 ALA B CA 1
ATOM 2240 C C . ALA B 1 101 ? -5.25 7.152 10.227 1 98.56 101 ALA B C 1
ATOM 2242 O O . ALA B 1 101 ? -5.16 8.312 10.625 1 98.56 101 ALA B O 1
ATOM 2243 N N . VAL B 1 102 ? -5.074 6.828 8.992 1 98.56 102 VAL B N 1
ATOM 2244 C CA . VAL B 1 102 ? -5.172 7.742 7.855 1 98.56 102 VAL B CA 1
ATOM 2245 C C . VAL B 1 102 ? -6.391 7.383 7.008 1 98.56 102 VAL B C 1
ATOM 2247 O O . VAL B 1 102 ? -6.633 6.207 6.727 1 98.56 102 VAL B O 1
ATOM 2250 N N . TYR B 1 103 ? -7.203 8.344 6.633 1 98.75 103 TYR B N 1
ATOM 2251 C CA . TYR B 1 103 ? -8.484 8.055 6 1 98.75 103 TYR B CA 1
ATOM 2252 C C . TYR B 1 103 ? -8.867 9.148 5.016 1 98.75 103 TYR B C 1
ATOM 2254 O O . TYR B 1 103 ? -8.281 10.234 5.023 1 98.75 103 TYR B O 1
ATOM 2262 N N . ASN B 1 104 ? -9.75 8.906 4.098 1 98.56 104 ASN B N 1
ATOM 2263 C CA . ASN B 1 104 ? -10.344 9.906 3.227 1 98.56 104 ASN B CA 1
ATOM 2264 C C . ASN B 1 104 ? -11.852 10.016 3.443 1 98.56 104 ASN B C 1
ATOM 2266 O O . ASN B 1 104 ? -12.398 9.391 4.352 1 98.56 104 ASN B O 1
ATOM 2270 N N . ALA B 1 105 ? -12.445 10.805 2.703 1 98.44 105 ALA B N 1
ATOM 2271 C CA . ALA B 1 105 ? -13.867 11.086 2.936 1 98.44 105 ALA B CA 1
ATOM 2272 C C . ALA B 1 105 ? -14.742 9.961 2.395 1 98.44 105 ALA B C 1
ATOM 2274 O O . ALA B 1 105 ? -15.93 9.883 2.715 1 98.44 105 ALA B O 1
ATOM 2275 N N . ASP B 1 106 ? -14.234 9.023 1.585 1 98 106 ASP B N 1
ATOM 2276 C CA . ASP B 1 106 ? -15.016 7.973 0.944 1 98 106 ASP B CA 1
ATOM 2277 C C . ASP B 1 106 ? -15.016 6.699 1.783 1 98 106 ASP B C 1
ATOM 2279 O O . ASP B 1 106 ? -15.656 5.711 1.423 1 98 106 ASP B O 1
ATOM 2283 N N . GLY B 1 107 ? -14.172 6.734 2.799 1 98.06 107 GLY B N 1
ATOM 2284 C CA . GLY B 1 107 ? -14.172 5.586 3.691 1 98.06 107 GLY B CA 1
ATOM 2285 C C . GLY B 1 107 ? -12.961 4.691 3.52 1 98.06 107 GLY B C 1
ATOM 2286 O O . GLY B 1 107 ? -12.812 3.693 4.227 1 98.06 107 GLY B O 1
ATOM 2287 N N . ALA B 1 108 ? -12.094 4.988 2.543 1 98.75 108 ALA B N 1
ATOM 2288 C CA . ALA B 1 108 ? -10.805 4.293 2.502 1 98.75 108 ALA B CA 1
ATOM 2289 C C . ALA B 1 108 ? -9.953 4.648 3.717 1 98.75 108 ALA B C 1
ATOM 2291 O O . ALA B 1 108 ? -9.922 5.809 4.141 1 98.75 108 ALA B O 1
ATOM 2292 N N . LYS B 1 109 ? -9.188 3.635 4.238 1 98.88 109 LYS B N 1
ATOM 2293 C CA . LYS B 1 109 ? -8.422 3.922 5.445 1 98.88 109 LYS B CA 1
ATOM 2294 C C . LYS B 1 109 ? -7.293 2.91 5.637 1 98.88 109 LYS B C 1
ATOM 2296 O O . LYS B 1 109 ? -7.387 1.773 5.168 1 98.88 109 LYS B O 1
ATOM 2301 N N . ILE B 1 110 ? -6.281 3.32 6.203 1 98.88 110 ILE B N 1
ATOM 2302 C CA . ILE B 1 110 ? -5.195 2.539 6.781 1 98.88 110 ILE B CA 1
ATOM 2303 C C . ILE B 1 110 ? -5.176 2.723 8.297 1 98.88 110 ILE B C 1
ATOM 2305 O O . ILE B 1 110 ? -5.016 3.842 8.789 1 98.88 110 ILE B O 1
ATOM 2309 N N . VAL B 1 111 ? -5.395 1.637 9.031 1 98.88 111 VAL B N 1
ATOM 2310 C CA . VAL B 1 111 ? -5.457 1.719 10.484 1 98.88 111 VAL B CA 1
ATOM 2311 C C . VAL B 1 111 ? -4.328 0.899 11.102 1 98.88 111 VAL B C 1
ATOM 2313 O O . VAL B 1 111 ? -4.164 -0.281 10.789 1 98.88 111 VAL B O 1
ATOM 2316 N N . LEU B 1 112 ? -3.455 1.561 11.891 1 98.81 112 LEU B N 1
ATOM 2317 C CA . LEU B 1 112 ? -2.426 0.92 12.703 1 98.81 112 LEU B CA 1
ATOM 2318 C C . LEU B 1 112 ? -2.965 0.567 14.086 1 98.81 112 LEU B C 1
ATOM 2320 O O . LEU B 1 112 ? -3.152 1.448 14.93 1 98.81 112 LEU B O 1
ATOM 2324 N N . LYS B 1 113 ? -3.139 -0.675 14.25 1 98.62 113 LYS B N 1
ATOM 2325 C CA . LYS B 1 113 ? -3.877 -1.148 15.422 1 98.62 113 LYS B CA 1
ATOM 2326 C C . LYS B 1 113 ? -2.934 -1.741 16.469 1 98.62 113 LYS B C 1
ATOM 2328 O O . LYS B 1 113 ? -1.769 -2.018 16.172 1 98.62 113 LYS B O 1
ATOM 2333 N N . LYS B 1 114 ? -3.512 -1.845 17.609 1 98.12 114 LYS B N 1
ATOM 2334 C CA . LYS B 1 114 ? -2.818 -2.57 18.672 1 98.12 114 LYS B CA 1
ATOM 2335 C C . LYS B 1 114 ? -2.383 -3.955 18.203 1 98.12 114 LYS B C 1
ATOM 2337 O O . LYS B 1 114 ? -3.09 -4.602 17.422 1 98.12 114 LYS B O 1
ATOM 2342 N N . GLY B 1 115 ? -1.171 -4.387 18.656 1 98.12 115 GLY B N 1
ATOM 2343 C CA . GLY B 1 115 ? -0.672 -5.699 18.281 1 98.12 115 GLY B CA 1
ATOM 2344 C C . GLY B 1 115 ? 0.119 -5.688 16.984 1 98.12 115 GLY B C 1
ATOM 2345 O O . GLY B 1 115 ? 0.342 -6.738 16.375 1 98.12 115 GLY B O 1
ATOM 2346 N N . ARG B 1 116 ? 0.514 -4.469 16.562 1 98.44 116 ARG B N 1
ATOM 2347 C CA . ARG B 1 116 ? 1.285 -4.273 15.336 1 98.44 116 ARG B CA 1
ATOM 2348 C C . ARG B 1 116 ? 0.537 -4.816 14.125 1 98.44 116 ARG B C 1
ATOM 2350 O O . ARG B 1 116 ? 1.135 -5.449 13.25 1 98.44 116 ARG B O 1
ATOM 2357 N N . ILE B 1 117 ? -0.777 -4.602 14.133 1 98.75 117 ILE B N 1
ATOM 2358 C CA . ILE B 1 117 ? -1.644 -4.98 13.023 1 98.75 117 ILE B CA 1
ATOM 2359 C C . ILE B 1 117 ? -1.942 -3.754 12.164 1 98.75 117 ILE B C 1
ATOM 2361 O O . ILE B 1 117 ? -2.223 -2.672 12.688 1 98.75 117 ILE B O 1
ATOM 2365 N N . ILE B 1 118 ? -1.781 -3.855 10.898 1 98.88 118 ILE B N 1
ATOM 2366 C CA . ILE B 1 118 ? -2.186 -2.803 9.969 1 98.88 118 ILE B CA 1
ATOM 2367 C C . ILE B 1 118 ? -3.332 -3.299 9.094 1 98.88 118 ILE B C 1
ATOM 2369 O O . ILE B 1 118 ? -3.205 -4.324 8.414 1 98.88 118 ILE B O 1
ATOM 2373 N N . ASP B 1 119 ? -4.426 -2.645 9.102 1 98.81 119 ASP B N 1
ATOM 2374 C CA . ASP B 1 119 ? -5.566 -2.9 8.227 1 98.81 119 ASP B CA 1
ATOM 2375 C C . ASP B 1 119 ? -5.645 -1.863 7.105 1 98.81 119 ASP B C 1
ATOM 2377 O O . ASP B 1 119 ? -5.695 -0.661 7.371 1 98.81 119 ASP B O 1
ATOM 2381 N N . ILE B 1 120 ? -5.547 -2.363 5.961 1 98.88 120 ILE B N 1
ATOM 2382 C CA . ILE B 1 120 ? -5.844 -1.537 4.797 1 98.88 120 ILE B CA 1
ATOM 2383 C C . ILE B 1 120 ? -7.227 -1.893 4.25 1 98.88 120 ILE B C 1
ATOM 2385 O O . ILE B 1 120 ? -7.465 -3.029 3.834 1 98.88 120 ILE B O 1
ATOM 2389 N N . ASP B 1 121 ? -8.156 -1.028 4.336 1 98.88 121 ASP B N 1
ATOM 2390 C CA . ASP B 1 121 ? -9.547 -1.234 3.938 1 98.88 121 ASP B CA 1
ATOM 2391 C C . ASP B 1 121 ? -9.945 -0.285 2.809 1 98.88 121 ASP B C 1
ATOM 2393 O O . ASP B 1 121 ? -10.086 0.92 3.025 1 98.88 121 ASP B O 1
ATOM 2397 N N . CYS B 1 122 ? -10.07 -0.8 1.549 1 98.88 122 CYS B N 1
ATOM 2398 C CA . CYS B 1 122 ? -10.391 -0.029 0.354 1 98.88 122 CYS B CA 1
ATOM 2399 C C . CYS B 1 122 ? -11.062 -0.907 -0.696 1 98.88 122 CYS B C 1
ATOM 2401 O O . CYS B 1 122 ? -11.25 -2.105 -0.481 1 98.88 122 CYS B O 1
ATOM 2403 N N . GLN B 1 123 ? -11.539 -0.325 -1.738 1 98.88 123 GLN B N 1
ATOM 2404 C CA . GLN B 1 123 ? -12.141 -1.066 -2.84 1 98.88 123 GLN B CA 1
ATOM 2405 C C . GLN B 1 123 ? -11.078 -1.617 -3.783 1 98.88 123 GLN B C 1
ATOM 2407 O O . GLN B 1 123 ? -11.18 -2.758 -4.242 1 98.88 123 GLN B O 1
ATOM 2412 N N . VAL B 1 124 ? -10.102 -0.783 -4.109 1 98.81 124 VAL B N 1
ATOM 2413 C CA . VAL B 1 124 ? -8.984 -1.177 -4.969 1 98.81 124 VAL B CA 1
ATOM 2414 C C . VAL B 1 124 ? -7.672 -0.686 -4.367 1 98.81 124 VAL B C 1
ATOM 2416 O O . VAL B 1 124 ? -7.562 0.471 -3.953 1 98.81 124 VAL B O 1
ATOM 2419 N N . LEU B 1 125 ? -6.699 -1.543 -4.227 1 98.88 125 LEU B N 1
ATOM 2420 C CA . LEU B 1 125 ? -5.336 -1.195 -3.842 1 98.88 125 LEU B CA 1
ATOM 2421 C C . LEU B 1 125 ? -4.391 -1.323 -5.031 1 98.88 125 LEU B C 1
ATOM 2423 O O . LEU B 1 125 ? -4.219 -2.414 -5.578 1 98.88 125 LEU B O 1
ATOM 2427 N N . ASN B 1 126 ? -3.836 -0.225 -5.473 1 98.94 126 ASN B N 1
ATOM 2428 C CA . ASN B 1 126 ? -2.844 -0.217 -6.543 1 98.94 126 ASN B CA 1
ATOM 2429 C C . ASN B 1 126 ? -1.434 -0.009 -5.996 1 98.94 126 ASN B C 1
ATOM 2431 O O . ASN B 1 126 ? -1.188 0.934 -5.242 1 98.94 126 ASN B O 1
ATOM 2435 N N . ILE B 1 127 ? -0.552 -0.846 -6.391 1 98.88 127 ILE B N 1
ATOM 2436 C CA . ILE B 1 127 ? 0.848 -0.733 -5.996 1 98.88 127 ILE B CA 1
ATOM 2437 C C . ILE B 1 127 ? 1.728 -0.62 -7.238 1 98.88 127 ILE B C 1
ATOM 2439 O O . ILE B 1 127 ? 1.753 -1.526 -8.078 1 98.88 127 ILE B O 1
ATOM 2443 N N . LYS B 1 128 ? 2.383 0.477 -7.414 1 98.88 128 LYS B N 1
ATOM 2444 C CA . LYS B 1 128 ? 3.42 0.676 -8.422 1 98.88 128 LYS B CA 1
ATOM 2445 C C . LYS B 1 128 ? 4.805 0.71 -7.785 1 98.88 128 LYS B C 1
ATOM 2447 O O . LYS B 1 128 ? 5.121 1.623 -7.016 1 98.88 128 LYS B O 1
ATOM 2452 N N . ALA B 1 129 ? 5.633 -0.255 -8.031 1 98.69 129 ALA B N 1
ATOM 2453 C CA . ALA B 1 129 ? 6.969 -0.4 -7.461 1 98.69 129 ALA B CA 1
ATOM 2454 C C . ALA B 1 129 ? 7.934 -1.017 -8.469 1 98.69 129 ALA B C 1
ATOM 2456 O O . ALA B 1 129 ? 8.305 -2.186 -8.352 1 98.69 129 ALA B O 1
ATOM 2457 N N . PRO B 1 130 ? 8.461 -0.192 -9.375 1 98.44 130 PRO B N 1
ATOM 2458 C CA . PRO B 1 130 ? 9.312 -0.727 -10.438 1 98.44 130 PRO B CA 1
ATOM 2459 C C . PRO B 1 130 ? 10.57 -1.405 -9.898 1 98.44 130 PRO B C 1
ATOM 2461 O O . PRO B 1 130 ? 11.172 -2.24 -10.586 1 98.44 130 PRO B O 1
ATOM 2464 N N . GLY B 1 131 ? 10.977 -1.102 -8.688 1 98.5 131 GLY B N 1
ATOM 2465 C CA . GLY B 1 131 ? 12.133 -1.745 -8.086 1 98.5 131 GLY B CA 1
ATOM 2466 C C . GLY B 1 131 ? 11.789 -3.037 -7.367 1 98.5 131 GLY B C 1
ATOM 2467 O O . GLY B 1 131 ? 12.68 -3.721 -6.855 1 98.5 131 GLY B O 1
ATOM 2468 N N . GLY B 1 132 ? 10.484 -3.361 -7.262 1 98.5 132 GLY B N 1
ATOM 2469 C CA . GLY B 1 132 ? 10.055 -4.633 -6.703 1 98.5 132 GLY B CA 1
ATOM 2470 C C . GLY B 1 132 ? 9.289 -4.484 -5.402 1 98.5 132 GLY B C 1
ATOM 2471 O O . GLY B 1 132 ? 9.344 -3.438 -4.758 1 98.5 132 GLY B O 1
ATOM 2472 N N . VAL B 1 133 ? 8.516 -5.457 -5.027 1 98.69 133 VAL B N 1
ATOM 2473 C CA . VAL B 1 133 ? 7.824 -5.633 -3.75 1 98.69 133 VAL B CA 1
ATOM 2474 C C . VAL B 1 133 ? 8.406 -6.84 -3.012 1 98.69 133 VAL B C 1
ATOM 2476 O O . VAL B 1 133 ? 8.445 -7.945 -3.555 1 98.69 133 VAL B O 1
ATOM 2479 N N . ASN B 1 134 ? 8.906 -6.652 -1.859 1 98.75 134 ASN B N 1
ATOM 2480 C CA . ASN B 1 134 ? 9.461 -7.711 -1.02 1 98.75 134 ASN B CA 1
ATOM 2481 C C . ASN B 1 134 ? 8.594 -7.949 0.217 1 98.75 134 ASN B C 1
ATOM 2483 O O . ASN B 1 134 ? 8.367 -7.031 1.006 1 98.75 134 ASN B O 1
ATOM 2487 N N . ILE B 1 135 ? 8.18 -9.172 0.36 1 98.69 135 ILE B N 1
ATOM 2488 C CA . ILE B 1 135 ? 7.355 -9.523 1.513 1 98.69 135 ILE B CA 1
ATOM 2489 C C . ILE B 1 135 ? 8.086 -10.547 2.375 1 98.69 135 ILE B C 1
ATOM 2491 O O . ILE B 1 135 ? 8.328 -11.672 1.942 1 98.69 135 ILE B O 1
ATOM 2495 N N . ASP B 1 136 ? 8.531 -10.125 3.518 1 98.75 136 ASP B N 1
ATOM 2496 C CA . ASP B 1 136 ? 9.102 -11 4.539 1 98.75 136 ASP B CA 1
ATOM 2497 C C . ASP B 1 136 ? 8.039 -11.438 5.543 1 98.75 136 ASP B C 1
ATOM 2499 O O . ASP B 1 136 ? 7.754 -10.719 6.504 1 98.75 136 ASP B O 1
ATOM 2503 N N . ALA B 1 137 ? 7.402 -12.555 5.281 1 98.56 137 ALA B N 1
ATOM 2504 C CA . ALA B 1 137 ? 6.309 -13.133 6.059 1 98.56 137 ALA B CA 1
ATOM 2505 C C . ALA B 1 137 ? 6.246 -14.648 5.883 1 98.56 137 ALA B C 1
ATOM 2507 O O . ALA B 1 137 ? 6.629 -15.172 4.836 1 98.56 137 ALA B O 1
ATOM 2508 N N . PRO B 1 138 ? 5.781 -15.391 6.891 1 98.31 138 PRO B N 1
ATOM 2509 C CA . PRO B 1 138 ? 5.684 -16.844 6.762 1 98.31 138 PRO B CA 1
ATOM 2510 C C . PRO B 1 138 ? 4.633 -17.281 5.742 1 98.31 138 PRO B C 1
ATOM 2512 O O . PRO B 1 138 ? 4.723 -18.375 5.188 1 98.31 138 PRO B O 1
ATOM 2515 N N . ASN B 1 139 ? 3.598 -16.391 5.523 1 97.81 139 ASN B N 1
ATOM 2516 C CA . ASN B 1 139 ? 2.525 -16.688 4.578 1 97.81 139 ASN B CA 1
ATOM 2517 C C . ASN B 1 139 ? 1.943 -15.406 3.977 1 97.81 139 ASN B C 1
ATOM 2519 O O . ASN B 1 139 ? 1.979 -14.352 4.602 1 97.81 139 ASN B O 1
ATOM 2523 N N . VAL B 1 140 ? 1.504 -15.508 2.814 1 98.25 140 VAL B N 1
ATOM 2524 C CA . VAL B 1 140 ? 0.591 -14.586 2.148 1 98.25 140 VAL B CA 1
ATOM 2525 C C . VAL B 1 140 ? -0.674 -15.328 1.723 1 98.25 140 VAL B C 1
ATOM 2527 O O . VAL B 1 140 ? -0.643 -16.141 0.796 1 98.25 140 VAL B O 1
ATOM 2530 N N . ASP B 1 141 ? -1.767 -15.047 2.414 1 98.38 141 ASP B N 1
ATOM 2531 C CA . ASP B 1 141 ? -3.031 -15.734 2.17 1 98.38 141 ASP B CA 1
ATOM 2532 C C . ASP B 1 141 ? -4.004 -14.836 1.406 1 98.38 141 ASP B C 1
ATOM 2534 O O . ASP B 1 141 ? -4.324 -13.734 1.856 1 98.38 141 ASP B O 1
ATOM 2538 N N . CYS B 1 142 ? -4.449 -15.344 0.293 1 98.06 142 CYS B N 1
ATOM 2539 C CA . CYS B 1 142 ? -5.438 -14.641 -0.518 1 98.06 142 CYS B CA 1
ATOM 2540 C C . CYS B 1 142 ? -6.762 -15.391 -0.534 1 98.06 142 CYS B C 1
ATOM 2542 O O . CYS B 1 142 ? -6.789 -16.609 -0.741 1 98.06 142 CYS B O 1
ATOM 2544 N N . THR B 1 143 ? -7.824 -14.719 -0.456 1 98 143 THR B N 1
ATOM 2545 C CA . THR B 1 143 ? -9.117 -15.375 -0.278 1 98 143 THR B CA 1
ATOM 2546 C C . THR B 1 143 ? -9.648 -15.891 -1.611 1 98 143 THR B C 1
ATOM 2548 O O . THR B 1 143 ? -10.578 -16.703 -1.643 1 98 143 THR B O 1
ATOM 2551 N N . ALA B 1 144 ? -9.086 -15.406 -2.76 1 97 144 ALA B N 1
ATOM 2552 C CA . ALA B 1 144 ? -9.602 -15.875 -4.047 1 97 144 ALA B CA 1
ATOM 2553 C C . ALA B 1 144 ? -8.469 -16.109 -5.039 1 97 144 ALA B C 1
ATOM 2555 O O . ALA B 1 144 ? -7.688 -17.047 -4.891 1 97 144 ALA B O 1
ATOM 2556 N N . GLU B 1 145 ? -8.227 -15.148 -6.094 1 97.38 145 GLU B N 1
ATOM 2557 C CA . GLU B 1 145 ? -7.312 -15.484 -7.184 1 97.38 145 GLU B CA 1
ATOM 2558 C C . GLU B 1 145 ? -6.043 -14.641 -7.117 1 97.38 145 GLU B C 1
ATOM 2560 O O . GLU B 1 145 ? -6.102 -13.445 -6.809 1 97.38 145 GLU B O 1
ATOM 2565 N N . VAL B 1 146 ? -4.93 -15.273 -7.418 1 97.75 146 VAL B N 1
ATOM 2566 C CA . VAL B 1 146 ? -3.676 -14.586 -7.699 1 97.75 146 VAL B CA 1
ATOM 2567 C C . VAL B 1 146 ? -3.271 -14.828 -9.156 1 97.75 146 VAL B C 1
ATOM 2569 O O . VAL B 1 146 ? -3.203 -15.977 -9.602 1 97.75 146 VAL B O 1
ATOM 2572 N N . THR B 1 147 ? -3.09 -13.75 -9.859 1 97.81 147 THR B N 1
ATOM 2573 C CA . THR B 1 147 ? -2.662 -13.836 -11.25 1 97.81 147 THR B CA 1
ATOM 2574 C C . THR B 1 147 ? -1.37 -13.047 -11.469 1 97.81 147 THR B C 1
ATOM 2576 O O . THR B 1 147 ? -1.245 -11.914 -11.008 1 97.81 147 THR B O 1
ATOM 2579 N N . ALA B 1 148 ? -0.402 -13.664 -12.164 1 97.56 148 ALA B N 1
ATOM 2580 C CA . ALA B 1 148 ? 0.806 -12.992 -12.641 1 97.56 148 ALA B CA 1
ATOM 2581 C C . ALA B 1 148 ? 0.857 -12.961 -14.164 1 97.56 148 ALA B C 1
ATOM 2583 O O . ALA B 1 148 ? 0.677 -13.984 -14.82 1 97.56 148 ALA B O 1
ATOM 2584 N N . ALA B 1 149 ? 1.107 -11.781 -14.688 1 96.56 149 ALA B N 1
ATOM 2585 C CA . ALA B 1 149 ? 1.288 -11.711 -16.141 1 96.56 149 ALA B CA 1
ATOM 2586 C C . ALA B 1 149 ? 2.598 -12.367 -16.562 1 96.56 149 ALA B C 1
ATOM 2588 O O . ALA B 1 149 ? 2.715 -12.867 -17.672 1 96.56 149 ALA B O 1
ATOM 2589 N N . GLY B 1 150 ? 3.568 -12.352 -15.641 1 96.06 150 GLY B N 1
ATOM 2590 C CA . GLY B 1 150 ? 4.812 -13.078 -15.844 1 96.06 150 GLY B CA 1
ATOM 2591 C C . GLY B 1 150 ? 4.824 -14.438 -15.164 1 96.06 150 GLY B C 1
ATOM 2592 O O . GLY B 1 150 ? 3.773 -15.055 -14.977 1 96.06 150 GLY B O 1
ATOM 2593 N N . GLN B 1 151 ? 6.012 -14.938 -14.82 1 96.25 151 GLN B N 1
ATOM 2594 C CA . GLN B 1 151 ? 6.172 -16.266 -14.234 1 96.25 151 GLN B CA 1
ATOM 2595 C C . GLN B 1 151 ? 5.766 -16.281 -12.766 1 96.25 151 GLN B C 1
ATOM 2597 O O . GLN B 1 151 ? 5.977 -15.297 -12.047 1 96.25 151 GLN B O 1
ATOM 2602 N N . ILE B 1 152 ? 5.203 -17.391 -12.336 1 97 152 ILE B N 1
ATOM 2603 C CA . ILE B 1 152 ? 5.078 -17.719 -10.914 1 97 152 ILE B CA 1
ATOM 2604 C C . ILE B 1 152 ? 6.141 -18.75 -10.531 1 97 152 ILE B C 1
ATOM 2606 O O . ILE B 1 152 ? 6.191 -19.844 -11.094 1 97 152 ILE B O 1
ATOM 2610 N N . ASN B 1 153 ? 7.035 -18.328 -9.633 1 97.5 153 ASN B N 1
ATOM 2611 C CA . ASN B 1 153 ? 8.156 -19.172 -9.219 1 97.5 153 ASN B CA 1
ATOM 2612 C C . ASN B 1 153 ? 7.988 -19.656 -7.777 1 97.5 153 ASN B C 1
ATOM 2614 O O . ASN B 1 153 ? 7.93 -18.844 -6.852 1 97.5 153 ASN B O 1
ATOM 2618 N N . GLY B 1 154 ? 7.883 -20.984 -7.637 1 97.5 154 GLY B N 1
ATOM 2619 C CA . GLY B 1 154 ? 7.879 -21.609 -6.328 1 97.5 154 GLY B CA 1
ATOM 2620 C C . GLY B 1 154 ? 9.188 -22.312 -5.996 1 97.5 154 GLY B C 1
ATOM 2621 O O . GLY B 1 154 ? 9.383 -23.484 -6.344 1 97.5 154 GLY B O 1
ATOM 2622 N N . ASN B 1 155 ? 10 -21.641 -5.164 1 97.38 155 ASN B N 1
ATOM 2623 C CA . ASN B 1 155 ? 11.336 -22.156 -4.887 1 97.38 155 ASN B CA 1
ATOM 2624 C C . ASN B 1 155 ? 11.305 -23.234 -3.801 1 97.38 155 ASN B C 1
ATOM 2626 O O . ASN B 1 155 ? 12.273 -23.969 -3.621 1 97.38 155 ASN B O 1
ATOM 2630 N N . GLY B 1 156 ? 10.164 -23.312 -3.145 1 96.19 156 GLY B N 1
ATOM 2631 C CA . GLY B 1 156 ? 9.945 -24.359 -2.164 1 96.19 156 GLY B CA 1
ATOM 2632 C C . GLY B 1 156 ? 8.938 -25.391 -2.617 1 96.19 156 GLY B C 1
ATOM 2633 O O . GLY B 1 156 ? 8.406 -26.156 -1.802 1 96.19 156 GLY B O 1
ATOM 2634 N N . GLY B 1 157 ? 8.539 -25.344 -3.863 1 96.44 157 GLY B N 1
ATOM 2635 C CA . GLY B 1 157 ? 7.566 -26.281 -4.41 1 96.44 157 GLY B CA 1
ATOM 2636 C C . GLY B 1 157 ? 6.188 -25.672 -4.578 1 96.44 157 GLY B C 1
ATOM 2637 O O . GLY B 1 157 ? 5.992 -24.484 -4.316 1 96.44 157 GLY B O 1
ATOM 2638 N N . MET B 1 158 ? 5.293 -26.5 -5.152 1 96.38 158 MET B N 1
ATOM 2639 C CA . MET B 1 158 ? 3.891 -26.141 -5.328 1 96.38 158 MET B CA 1
ATOM 2640 C C . MET B 1 158 ? 2.977 -27.281 -4.91 1 96.38 158 MET B C 1
ATOM 2642 O O . MET B 1 158 ? 3.268 -28.453 -5.184 1 96.38 158 MET B O 1
ATOM 2646 N N . ALA B 1 159 ? 2.014 -26.969 -4.16 1 97 159 ALA B N 1
ATOM 2647 C CA . ALA B 1 159 ? 0.959 -27.922 -3.818 1 97 159 ALA B CA 1
ATOM 2648 C C . ALA B 1 159 ? -0.401 -27.438 -4.305 1 97 159 ALA B C 1
ATOM 2650 O O . ALA B 1 159 ? -0.929 -26.438 -3.797 1 97 159 ALA B O 1
ATOM 2651 N N . ILE B 1 160 ? -0.935 -28.141 -5.297 1 96.94 160 ILE B N 1
ATOM 2652 C CA . ILE B 1 160 ? -2.17 -27.719 -5.957 1 96.94 160 ILE B CA 1
ATOM 2653 C C . ILE B 1 160 ? -3.273 -28.734 -5.672 1 96.94 160 ILE B C 1
ATOM 2655 O O . ILE B 1 160 ? -3.064 -29.938 -5.812 1 96.94 160 ILE B O 1
ATOM 2659 N N . LYS B 1 161 ? -4.277 -28.234 -5.238 1 96 161 LYS B N 1
ATOM 2660 C CA . LYS B 1 161 ? -5.449 -29.078 -4.996 1 96 161 LYS B CA 1
ATOM 2661 C C . LYS B 1 161 ? -6.738 -28.312 -5.281 1 96 161 LYS B C 1
ATOM 2663 O O . LYS B 1 161 ? -6.711 -27.094 -5.516 1 96 161 LYS B O 1
ATOM 2668 N N . GLY B 1 162 ? -7.801 -28.984 -5.309 1 88.81 162 GLY B N 1
ATOM 2669 C CA . GLY B 1 162 ? -9.109 -28.359 -5.414 1 88.81 162 GLY B CA 1
ATOM 2670 C C . GLY B 1 162 ? -9.414 -27.844 -6.809 1 88.81 162 GLY B C 1
ATOM 2671 O O . GLY B 1 162 ? -8.57 -27.922 -7.703 1 88.81 162 GLY B O 1
ATOM 2672 N N . GLY B 1 163 ? -10.664 -27.438 -6.906 1 88.56 163 GLY B N 1
ATOM 2673 C CA . GLY B 1 163 ? -11.102 -26.969 -8.211 1 88.56 163 GLY B CA 1
ATOM 2674 C C . GLY B 1 163 ? -11.07 -28.062 -9.273 1 88.56 163 GLY B C 1
ATOM 2675 O O . GLY B 1 163 ? -11.453 -29.203 -9.008 1 88.56 163 GLY B O 1
ATOM 2676 N N . ASN B 1 164 ? -10.586 -27.609 -10.492 1 87.12 164 ASN B N 1
ATOM 2677 C CA . ASN B 1 164 ? -10.453 -28.562 -11.594 1 87.12 164 ASN B CA 1
ATOM 2678 C C . ASN B 1 164 ? -9.031 -29.109 -11.695 1 87.12 164 ASN B C 1
ATOM 2680 O O . ASN B 1 164 ? -8.625 -29.594 -12.75 1 87.12 164 ASN B O 1
ATOM 2684 N N . GLY B 1 165 ? -8.336 -28.906 -10.469 1 93.56 165 GLY B N 1
ATOM 2685 C CA . GLY B 1 165 ? -6.934 -29.297 -10.508 1 93.56 165 GLY B CA 1
ATOM 2686 C C . GLY B 1 165 ? -6.043 -28.25 -11.172 1 93.56 165 GLY B C 1
ATOM 2687 O O . GLY B 1 165 ? -6.176 -27.062 -10.906 1 93.56 165 GLY B O 1
ATOM 2688 N N . ALA B 1 166 ? -5.047 -28.797 -12 1 95.62 166 ALA B N 1
ATOM 2689 C CA . ALA B 1 166 ? -4.121 -27.906 -12.695 1 95.62 166 ALA B CA 1
ATOM 2690 C C . ALA B 1 166 ? -4.293 -28.016 -14.211 1 95.62 166 ALA B C 1
ATOM 2692 O O . ALA B 1 166 ? -4.43 -29.109 -14.742 1 95.62 166 ALA B O 1
ATOM 2693 N N . THR B 1 167 ? -4.422 -26.922 -14.828 1 95.94 167 THR B N 1
ATOM 2694 C CA . THR B 1 167 ? -4.52 -26.891 -16.281 1 95.94 167 THR B CA 1
ATOM 2695 C C . THR B 1 167 ? -3.35 -26.109 -16.875 1 95.94 167 THR B C 1
ATOM 2697 O O . THR B 1 167 ? -3.002 -25.031 -16.391 1 95.94 167 THR B O 1
ATOM 2700 N N . PHE B 1 168 ? -2.732 -26.641 -17.938 1 95.75 168 PHE B N 1
ATOM 2701 C CA . PHE B 1 168 ? -1.591 -26.031 -18.594 1 95.75 168 PHE B CA 1
ATOM 2702 C C . PHE B 1 168 ? -1.875 -25.828 -20.078 1 95.75 168 PHE B C 1
ATOM 2704 O O . PHE B 1 168 ? -2.334 -26.75 -20.766 1 95.75 168 PHE B O 1
ATOM 2711 N N . SER B 1 169 ? -1.711 -24.656 -20.484 1 95.06 169 SER B N 1
ATOM 2712 C CA . SER B 1 169 ? -1.577 -24.391 -21.922 1 95.06 169 SER B CA 1
ATOM 2713 C C . SER B 1 169 ? -0.115 -24.219 -22.312 1 95.06 169 SER B C 1
ATOM 2715 O O . SER B 1 169 ? 0.587 -23.375 -21.75 1 95.06 169 SER B O 1
ATOM 2717 N N . GLY B 1 170 ? 0.27 -25.078 -23.25 1 93.88 170 GLY B N 1
ATOM 2718 C CA . GLY B 1 170 ? 1.671 -25.094 -23.641 1 93.88 170 GLY B CA 1
ATOM 2719 C C . GLY B 1 170 ? 2.432 -26.281 -23.062 1 93.88 170 GLY B C 1
ATOM 2720 O O . GLY B 1 170 ? 1.837 -27.156 -22.438 1 93.88 170 GLY B O 1
ATOM 2721 N N . ASP B 1 171 ? 3.77 -26.281 -23.234 1 94.62 171 ASP B N 1
ATOM 2722 C CA . ASP B 1 171 ? 4.609 -27.406 -22.828 1 94.62 171 ASP B CA 1
ATOM 2723 C C . ASP B 1 171 ? 4.75 -27.469 -21.297 1 94.62 171 ASP B C 1
ATOM 2725 O O . ASP B 1 171 ? 4.805 -26.438 -20.641 1 94.62 171 ASP B O 1
ATOM 2729 N N . VAL B 1 172 ? 4.691 -28.656 -20.734 1 95.94 172 VAL B N 1
ATOM 2730 C CA . VAL B 1 172 ? 5.113 -28.953 -19.359 1 95.94 172 VAL B CA 1
ATOM 2731 C C . VAL B 1 172 ? 6.438 -29.703 -19.375 1 95.94 172 VAL B C 1
ATOM 2733 O O . VAL B 1 172 ? 6.523 -30.797 -19.953 1 95.94 172 VAL B O 1
ATOM 2736 N N . ARG B 1 173 ? 7.461 -29.094 -18.906 1 96.88 173 ARG B N 1
ATOM 2737 C CA . ARG B 1 173 ? 8.781 -29.703 -18.875 1 96.88 173 ARG B CA 1
ATOM 2738 C C . ARG B 1 173 ? 9.227 -30 -17.453 1 96.88 173 ARG B C 1
ATOM 2740 O O . ARG B 1 173 ? 9.18 -29.109 -16.594 1 96.88 173 ARG B O 1
ATOM 2747 N N . GLN B 1 174 ? 9.641 -31.188 -17.203 1 96.88 174 GLN B N 1
ATOM 2748 C CA . GLN B 1 174 ? 10.133 -31.609 -15.898 1 96.88 174 GLN B CA 1
ATOM 2749 C C . GLN B 1 174 ? 11.547 -32.156 -15.992 1 96.88 174 GLN B C 1
ATOM 2751 O O . GLN B 1 174 ? 11.844 -32.969 -16.875 1 96.88 174 GLN B O 1
ATOM 2756 N N . THR B 1 175 ? 12.352 -31.766 -15.172 1 96.31 175 THR B N 1
ATOM 2757 C CA . THR B 1 175 ? 13.711 -32.281 -15.102 1 96.31 175 THR B CA 1
ATOM 2758 C C . THR B 1 175 ? 14.055 -32.719 -13.68 1 96.31 175 THR B C 1
ATOM 2760 O O . THR B 1 175 ? 13.508 -32.188 -12.711 1 96.31 175 THR B O 1
ATOM 2763 N N . GLY B 1 176 ? 14.859 -33.625 -13.57 1 95.31 176 GLY B N 1
ATOM 2764 C CA . GLY B 1 176 ? 15.438 -34 -12.281 1 95.31 176 GLY B CA 1
ATOM 2765 C C . GLY B 1 176 ? 14.461 -34.719 -11.375 1 95.31 176 GLY B C 1
ATOM 2766 O O . GLY B 1 176 ? 14.531 -34.594 -10.148 1 95.31 176 GLY B O 1
ATOM 2767 N N . GLY B 1 177 ? 13.609 -35.406 -11.906 1 95.62 177 GLY B N 1
ATOM 2768 C CA . GLY B 1 177 ? 12.656 -36.156 -11.109 1 95.62 177 GLY B CA 1
ATOM 2769 C C . GLY B 1 177 ? 11.625 -36.906 -11.953 1 95.62 177 GLY B C 1
ATOM 2770 O O . GLY B 1 177 ? 11.617 -36.781 -13.18 1 95.62 177 GLY B O 1
ATOM 2771 N N . ASP B 1 178 ? 10.719 -37.688 -11.266 1 96.69 178 ASP B N 1
ATOM 2772 C CA . ASP B 1 178 ? 9.688 -38.469 -11.945 1 96.69 178 ASP B CA 1
ATOM 2773 C C . ASP B 1 178 ? 8.328 -37.781 -11.852 1 96.69 178 ASP B C 1
ATOM 2775 O O . ASP B 1 178 ? 8.078 -37 -10.922 1 96.69 178 ASP B O 1
ATOM 2779 N N . TYR B 1 179 ? 7.527 -37.969 -12.883 1 97.12 179 TYR B N 1
ATOM 2780 C CA . TYR B 1 179 ? 6.094 -37.75 -12.75 1 97.12 179 TYR B CA 1
ATOM 2781 C C . TYR B 1 179 ? 5.395 -39.031 -12.281 1 97.12 179 TYR B C 1
ATOM 2783 O O . TYR B 1 179 ? 5.523 -40.094 -12.906 1 97.12 179 TYR B O 1
ATOM 2791 N N . THR B 1 180 ? 4.754 -39 -11.148 1 97.44 180 THR B N 1
ATOM 2792 C CA . THR B 1 180 ? 4.023 -40.125 -10.625 1 97.44 180 THR B CA 1
ATOM 2793 C C . THR B 1 180 ? 2.551 -39.781 -10.414 1 97.44 180 THR B C 1
ATOM 2795 O O . THR B 1 180 ? 2.227 -38.719 -9.914 1 97.44 180 THR B O 1
ATOM 2798 N N . THR B 1 181 ? 1.643 -40.688 -10.758 1 97 181 THR B N 1
ATOM 2799 C CA . THR B 1 181 ? 0.214 -40.562 -10.492 1 97 181 THR B CA 1
ATOM 2800 C C . THR B 1 181 ? -0.381 -41.906 -10.078 1 97 181 THR B C 1
ATOM 2802 O O . THR B 1 181 ? 0.102 -42.969 -10.5 1 97 181 THR B O 1
ATOM 2805 N N . ASP B 1 182 ? -1.37 -41.812 -9.219 1 96.81 182 ASP B N 1
ATOM 2806 C CA . ASP B 1 182 ? -2.012 -43.062 -8.781 1 96.81 182 ASP B CA 1
ATOM 2807 C C . ASP B 1 182 ? -3.139 -43.469 -9.727 1 96.81 182 ASP B C 1
ATOM 2809 O O . ASP B 1 182 ? -3.836 -44.438 -9.492 1 96.81 182 ASP B O 1
ATOM 2813 N N . GLN B 1 183 ? -3.295 -42.688 -10.805 1 96.56 183 GLN B N 1
ATOM 2814 C CA . GLN B 1 183 ? -4.266 -43.031 -11.844 1 96.56 183 GLN B CA 1
ATOM 2815 C C . GLN B 1 183 ? -3.594 -43.156 -13.203 1 96.56 183 GLN B C 1
ATOM 2817 O O . GLN B 1 183 ? -2.67 -43.969 -13.367 1 96.56 183 GLN B O 1
ATOM 2822 N N . ASP B 1 184 ? -4.121 -42.5 -14.242 1 97.62 184 ASP B N 1
ATOM 2823 C CA . ASP B 1 184 ? -3.613 -42.781 -15.586 1 97.62 184 ASP B CA 1
ATOM 2824 C C . ASP B 1 184 ? -2.947 -41.531 -16.203 1 97.62 184 ASP B C 1
ATOM 2826 O O . ASP B 1 184 ? -3.137 -40.438 -15.719 1 97.62 184 ASP B O 1
ATOM 2830 N N . VAL B 1 185 ? -2.043 -41.781 -17.109 1 97.81 185 VAL B N 1
ATOM 2831 C CA . VAL B 1 185 ? -1.558 -40.781 -18.047 1 97.81 185 VAL B CA 1
ATOM 2832 C C . VAL B 1 185 ? -2.146 -41.062 -19.438 1 97.81 185 VAL B C 1
ATOM 2834 O O . VAL B 1 185 ? -1.971 -42.125 -19.984 1 97.81 185 VAL B O 1
ATOM 2837 N N . VAL B 1 186 ? -2.957 -40.125 -19.953 1 97.69 186 VAL B N 1
ATOM 2838 C CA . VAL B 1 186 ? -3.617 -40.281 -21.25 1 97.69 186 VAL B CA 1
ATOM 2839 C C . VAL B 1 186 ? -3.119 -39.219 -22.219 1 97.69 186 VAL B C 1
ATOM 2841 O O . VAL B 1 186 ? -3.322 -38 -21.984 1 97.69 186 VAL B O 1
ATOM 2844 N N . ALA B 1 187 ? -2.453 -39.594 -23.312 1 97.81 187 ALA B N 1
ATOM 2845 C CA . ALA B 1 187 ? -1.929 -38.719 -24.344 1 97.81 187 ALA B CA 1
ATOM 2846 C C . ALA B 1 187 ? -2.613 -38.938 -25.688 1 97.81 187 ALA B C 1
ATOM 2848 O O . ALA B 1 187 ? -2.539 -40.031 -26.234 1 97.81 187 ALA B O 1
ATOM 2849 N N . SER B 1 188 ? -3.354 -37.875 -26.156 1 97.12 188 SER B N 1
ATOM 2850 C CA . SER B 1 188 ? -4.062 -37.969 -27.438 1 97.12 188 SER B CA 1
ATOM 2851 C C . SER B 1 188 ? -4.945 -39.219 -27.484 1 97.12 188 SER B C 1
ATOM 2853 O O . SER B 1 188 ? -4.91 -39.969 -28.469 1 97.12 188 SER B O 1
ATOM 2855 N N . GLY B 1 189 ? -5.48 -39.469 -26.328 1 95.25 189 GLY B N 1
ATOM 2856 C CA . GLY B 1 189 ? -6.453 -40.531 -26.25 1 95.25 189 GLY B CA 1
ATOM 2857 C C . GLY B 1 189 ? -5.824 -41.875 -25.953 1 95.25 189 GLY B C 1
ATOM 2858 O O . GLY B 1 189 ? -6.531 -42.875 -25.766 1 95.25 189 GLY B O 1
ATOM 2859 N N . LYS B 1 190 ? -4.508 -41.969 -25.875 1 95.94 190 LYS B N 1
ATOM 2860 C CA . LYS B 1 190 ? -3.826 -43.25 -25.594 1 95.94 190 LYS B CA 1
ATOM 2861 C C . LYS B 1 190 ? -3.494 -43.375 -24.109 1 95.94 190 LYS B C 1
ATOM 2863 O O . LYS B 1 190 ? -2.785 -42.531 -23.562 1 95.94 190 LYS B O 1
ATOM 2868 N N . SER B 1 191 ? -4.023 -44.438 -23.469 1 96.88 191 SER B N 1
ATOM 2869 C CA . SER B 1 191 ? -3.82 -44.688 -22.047 1 96.88 191 SER B CA 1
ATOM 2870 C C . SER B 1 191 ? -2.467 -45.375 -21.797 1 96.88 191 SER B C 1
ATOM 2872 O O . SER B 1 191 ? -2.129 -46.344 -22.453 1 96.88 191 SER B O 1
ATOM 2874 N N . LEU B 1 192 ? -1.697 -44.75 -20.891 1 96.12 192 LEU B N 1
ATOM 2875 C CA . LEU B 1 192 ? -0.425 -45.375 -20.516 1 96.12 192 LEU B CA 1
ATOM 2876 C C . LEU B 1 192 ? -0.641 -46.75 -19.906 1 96.12 192 LEU B C 1
ATOM 2878 O O . LEU B 1 192 ? 0.012 -47.719 -20.297 1 96.12 192 LEU B O 1
ATOM 2882 N N . THR B 1 193 ? -1.563 -46.875 -18.984 1 94.62 193 THR B N 1
ATOM 2883 C CA . THR B 1 193 ? -1.747 -48.094 -18.219 1 94.62 193 THR B CA 1
ATOM 2884 C C . THR B 1 193 ? -2.521 -49.125 -19.031 1 94.62 193 THR B C 1
ATOM 2886 O O . THR B 1 193 ? -2.459 -50.312 -18.734 1 94.62 193 THR B O 1
ATOM 2889 N N . GLY B 1 194 ? -3.195 -48.656 -20.047 1 94.12 194 GLY B N 1
ATOM 2890 C CA . GLY B 1 194 ? -4.117 -49.594 -20.672 1 94.12 194 GLY B CA 1
ATOM 2891 C C . GLY B 1 194 ? -3.871 -49.75 -22.156 1 94.12 194 GLY B C 1
ATOM 2892 O O . GLY B 1 194 ? -4.543 -50.562 -22.812 1 94.12 194 GLY B O 1
ATOM 2893 N N . HIS B 1 195 ? -2.908 -49.094 -22.688 1 94.25 195 HIS B N 1
ATOM 2894 C CA . HIS B 1 195 ? -2.758 -49.156 -24.141 1 94.25 195 HIS B CA 1
ATOM 2895 C C . HIS B 1 195 ? -2.236 -50.5 -24.594 1 94.25 195 HIS B C 1
ATOM 2897 O O . HIS B 1 195 ? -1.638 -51.25 -23.812 1 94.25 195 HIS B O 1
ATOM 2903 N N . LYS B 1 196 ? -2.59 -50.906 -25.969 1 94.62 196 LYS B N 1
ATOM 2904 C CA . LYS B 1 196 ? -2.105 -52.125 -26.656 1 94.62 196 LYS B CA 1
ATOM 2905 C C . LYS B 1 196 ? -1.344 -51.75 -27.922 1 94.62 196 LYS B C 1
ATOM 2907 O O . LYS B 1 196 ? -1.307 -50.594 -28.312 1 94.62 196 LYS B O 1
ATOM 2912 N N . HIS B 1 197 ? -0.625 -52.75 -28.438 1 94.62 197 HIS B N 1
ATOM 2913 C CA . HIS B 1 197 ? 0.079 -52.562 -29.703 1 94.62 197 HIS B CA 1
ATOM 2914 C C . HIS B 1 197 ? -0.343 -53.625 -30.734 1 94.62 197 HIS B C 1
ATOM 2916 O O . HIS B 1 197 ? -0.652 -54.75 -30.359 1 94.62 197 HIS B O 1
ATOM 2922 N N . PRO B 1 198 ? -0.348 -53.125 -32.031 1 90.94 198 PRO B N 1
ATOM 2923 C CA . PRO B 1 198 ? -0.264 -54.219 -33.031 1 90.94 198 PRO B CA 1
ATOM 2924 C C . PRO B 1 198 ? 0.983 -55.094 -32.844 1 90.94 198 PRO B C 1
ATOM 2926 O O . PRO B 1 198 ? 2.094 -54.562 -32.75 1 90.94 198 PRO B O 1
ATOM 2929 N N . GLY B 1 199 ? 0.734 -56.469 -32.719 1 89.12 199 GLY B N 1
ATOM 2930 C CA . GLY B 1 199 ? 1.854 -57.375 -32.562 1 89.12 199 GLY B CA 1
ATOM 2931 C C . GLY B 1 199 ? 2.707 -57.531 -33.812 1 89.12 199 GLY B C 1
ATOM 2932 O O . GLY B 1 199 ? 2.316 -57.062 -34.875 1 89.12 199 GLY B O 1
ATOM 2933 N N . ASP B 1 200 ? 3.934 -58 -33.531 1 87.44 200 ASP B N 1
ATOM 2934 C CA . ASP B 1 200 ? 4.828 -58.156 -34.688 1 87.44 200 ASP B CA 1
ATOM 2935 C C . ASP B 1 200 ? 4.461 -59.375 -35.5 1 87.44 200 ASP B C 1
ATOM 2937 O O . ASP B 1 200 ? 5.047 -59.625 -36.562 1 87.44 200 ASP B O 1
ATOM 2941 N N . SER B 1 201 ? 3.477 -60.156 -35.156 1 86.06 201 SER B N 1
ATOM 2942 C CA . SER B 1 201 ? 3.053 -61.344 -35.875 1 86.06 201 SER B CA 1
ATOM 2943 C C . SER B 1 201 ? 1.563 -61.312 -36.188 1 86.06 201 SER B C 1
ATOM 2945 O O . SER B 1 201 ? 0.911 -62.344 -36.281 1 86.06 201 SER B O 1
ATOM 2947 N N . GLY B 1 202 ? 0.965 -60.125 -36.406 1 82.69 202 GLY B N 1
ATOM 2948 C CA . GLY B 1 202 ? -0.409 -59.906 -36.844 1 82.69 202 GLY B CA 1
ATOM 2949 C C . GLY B 1 202 ? -1.382 -59.781 -35.688 1 82.69 202 GLY B C 1
ATOM 2950 O O . GLY B 1 202 ? -2.502 -59.281 -35.844 1 82.69 202 GLY B O 1
ATOM 2951 N N . GLY B 1 203 ? -1.135 -60.062 -34.375 1 89.69 203 GLY B N 1
ATOM 2952 C CA . GLY B 1 203 ? -2.002 -59.938 -33.219 1 89.69 203 GLY B CA 1
ATOM 2953 C C . GLY B 1 203 ? -1.858 -58.594 -32.5 1 89.69 203 GLY B C 1
ATOM 2954 O O . GLY B 1 203 ? -1.354 -57.625 -33.062 1 89.69 203 GLY B O 1
ATOM 2955 N N . THR B 1 204 ? -2.713 -58.469 -31.453 1 90.88 204 THR B N 1
ATOM 2956 C CA . THR B 1 204 ? -2.637 -57.312 -30.578 1 90.88 204 THR B CA 1
ATOM 2957 C C . THR B 1 204 ? -2.035 -57.688 -29.219 1 90.88 204 THR B C 1
ATOM 2959 O O . THR B 1 204 ? -2.338 -58.75 -28.672 1 90.88 204 THR B O 1
ATOM 2962 N N . THR B 1 205 ? -1.033 -56.844 -28.766 1 89.5 205 THR B N 1
ATOM 2963 C CA . THR B 1 205 ? -0.403 -57.094 -27.484 1 89.5 205 THR B CA 1
ATOM 2964 C C . THR B 1 205 ? -1.407 -56.906 -26.344 1 89.5 205 THR B C 1
ATOM 2966 O O . THR B 1 205 ? -2.496 -56.375 -26.547 1 89.5 205 THR B O 1
ATOM 2969 N N . GLY B 1 206 ? -1.058 -57.406 -25.125 1 86.94 206 GLY B N 1
ATOM 2970 C CA . GLY B 1 206 ? -1.769 -57.062 -23.906 1 86.94 206 GLY B CA 1
ATOM 2971 C C . GLY B 1 206 ? -1.413 -55.688 -23.391 1 86.94 206 GLY B C 1
ATOM 2972 O O . GLY B 1 206 ? -0.552 -55 -23.953 1 86.94 206 GLY B O 1
ATOM 2973 N N . ALA B 1 207 ? -2.176 -55.25 -22.375 1 89 207 ALA B N 1
ATOM 2974 C CA . ALA B 1 207 ? -1.869 -54 -21.703 1 89 207 ALA B CA 1
ATOM 2975 C C . ALA B 1 207 ? -0.547 -54.094 -20.953 1 89 207 ALA B C 1
ATOM 2977 O O . ALA B 1 207 ? -0.047 -55.188 -20.688 1 89 207 ALA B O 1
ATOM 2978 N N . PRO B 1 208 ? 0.122 -52.906 -20.703 1 87.94 208 PRO B N 1
ATOM 2979 C CA . PRO B 1 208 ? 1.34 -52.906 -19.891 1 87.94 208 PRO B CA 1
ATOM 2980 C C . PRO B 1 208 ? 1.156 -53.656 -18.562 1 87.94 208 PRO B C 1
ATOM 2982 O O . PRO B 1 208 ? 0.091 -53.531 -17.953 1 87.94 208 PRO B O 1
ATOM 2985 N N . LEU B 1 209 ? 2.24 -54.438 -18.297 1 81.56 209 LEU B N 1
ATOM 2986 C CA . LEU B 1 209 ? 2.223 -55.125 -17.016 1 81.56 209 LEU B CA 1
ATOM 2987 C C . LEU B 1 209 ? 2.66 -54.188 -15.891 1 81.56 209 LEU B C 1
ATOM 2989 O O . LEU B 1 209 ? 3.531 -53.344 -16.094 1 81.56 209 LEU B O 1
#

Radius of gyration: 35.81 Å; Cα contacts (8 Å, |Δi|>4): 937; chains: 2; bounding box: 38×126×72 Å

Organism: NCBI:txid2528037

Nearest PDB structures (foldseek):
  3vto-assembly2_Q  TM=5.303E-01  e=4.042E-06  Muvirus mu
  3vto-assembly2_P  TM=5.519E-01  e=9.536E-06  Muvirus mu
  3aqj-assembly2_R  TM=6.026E-01  e=2.799E-04  Peduovirus P2
  8gra-assembly1_G  TM=3.774E-01  e=2.515E-04  Bacteroides fragilis
  2n3s-assembly1_A  TM=7.637E-01  e=8.705E-02  Burkholderia thailandensis E264

InterPro domains:
  IPR013046 Phage baseplate assembly protein V/Gp45 [TIGR01644] (16-206)
  IPR014462 Phage-associated protein Gp45 [PIRSF012337] (1-208)
  IPR053861 Bacteriophage Mu Gp45, N-terminal [PF06890] (22-87)

Sequence (418 aa):
MDAKQVDGRIKRMLGGIRQAFRGKIARTDAAAGVQRAQIEGLDGETVQALEHAEQFGFTAHPPAGSDCIVLPLGGQTSHGIVVNTCNGAYRITNLQEGETAVYNADGAKIVLKKGRIIDIDCQVLNIKAPGGVNIDAPNVDCTAEVTAAGQINGNGGMAIKGGNGATFSGDVRQTGGDYTTDQDVVASGKSLTGHKHPGDSGGTTGAPLMDAKQVDGRIKRMLGGIRQAFRGKIARTDAAAGVQRAQIEGLDGETVQALEHAEQFGFTAHPPAGSDCIVLPLGGQTSHGIVVNTCNGAYRITNLQEGETAVYNADGAKIVLKKGRIIDIDCQVLNIKAPGGVNIDAPNVDCTAEVTAAGQINGNGGMAIKGGNGATFSGDVRQTGGDYTTDQDVVASGKSLTGHKHPGDSGGTTGAPL

Foldseek 3Di:
DDPVVVVVVVCVVVVLQAAKFKWWFAAWDPPDPWIFTWTQGPVRDIAGTATADDDPPDDDGDDGGWMWIWGDDPSDRNHIHTDDTHDPQQDDPDADPPKDKDADNVGFIWIQHPPRDIDGDDDDDDDDDPPDDDDDDPDDDDPDDDDDPDDDDDPPDD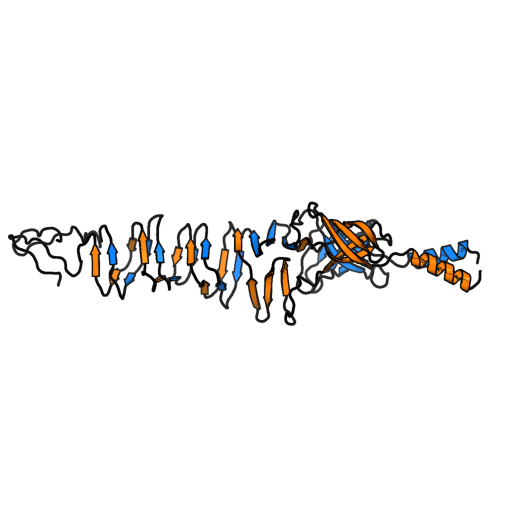DDDDDPTDDDDDDDDDDDDDDDDPDWDADPNATQQFHWDQDPVRHIGGGDD/DDPVVVVVVVVVVVVLQDAKFKWWFAAWDPPDPWIFTWTQGPVRDIQGTATEDDDPPDDDGDDGGWMWIWGDDPRDRNHIYTDDTGDPVQDDPDADPPKDKDADRVGFIWIQHPPRDIDGDDDDDDDDDPPDDDDDDPDDDDPDDDDDPDDDDDPPDDDFDDDPTDDDDDDDDDPDDDDDDPDWDADPRATQQAHWDQDPVRDIGGGDD

Secondary structure (DSSP, 8-state):
--HHHHHHHHHHHHTTSPPPEEEEEEEEE-SSSS-EEEEEETTSPEEEEEEE-PPTT----PPTT-EEEEEEETTEEEEEEEEEEE-TTTSPP-PPTT-EEEE-TTS-EEEEETTTEEEEE-S-EEEE-TT-EEE-SSEEEESS-EEESS-EEEBTBEEE-STT-EEEES-EEE-SS-EEESS--EETTEETTT---B-TTSSB-----/--HHHHHHHHHHHHTTSPPPEEEEEEEEE-SSSS-EEEEEETTSPEEEEEEE---TTEEE-PPTT-EEEEEEETTEEEEEEEEEEE-TTTSPP-PPTT-EEEE-TTS-EEEEETTTEEEEE-SEEEEE-TT-EEEESS-EEESSEEEESS-EEETT-EEE-STT-EEESS-EEEESS-EEESS-EEETTEETTT---B-TTSSBPPPP-

Solvent-accessible surface area (backbone atoms only — not comparable to full-atom values): 22952 Å² total; per-residue (Å²): 117,53,70,69,57,51,51,52,52,49,50,55,57,54,66,56,48,43,54,31,42,62,31,25,32,62,43,69,46,74,85,50,97,64,30,25,28,29,31,38,33,82,85,67,45,72,44,78,62,28,42,44,58,62,58,89,88,52,86,69,82,67,58,65,68,20,36,29,38,34,40,32,44,94,28,32,67,95,52,27,33,31,66,32,33,33,42,41,91,54,48,84,52,60,52,53,77,26,18,26,35,41,40,46,86,84,66,37,36,40,37,31,38,76,80,13,29,34,42,35,40,40,54,62,45,79,44,80,28,82,89,39,45,79,43,90,44,79,60,45,82,39,85,36,70,44,74,38,79,45,63,44,74,23,73,64,21,45,80,45,65,56,92,83,37,44,78,42,83,31,68,44,80,42,72,92,47,64,50,75,44,85,53,74,49,70,58,95,85,43,38,60,53,61,38,67,43,81,24,99,82,77,37,56,27,39,42,47,88,119,52,71,68,57,51,52,52,54,50,53,53,57,55,65,60,47,45,65,68,44,62,32,26,31,61,42,68,46,37,72,45,46,59,30,25,28,28,32,36,34,82,87,67,45,72,43,78,62,27,43,44,51,39,42,46,47,45,48,66,27,69,43,65,68,21,37,31,38,34,40,25,30,74,29,33,63,96,51,28,32,30,66,44,75,48,46,83,92,54,58,86,74,88,67,54,95,91,40,44,74,51,60,22,63,66,64,22,35,41,35,42,39,81,90,84,39,74,47,76,47,58,74,43,80,45,77,48,34,90,70,38,75,46,73,51,44,86,45,77,46,63,75,57,44,78,45,50,72,38,57,76,42,46,71,51,37,74,50,72,35,43,72,87,35,71,47,71,42,71,52,76,45,69,39,79,53,53,82,45,56,80,56,46,45,30,23,58,82,29,39,62,64,62,26,31,24,42,33,49,82,81,48,70,46,69,49,60,129

pLDDT: mean 93.05, std 7.29, range [56.81, 98.94]